Protein AF-0000000085151508 (afdb_homodimer)

Foldseek 3Di:
DPCLPPPDPVVSVVVVVVVVVVVVVVVVVVVVLVVVVVVVVVVLVVVLVVVVQVLQQVLLQVCQVCLVVVPLVVNQVSQAVSQVDPFWAKKWWAFPVGHTSYIDGDQDPDPDDPPDPVSCVSLVVWDWDKDFNDDPNDTGTIMIITGDSVVVSVVVVVVVVVVSVVVVVVVVVVVVVVVVVCVVPPCPVVVVVVVVVVVVVVPPPPVPPVVVVVVVVVVVPPPPPDPDDD/DPCLPPPDPVVSVVVVVVVVVVVVVVVVVVVVLVVVVVVVVVVLVVVLVVVVQVLQQVLLQVCQVCLVVVPLVVNQVSQAVSQVDPFWAKKWWAFPVGHTSYIDGDQDPDPDDPPDPVSCVSLVVWDWDKDFNDDPNDTGTIMIITGDSVVVSVVVVVVVVVVSVVVVVVVVVVVVVVVVVCVVPPCPVVVVVVVVVVVVVVPPPPVPVVVVVVVVVPPVVPPPPDDPDD

Organism: Shewanella frigidimarina (strain NCIMB 400) (NCBI:txid318167)

InterPro domains:
  IPR019305 Uncharacterised protein family Smp [PF10144] (7-148)

Structure (mmCIF, N/CA/C/O backbone):
data_AF-0000000085151508-model_v1
#
loop_
_entity.id
_entity.type
_entity.pdbx_description
1 polymer 'Membrane protein'
#
loop_
_atom_site.group_PDB
_atom_site.id
_atom_site.type_symbol
_atom_site.label_atom_id
_atom_site.label_alt_id
_atom_site.label_comp_id
_atom_site.label_asym_id
_atom_site.label_entity_id
_atom_site.label_seq_id
_atom_site.pdbx_PDB_ins_code
_atom_site.Cartn_x
_atom_site.Cartn_y
_atom_site.Cartn_z
_atom_site.occupancy
_atom_site.B_iso_or_equiv
_atom_site.auth_seq_id
_atom_site.auth_comp_id
_atom_site.auth_asym_id
_atom_site.auth_atom_id
_atom_site.pdbx_PDB_model_num
ATOM 1 N N . MET A 1 1 ? -23.266 41.938 21.938 1 23 1 MET A N 1
ATOM 2 C CA . MET A 1 1 ? -23.203 43.375 21.812 1 23 1 MET A CA 1
ATOM 3 C C . MET A 1 1 ? -21.875 43.906 22.328 1 23 1 MET A C 1
ATOM 5 O O . MET A 1 1 ? -21.656 44 23.531 1 23 1 MET A O 1
ATOM 9 N N . ILE A 1 2 ? -20.703 43.469 21.703 1 35.34 2 ILE A N 1
ATOM 10 C CA . ILE A 1 2 ? -19.328 43.781 22.047 1 35.34 2 ILE A CA 1
ATOM 11 C C . ILE A 1 2 ? -19.172 45.312 22.156 1 35.34 2 ILE A C 1
ATOM 13 O O . ILE A 1 2 ? -19.484 46.031 21.203 1 35.34 2 ILE A O 1
ATOM 17 N N . PHE A 1 3 ? -19.453 45.781 23.312 1 34 3 PHE A N 1
ATOM 18 C CA . PHE A 1 3 ? -19.547 47.156 23.766 1 34 3 PHE A CA 1
ATOM 19 C C . PHE A 1 3 ? -18.297 47.938 23.359 1 34 3 PHE A C 1
ATOM 21 O O . PHE A 1 3 ? -17.297 47.906 24.062 1 34 3 PHE A O 1
ATOM 28 N N . VAL A 1 4 ? -17.969 48 22.156 1 43.91 4 VAL A N 1
ATOM 29 C CA . VAL A 1 4 ? -16.906 48.781 21.5 1 43.91 4 VAL A CA 1
ATOM 30 C C . VAL A 1 4 ? -17.203 50.281 21.656 1 43.91 4 VAL A C 1
ATOM 32 O O . VAL A 1 4 ? -17.266 51 20.672 1 43.91 4 VAL A O 1
ATOM 35 N N . LYS A 1 5 ? -18.031 50.719 22.609 1 41.41 5 LYS A N 1
ATOM 36 C CA . LYS A 1 5 ? -18.641 52.031 22.562 1 41.41 5 LYS A CA 1
ATOM 37 C C . LYS A 1 5 ? -17.625 53.156 22.797 1 41.41 5 LYS A C 1
ATOM 39 O O . LYS A 1 5 ? -17.766 54.25 22.297 1 41.41 5 LYS A O 1
ATOM 44 N N . GLY A 1 6 ? -16.469 52.906 23.422 1 41.84 6 GLY A N 1
ATOM 45 C CA . GLY A 1 6 ? -15.719 54.094 23.812 1 41.84 6 GLY A CA 1
ATOM 46 C C . GLY A 1 6 ? -14.484 54.312 22.953 1 41.84 6 GLY A C 1
ATOM 47 O O . GLY A 1 6 ? -13.641 55.156 23.281 1 41.84 6 GLY A O 1
ATOM 48 N N . LEU A 1 7 ? -13.992 53.312 22.219 1 50.22 7 LEU A N 1
ATOM 49 C CA . LEU A 1 7 ? -12.75 53.562 21.469 1 50.22 7 LEU A CA 1
ATOM 50 C C . LEU A 1 7 ? -12.969 54.562 20.344 1 50.22 7 LEU A C 1
ATOM 52 O O . LEU A 1 7 ? -14.086 54.719 19.859 1 50.22 7 LEU A O 1
ATOM 56 N N . LYS A 1 8 ? -11.953 55.531 20.281 1 52.38 8 LYS A N 1
ATOM 57 C CA . LYS A 1 8 ? -12.055 56.469 19.156 1 52.38 8 LYS A CA 1
ATOM 58 C C . LYS A 1 8 ? -12.445 55.719 17.875 1 52.38 8 LYS A C 1
ATOM 60 O O . LYS A 1 8 ? -12.18 54.531 17.719 1 52.38 8 LYS A O 1
ATOM 65 N N . LYS A 1 9 ? -13.414 56.281 17.156 1 57.66 9 LYS A N 1
ATOM 66 C CA . LYS A 1 9 ? -14.062 55.781 15.953 1 57.66 9 LYS A CA 1
ATOM 67 C C . LYS A 1 9 ? -13.062 55.031 15.078 1 57.66 9 LYS A C 1
ATOM 69 O O . LYS A 1 9 ? -13.391 53.969 14.531 1 57.66 9 LYS A O 1
ATOM 74 N N . ARG A 1 10 ? -11.789 55.5 14.961 1 56.34 10 ARG A N 1
ATOM 75 C CA . ARG A 1 10 ? -10.789 54.938 14.07 1 56.34 10 ARG A CA 1
ATOM 76 C C . ARG A 1 10 ? -10.227 53.625 14.648 1 56.34 10 ARG A C 1
ATOM 78 O O . ARG A 1 10 ? -9.992 52.656 13.914 1 56.34 10 ARG A O 1
ATOM 85 N N . GLN A 1 11 ? -9.938 53.688 15.938 1 60 11 GLN A N 1
ATOM 86 C CA . GLN A 1 11 ? -9.383 52.531 16.594 1 60 11 GLN A CA 1
ATOM 87 C C . GLN A 1 11 ? -10.406 51.375 16.656 1 60 11 GLN A C 1
ATOM 89 O O . GLN A 1 11 ? -10.047 50.219 16.531 1 60 11 GLN A O 1
ATOM 94 N N . LYS A 1 12 ? -11.719 51.906 16.812 1 61.03 12 LYS A N 1
ATOM 95 C CA . LYS A 1 12 ? -12.789 50.906 16.812 1 61.03 12 LYS A CA 1
ATOM 96 C C . LYS A 1 12 ? -12.898 50.219 15.445 1 61.03 12 LYS A C 1
ATOM 98 O O . LYS A 1 12 ? -13.086 49 15.375 1 61.03 12 LYS A O 1
ATOM 103 N N . ILE A 1 13 ? -12.625 51.031 14.328 1 66.75 13 ILE A N 1
ATOM 104 C CA . ILE A 1 13 ? -12.734 50.5 12.984 1 66.75 13 ILE A CA 1
ATOM 105 C C . ILE A 1 13 ? -11.578 49.531 12.719 1 66.75 13 ILE A C 1
ATOM 107 O O . ILE A 1 13 ? -11.758 48.469 12.094 1 66.75 13 ILE A O 1
ATOM 111 N N . SER A 1 14 ? -10.422 49.938 13.242 1 68.56 14 SER A N 1
ATOM 112 C CA . SER A 1 14 ? -9.258 49.094 13.055 1 68.56 14 SER A CA 1
ATOM 113 C C . SER A 1 14 ? -9.422 47.75 13.773 1 68.56 14 SER A C 1
ATOM 115 O O . SER A 1 14 ? -9.07 46.719 13.234 1 68.56 14 SER A O 1
ATOM 117 N N . ARG A 1 15 ? -10.086 47.844 14.938 1 71.06 15 ARG A N 1
ATOM 118 C CA . ARG A 1 15 ? -10.297 46.625 15.703 1 71.06 15 ARG A CA 1
ATOM 119 C C . ARG A 1 15 ? -11.344 45.75 15.031 1 71.06 15 ARG A C 1
ATOM 121 O O . ARG A 1 15 ? -11.188 44.531 14.984 1 71.06 15 ARG A O 1
ATOM 128 N N . ILE A 1 16 ? -12.336 46.375 14.453 1 74.44 16 ILE A N 1
ATOM 129 C CA . ILE A 1 16 ? -13.383 45.594 13.766 1 74.44 16 ILE A CA 1
ATOM 130 C C . ILE A 1 16 ? -12.812 44.969 12.508 1 74.44 16 ILE A C 1
ATOM 132 O O . ILE A 1 16 ? -13.125 43.812 12.203 1 74.44 16 ILE A O 1
ATOM 136 N N . VAL A 1 17 ? -11.875 45.688 11.898 1 75.75 17 VAL A N 1
ATOM 137 C CA . VAL A 1 17 ? -11.258 45.156 10.688 1 75.75 17 VAL A CA 1
ATOM 138 C C . VAL A 1 17 ? -10.367 43.969 11.031 1 75.75 17 VAL A C 1
ATOM 140 O O . VAL A 1 17 ? -10.367 42.969 10.328 1 75.75 17 VAL A O 1
ATOM 143 N N . GLN A 1 18 ? -9.695 44.094 12.148 1 74.12 18 GLN A N 1
ATOM 144 C CA . GLN A 1 18 ? -8.805 43.031 12.578 1 74.12 18 GLN A CA 1
ATOM 145 C C . GLN A 1 18 ? -9.594 41.781 12.953 1 74.12 18 GLN A C 1
ATOM 147 O O . GLN A 1 18 ? -9.195 40.656 12.602 1 74.12 18 GLN A O 1
ATOM 152 N N . ILE A 1 19 ? -10.711 41.969 13.562 1 75.38 19 ILE A N 1
ATOM 153 C CA . ILE A 1 19 ? -11.539 40.844 13.953 1 75.38 19 ILE A CA 1
ATOM 154 C C . ILE A 1 19 ? -12.141 40.188 12.711 1 75.38 19 ILE A C 1
ATOM 156 O O . ILE A 1 19 ? -12.188 38.938 12.609 1 75.38 19 ILE A O 1
ATOM 160 N N . ILE A 1 20 ? -12.477 41.062 11.758 1 77.12 20 ILE A N 1
ATOM 161 C CA . ILE A 1 20 ? -13.07 40.531 10.531 1 77.12 20 ILE A CA 1
ATOM 162 C C . ILE A 1 20 ? -12.031 39.75 9.758 1 77.12 20 ILE A C 1
ATOM 164 O O . ILE A 1 20 ? -12.32 38.656 9.258 1 77.12 20 ILE A O 1
ATOM 168 N N . VAL A 1 21 ? -10.844 40.25 9.734 1 76.75 21 VAL A N 1
ATOM 169 C CA . VAL A 1 21 ? -9.758 39.562 9.031 1 76.75 21 VAL A CA 1
ATOM 170 C C . VAL A 1 21 ? -9.414 38.281 9.75 1 76.75 21 VAL A C 1
ATOM 172 O O . VAL A 1 21 ? -9.203 37.25 9.109 1 76.75 21 VAL A O 1
ATOM 175 N N . ALA A 1 22 ? -9.477 38.312 11.078 1 72.56 22 ALA A N 1
ATOM 176 C CA . ALA A 1 22 ? -9.18 37.125 11.867 1 72.56 22 ALA A CA 1
ATOM 177 C C . ALA A 1 22 ? -10.227 36.031 11.641 1 72.56 22 ALA A C 1
ATOM 179 O O . ALA A 1 22 ? -9.883 34.844 11.453 1 72.56 22 ALA A O 1
ATOM 180 N N . ILE A 1 23 ? -11.391 36.469 11.594 1 75.81 23 ILE A N 1
ATOM 181 C CA . ILE A 1 23 ? -12.484 35.531 11.375 1 75.81 23 ILE A CA 1
ATOM 182 C C . ILE A 1 23 ? -12.359 34.906 9.984 1 75.81 23 ILE A C 1
ATOM 184 O O . ILE A 1 23 ? -12.531 33.719 9.812 1 75.81 23 ILE A O 1
ATOM 188 N N . THR A 1 24 ? -12.055 35.781 9 1 77.94 24 THR A N 1
ATOM 189 C CA . THR A 1 24 ? -11.875 35.312 7.637 1 77.94 24 THR A CA 1
ATOM 190 C C . THR A 1 24 ? -10.719 34.312 7.562 1 77.94 24 THR A C 1
ATOM 192 O O . THR A 1 24 ? -10.828 33.281 6.902 1 77.94 24 THR A O 1
ATOM 195 N N . LEU A 1 25 ? -9.656 34.562 8.289 1 75.94 25 LEU A N 1
ATOM 196 C CA . LEU A 1 25 ? -8.492 33.688 8.312 1 75.94 25 LEU A CA 1
ATOM 197 C C . LEU A 1 25 ? -8.82 32.375 9.008 1 75.94 25 LEU A C 1
ATOM 199 O O . LEU A 1 25 ? -8.336 31.312 8.602 1 75.94 25 LEU A O 1
ATOM 203 N N . ILE A 1 26 ? -9.664 32.438 10.039 1 77.94 26 ILE A N 1
ATOM 204 C CA . ILE A 1 26 ? -10.07 31.234 10.75 1 77.94 26 ILE A CA 1
ATOM 205 C C . ILE A 1 26 ? -10.914 30.359 9.828 1 77.94 26 ILE A C 1
ATOM 207 O O . ILE A 1 26 ? -10.734 29.141 9.773 1 77.94 26 ILE A O 1
ATOM 211 N N . ILE A 1 27 ? -11.773 31.047 9.109 1 79.5 27 ILE A N 1
ATOM 212 C CA . ILE A 1 27 ? -12.609 30.312 8.156 1 79.5 27 ILE A CA 1
ATOM 213 C C . ILE A 1 27 ? -11.734 29.672 7.09 1 79.5 27 ILE A C 1
ATOM 215 O O . ILE A 1 27 ? -11.945 28.516 6.727 1 79.5 27 ILE A O 1
ATOM 219 N N . GLY A 1 28 ? -10.734 30.391 6.621 1 76.38 28 GLY A N 1
ATOM 220 C CA . GLY A 1 28 ? -9.789 29.844 5.656 1 76.38 28 GLY A CA 1
ATOM 221 C C . GLY A 1 28 ? -9 28.672 6.199 1 76.38 28 GLY A C 1
ATOM 222 O O . GLY A 1 28 ? -8.797 27.672 5.496 1 76.38 28 GLY A O 1
ATOM 223 N N . LEU A 1 29 ? -8.633 28.703 7.453 1 77.88 29 LEU A N 1
ATOM 224 C CA . LEU A 1 29 ? -7.906 27.609 8.102 1 77.88 29 LEU A CA 1
ATOM 225 C C . LEU A 1 29 ? -8.781 26.375 8.242 1 77.88 29 LEU A C 1
ATOM 227 O O . LEU A 1 29 ? -8.312 25.25 8.062 1 77.88 29 LEU A O 1
ATOM 231 N N . MET A 1 30 ? -9.961 26.641 8.586 1 78.12 30 MET A N 1
ATOM 232 C CA . MET A 1 30 ? -10.898 25.531 8.695 1 78.12 30 MET A CA 1
ATOM 233 C C . MET A 1 30 ? -11.102 24.844 7.344 1 78.12 30 MET A C 1
ATOM 235 O O . MET A 1 30 ? -11.172 23.625 7.266 1 78.12 30 MET A O 1
ATOM 239 N N . TYR A 1 31 ? -11.094 25.703 6.391 1 77.38 31 TYR A N 1
ATOM 240 C CA . TYR A 1 31 ? -11.25 25.156 5.043 1 77.38 31 TYR A CA 1
ATOM 241 C C . TYR A 1 31 ? -10.031 24.344 4.637 1 77.38 31 TYR A C 1
ATOM 243 O O . TYR A 1 31 ? -10.164 23.25 4.078 1 77.38 31 TYR A O 1
ATOM 251 N N . LEU A 1 32 ? -8.914 24.844 4.922 1 75.5 32 LEU A N 1
ATOM 252 C CA . LEU A 1 32 ? -7.676 24.156 4.586 1 75.5 32 LEU A CA 1
ATOM 253 C C . LEU A 1 32 ? -7.562 22.844 5.348 1 75.5 32 LEU A C 1
ATOM 255 O O . LEU A 1 32 ? -7.094 21.844 4.801 1 75.5 32 LEU A O 1
ATOM 259 N N . TRP A 1 33 ? -7.98 22.859 6.59 1 77.06 33 TRP A N 1
ATOM 260 C CA . TRP A 1 33 ? -7.973 21.656 7.406 1 77.06 33 TRP A CA 1
ATOM 261 C C . TRP A 1 33 ? -8.898 20.594 6.82 1 77.06 33 TRP A C 1
ATOM 263 O O . TRP A 1 33 ? -8.531 19.422 6.73 1 77.06 33 TRP A O 1
ATOM 273 N N . GLN A 1 34 ? -10.031 21 6.457 1 78.31 34 GLN A N 1
ATOM 274 C CA . GLN A 1 34 ? -10.977 20.078 5.844 1 78.31 34 GLN A CA 1
ATOM 275 C C . GLN A 1 34 ? -10.43 19.516 4.535 1 78.31 34 GLN A C 1
ATOM 277 O O . GLN A 1 34 ? -10.602 18.328 4.246 1 78.31 34 GLN A O 1
ATOM 282 N N . SER A 1 35 ? -9.789 20.344 3.809 1 75.88 35 SER A N 1
ATOM 283 C CA . SER A 1 35 ? -9.18 19.906 2.555 1 75.88 35 SER A CA 1
ATOM 284 C C . SER A 1 35 ? -8.07 18.891 2.801 1 75.88 35 SER A C 1
ATOM 286 O O . SER A 1 35 ? -7.93 17.922 2.051 1 75.88 35 SER A O 1
ATOM 288 N N . SER A 1 36 ? -7.305 19.062 3.838 1 77.12 36 SER A N 1
ATOM 289 C CA . SER A 1 36 ? -6.238 18.141 4.207 1 77.12 36 SER A CA 1
ATOM 290 C C . SER A 1 36 ? -6.797 16.766 4.574 1 77.12 36 SER A C 1
ATOM 292 O O . SER A 1 36 ? -6.219 15.742 4.219 1 77.12 36 SER A O 1
ATOM 294 N N . LEU A 1 37 ? -7.941 16.781 5.246 1 77.38 37 LEU A N 1
ATOM 295 C CA . LEU A 1 37 ? -8.594 15.531 5.637 1 77.38 37 LEU A CA 1
ATOM 296 C C . LEU A 1 37 ? -9.086 14.773 4.414 1 77.38 37 LEU A C 1
ATOM 298 O O . LEU A 1 37 ? -8.891 13.555 4.316 1 77.38 37 L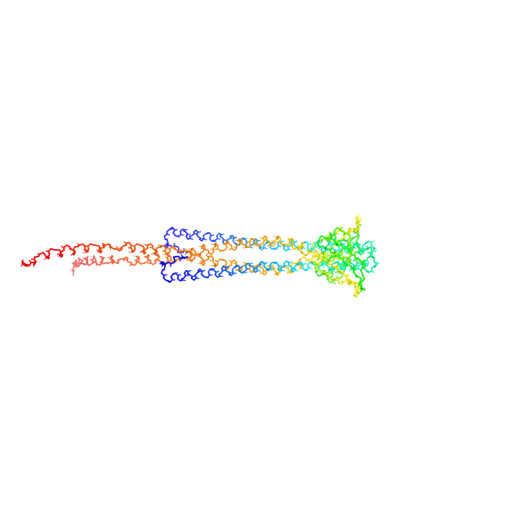EU A O 1
ATOM 302 N N . ARG A 1 38 ? -9.594 15.523 3.551 1 77.88 38 ARG A N 1
ATOM 303 C CA . ARG A 1 38 ? -10.102 14.906 2.328 1 77.88 38 ARG A CA 1
ATOM 304 C C . ARG A 1 38 ? -8.961 14.375 1.467 1 77.88 38 ARG A C 1
ATOM 306 O O . ARG A 1 38 ? -9.086 13.312 0.849 1 77.88 38 ARG A O 1
ATOM 313 N N . ASN A 1 39 ? -7.938 15.094 1.463 1 75.81 39 ASN A N 1
ATOM 314 C CA . ASN A 1 39 ? -6.777 14.664 0.691 1 75.81 39 ASN A CA 1
ATOM 315 C C . ASN A 1 39 ? -6.18 13.375 1.25 1 75.81 39 ASN A C 1
ATOM 317 O O . ASN A 1 39 ? -5.723 12.516 0.492 1 75.81 39 ASN A O 1
ATOM 321 N N . GLY A 1 40 ? -6.227 13.227 2.545 1 77.38 40 GLY A N 1
ATOM 322 C CA . GLY A 1 40 ? -5.77 11.992 3.172 1 77.38 40 GLY A CA 1
ATOM 323 C C . GLY A 1 40 ? -6.602 10.789 2.787 1 77.38 40 GLY A C 1
ATOM 324 O O . GLY A 1 40 ? -6.062 9.711 2.514 1 77.38 40 GLY A O 1
ATOM 325 N N . GLN A 1 41 ? -7.824 11.039 2.721 1 78.38 41 GLN A N 1
ATOM 326 C CA . GLN A 1 41 ? -8.727 9.961 2.328 1 78.38 41 GLN A CA 1
ATOM 327 C C . GLN A 1 41 ? -8.492 9.547 0.879 1 78.38 41 GLN A C 1
ATOM 329 O O . GLN A 1 41 ? -8.516 8.352 0.559 1 78.38 41 GLN A O 1
ATOM 334 N N . LYS A 1 42 ? -8.289 10.477 0.051 1 78.62 42 LYS A N 1
ATOM 335 C CA . LYS A 1 42 ? -8.016 10.195 -1.354 1 78.62 42 LYS A CA 1
ATOM 336 C C . LYS A 1 42 ? -6.711 9.414 -1.508 1 78.62 42 LYS A C 1
ATOM 338 O O . LYS A 1 42 ? -6.633 8.484 -2.316 1 78.62 42 LYS A O 1
ATOM 343 N N . LEU A 1 43 ? -5.797 9.812 -0.752 1 77.94 43 LEU A N 1
ATOM 344 C CA . LEU A 1 43 ? -4.512 9.117 -0.78 1 77.94 43 LEU A CA 1
ATOM 345 C C . LEU A 1 43 ? -4.676 7.656 -0.383 1 77.94 43 LEU A C 1
ATOM 347 O O . LEU A 1 43 ? -4.18 6.762 -1.073 1 77.94 43 LEU A O 1
ATOM 351 N N . LEU A 1 44 ? -5.387 7.422 0.638 1 80.56 44 LEU A N 1
ATOM 352 C CA . LEU A 1 44 ? -5.605 6.07 1.136 1 80.56 44 LEU A CA 1
ATOM 353 C C . LEU A 1 44 ? -6.379 5.238 0.122 1 80.56 44 LEU A C 1
ATOM 355 O O . LEU A 1 44 ? -6.043 4.078 -0.123 1 80.56 44 LEU A O 1
ATOM 359 N N . ASN A 1 45 ? -7.301 5.867 -0.491 1 80.56 45 ASN A N 1
ATOM 360 C CA . ASN A 1 45 ? -8.109 5.176 -1.491 1 80.56 45 ASN A CA 1
ATOM 361 C C . ASN A 1 45 ? -7.285 4.809 -2.721 1 80.56 45 ASN A C 1
ATOM 363 O O . ASN A 1 45 ? -7.391 3.693 -3.234 1 80.56 45 ASN A O 1
ATOM 367 N N . SER A 1 46 ? -6.562 5.719 -3.133 1 78.38 46 SER A N 1
ATOM 368 C CA . SER A 1 46 ? -5.723 5.469 -4.297 1 78.38 46 SER A CA 1
ATOM 369 C C . SER A 1 46 ? -4.711 4.363 -4.023 1 78.38 46 SER A C 1
ATOM 371 O O . SER A 1 46 ? -4.5 3.484 -4.859 1 78.38 46 SER A O 1
ATOM 373 N N . GLN A 1 47 ? -4.164 4.41 -2.896 1 79.5 47 GLN A N 1
ATOM 374 C CA . GLN A 1 47 ? -3.178 3.406 -2.512 1 79.5 47 GLN A CA 1
ATOM 375 C C . GLN A 1 47 ? -3.809 2.02 -2.418 1 79.5 47 GLN A C 1
ATOM 377 O O . GLN A 1 47 ? -3.211 1.03 -2.846 1 79.5 47 GLN A O 1
ATOM 382 N N . THR A 1 48 ? -4.941 1.95 -1.89 1 82.81 48 THR A N 1
ATOM 383 C CA . THR A 1 48 ? -5.602 0.659 -1.737 1 82.81 48 THR A CA 1
ATOM 384 C C . THR A 1 48 ? -5.945 0.063 -3.1 1 82.81 48 THR A C 1
ATOM 386 O O . THR A 1 48 ? -5.879 -1.154 -3.285 1 82.81 48 THR A O 1
ATOM 389 N N . LYS A 1 49 ? -6.234 0.921 -3.986 1 83.88 49 LYS A N 1
ATOM 390 C CA . LYS A 1 49 ? -6.535 0.457 -5.34 1 83.88 49 LYS A CA 1
ATOM 391 C C . LYS A 1 49 ? -5.293 -0.122 -6.008 1 83.88 49 LYS A C 1
ATOM 393 O O . LYS A 1 49 ? -5.371 -1.128 -6.715 1 83.88 49 LYS A O 1
ATOM 398 N N . VAL A 1 50 ? -4.258 0.552 -5.777 1 81.56 50 VAL A N 1
ATOM 399 C CA . VAL A 1 50 ? -3.002 0.059 -6.336 1 81.56 50 VAL A CA 1
ATOM 400 C C . VAL A 1 50 ? -2.666 -1.302 -5.727 1 81.56 50 VAL A C 1
ATOM 402 O O . VAL A 1 50 ? -2.264 -2.225 -6.441 1 81.56 50 VAL A O 1
ATOM 405 N N . MET A 1 51 ? -2.83 -1.417 -4.469 1 84.38 51 MET A N 1
ATOM 406 C CA . MET A 1 51 ? -2.582 -2.689 -3.797 1 84.38 51 MET A CA 1
ATOM 407 C C . MET A 1 51 ? -3.533 -3.768 -4.305 1 84.38 51 MET A C 1
ATOM 409 O O . MET A 1 51 ? -3.131 -4.914 -4.504 1 84.38 51 MET A O 1
ATOM 413 N N . ALA A 1 52 ? -4.742 -3.385 -4.473 1 88.81 52 ALA A N 1
ATOM 414 C CA . ALA A 1 52 ? -5.742 -4.324 -4.977 1 88.81 52 ALA A CA 1
ATOM 415 C C . ALA A 1 52 ? -5.363 -4.832 -6.367 1 88.81 52 ALA A C 1
ATOM 417 O O . ALA A 1 52 ? -5.449 -6.035 -6.637 1 88.81 52 ALA A O 1
ATOM 418 N N . ARG A 1 53 ? -4.965 -3.982 -7.148 1 87.19 53 ARG A N 1
ATOM 419 C CA . ARG A 1 53 ? -4.566 -4.355 -8.5 1 87.19 53 ARG A CA 1
ATOM 420 C C . ARG A 1 53 ? -3.33 -5.25 -8.484 1 87.19 53 ARG A C 1
ATOM 422 O O . ARG A 1 53 ? -3.217 -6.176 -9.289 1 87.19 53 ARG A O 1
ATOM 429 N N . LEU A 1 54 ? -2.467 -4.898 -7.605 1 85.25 54 LEU A N 1
ATOM 430 C CA . LEU A 1 54 ? -1.272 -5.723 -7.461 1 85.25 54 LEU A CA 1
ATOM 431 C C . LEU A 1 54 ? -1.643 -7.148 -7.055 1 85.25 54 LEU A C 1
ATOM 433 O O . LEU A 1 54 ? -1.097 -8.109 -7.594 1 85.25 54 LEU A O 1
ATOM 437 N N . LEU A 1 55 ? -2.496 -7.25 -6.168 1 89.88 55 LEU A N 1
ATOM 438 C CA . LEU A 1 55 ? -2.93 -8.57 -5.707 1 89.88 55 LEU A CA 1
ATOM 439 C C . LEU A 1 55 ? -3.604 -9.344 -6.836 1 89.88 55 LEU A C 1
ATOM 441 O O . LEU A 1 55 ? -3.354 -10.539 -7.012 1 89.88 55 LEU A O 1
ATOM 445 N N . ALA A 1 56 ? -4.402 -8.703 -7.562 1 92.88 56 ALA A N 1
ATOM 446 C CA . ALA A 1 56 ? -5.09 -9.344 -8.68 1 92.88 56 ALA A CA 1
ATOM 447 C C . ALA A 1 56 ? -4.098 -9.789 -9.75 1 92.88 56 ALA A C 1
ATOM 449 O O . ALA A 1 56 ? -4.211 -10.891 -10.297 1 92.88 56 ALA A O 1
ATOM 450 N N . GLN A 1 57 ? -3.205 -8.969 -10.07 1 91.12 57 GLN A N 1
ATOM 451 C CA . GLN A 1 57 ? -2.178 -9.289 -11.047 1 91.12 57 GLN A CA 1
ATOM 452 C C . GLN A 1 57 ? -1.335 -10.477 -10.594 1 91.12 57 GLN A C 1
ATOM 454 O O . GLN A 1 57 ? -1.001 -11.352 -11.398 1 91.12 57 GLN A O 1
ATOM 459 N N . GLN A 1 58 ? -1.079 -10.445 -9.398 1 90.94 58 GLN A N 1
ATOM 460 C CA . GLN A 1 58 ? -0.277 -11.539 -8.852 1 90.94 58 GLN A CA 1
ATOM 461 C C . GLN A 1 58 ? -1.074 -12.836 -8.805 1 90.94 58 GLN A C 1
ATOM 463 O O . GLN A 1 58 ? -0.516 -13.922 -8.984 1 90.94 58 GLN A O 1
ATOM 468 N N . ALA A 1 59 ? -2.256 -12.703 -8.508 1 94.19 59 ALA A N 1
ATOM 469 C CA . ALA A 1 59 ? -3.115 -13.883 -8.57 1 94.19 59 ALA A CA 1
ATOM 470 C C . ALA A 1 59 ? -3.139 -14.469 -9.977 1 94.19 59 ALA A C 1
ATOM 472 O O . ALA A 1 59 ? -3.066 -15.688 -10.148 1 94.19 59 ALA A O 1
ATOM 473 N N . ALA A 1 60 ? -3.162 -13.609 -10.93 1 94.81 60 ALA A N 1
ATOM 474 C CA . ALA A 1 60 ? -3.156 -14.039 -12.328 1 94.81 60 ALA A CA 1
ATOM 475 C C . ALA A 1 60 ? -1.832 -14.711 -12.688 1 94.81 60 ALA A C 1
ATOM 477 O O . ALA A 1 60 ? -1.814 -15.766 -13.32 1 94.81 60 ALA A O 1
ATOM 478 N N . ASN A 1 61 ? -0.792 -14.094 -12.281 1 92.38 61 ASN A N 1
ATOM 479 C CA . ASN A 1 61 ? 0.521 -14.68 -12.531 1 92.38 61 ASN A CA 1
ATOM 480 C C . ASN A 1 61 ? 0.665 -16.031 -11.852 1 92.38 61 ASN A C 1
ATOM 482 O O . ASN A 1 61 ? 1.27 -16.953 -12.414 1 92.38 61 ASN A O 1
ATOM 486 N N . GLY A 1 62 ? 0.114 -16.125 -10.68 1 93.25 62 GLY A N 1
ATOM 487 C CA . GLY A 1 62 ? 0.192 -17.375 -9.93 1 93.25 62 GLY A CA 1
ATOM 488 C C . GLY A 1 62 ? -0.648 -18.484 -10.523 1 93.25 62 GLY A C 1
ATOM 489 O O . GLY A 1 62 ? -0.333 -19.672 -10.359 1 93.25 62 GLY A O 1
ATOM 490 N N . ALA A 1 63 ? -1.629 -18.109 -11.227 1 95.62 63 ALA A N 1
ATOM 491 C CA . ALA A 1 63 ? -2.539 -19.109 -11.797 1 95.62 63 ALA A CA 1
ATOM 492 C C . ALA A 1 63 ? -2.01 -19.641 -13.125 1 95.62 63 ALA A C 1
ATOM 494 O O . ALA A 1 63 ? -2.404 -20.719 -13.57 1 95.62 63 ALA A O 1
ATOM 495 N N . ALA A 1 64 ? -1.173 -18.938 -13.766 1 94.94 64 ALA A N 1
ATOM 496 C CA . ALA A 1 64 ? -0.739 -19.219 -15.133 1 94.94 64 ALA A CA 1
ATOM 497 C C . ALA A 1 64 ? -0.118 -20.609 -15.227 1 94.94 64 ALA A C 1
ATOM 499 O O . ALA A 1 64 ? -0.49 -21.406 -16.094 1 94.94 64 ALA A O 1
ATOM 500 N N . PRO A 1 65 ? 0.782 -20.938 -14.289 1 93.31 65 PRO A N 1
ATOM 501 C CA . PRO A 1 65 ? 1.405 -22.25 -14.414 1 93.31 65 PRO A CA 1
ATOM 502 C C . PRO A 1 65 ? 0.394 -23.391 -14.312 1 93.31 65 PRO A C 1
ATOM 504 O O . PRO A 1 65 ? 0.408 -24.312 -15.141 1 93.31 65 PRO A O 1
ATOM 507 N N . ALA A 1 66 ? -0.476 -23.328 -13.391 1 93.81 66 ALA A N 1
ATOM 508 C CA . ALA A 1 66 ? -1.474 -24.375 -13.227 1 93.81 66 ALA A CA 1
ATOM 509 C C . ALA A 1 66 ? -2.463 -24.391 -14.383 1 93.81 66 ALA A C 1
ATOM 511 O O . ALA A 1 66 ? -2.943 -25.453 -14.789 1 93.81 66 ALA A O 1
ATOM 512 N N . MET A 1 67 ? -2.732 -23.234 -14.875 1 94.81 67 MET A N 1
ATOM 513 C CA . MET A 1 67 ? -3.637 -23.141 -16.016 1 94.81 67 MET A CA 1
ATOM 514 C C . MET A 1 67 ? -2.998 -23.75 -17.266 1 94.81 67 MET A C 1
ATOM 516 O O . MET A 1 67 ? -3.652 -24.469 -18.016 1 94.81 67 MET A O 1
ATOM 520 N N . PHE A 1 68 ? -1.729 -23.422 -17.453 1 93.62 68 PHE A N 1
ATOM 521 C CA . PHE A 1 68 ? -0.986 -23.938 -18.594 1 93.62 68 PHE A CA 1
ATOM 522 C C . PHE A 1 68 ? -0.925 -25.469 -18.562 1 93.62 68 PHE A C 1
ATOM 524 O O . PHE A 1 68 ? -1.066 -26.109 -19.594 1 93.62 68 PHE A O 1
ATOM 531 N N . LEU A 1 69 ? -0.806 -25.984 -17.359 1 92.88 69 LEU A N 1
ATOM 532 C CA . LEU A 1 69 ? -0.675 -27.422 -17.188 1 92.88 69 LEU A CA 1
ATOM 533 C C . LEU A 1 69 ? -2.043 -28.078 -17.031 1 92.88 69 LEU A C 1
ATOM 535 O O . LEU A 1 69 ? -2.135 -29.281 -16.781 1 92.88 69 LEU A O 1
ATOM 539 N N . GLN A 1 70 ? -3.102 -27.375 -17.094 1 93.19 70 GLN A N 1
ATOM 540 C CA . GLN A 1 70 ? -4.488 -27.828 -17.031 1 93.19 70 GLN A CA 1
ATOM 541 C C . GLN A 1 70 ? -4.73 -28.672 -15.781 1 93.19 70 GLN A C 1
ATOM 543 O O . GLN A 1 70 ? -5.297 -29.766 -15.867 1 93.19 70 GLN A O 1
ATOM 548 N N . ASN A 1 71 ? -4.211 -28.141 -14.719 1 95.31 71 ASN A N 1
ATOM 549 C CA . ASN A 1 71 ? -4.387 -28.859 -13.461 1 95.31 71 ASN A CA 1
ATOM 550 C C . ASN A 1 71 ? -5.414 -28.172 -12.562 1 95.31 71 ASN A C 1
ATOM 552 O O . ASN A 1 71 ? -5.059 -27.312 -11.758 1 95.31 71 ASN A O 1
ATOM 556 N N . ASP A 1 72 ? -6.582 -28.703 -12.492 1 94.44 72 ASP A N 1
ATOM 557 C CA . ASP A 1 72 ? -7.695 -28.078 -11.781 1 94.44 72 ASP A CA 1
ATOM 558 C C . ASP A 1 72 ? -7.496 -28.156 -10.273 1 94.44 72 ASP A C 1
ATOM 560 O O . ASP A 1 72 ? -7.91 -27.25 -9.539 1 94.44 72 ASP A O 1
ATOM 564 N N . GLU A 1 73 ? -6.922 -29.234 -9.859 1 95 73 GLU A N 1
ATOM 565 C CA . GLU A 1 73 ? -6.699 -29.391 -8.422 1 95 73 GLU A CA 1
ATOM 566 C C . GLU A 1 73 ? -5.785 -28.297 -7.883 1 95 73 GLU A C 1
ATOM 568 O O . GLU A 1 73 ? -6.055 -27.719 -6.832 1 95 73 GLU A O 1
ATOM 573 N N . GLN A 1 74 ? -4.746 -28.016 -8.625 1 94.75 74 GLN A N 1
ATOM 574 C CA . GLN A 1 74 ? -3.799 -26.984 -8.211 1 94.75 74 GLN A CA 1
ATOM 575 C C . GLN A 1 74 ? -4.418 -25.594 -8.312 1 94.75 74 GLN A C 1
ATOM 577 O O . GLN A 1 74 ? -4.109 -24.703 -7.512 1 94.75 74 GLN A O 1
ATOM 582 N N . LEU A 1 75 ? -5.254 -25.422 -9.289 1 96.25 75 LEU A N 1
ATOM 583 C CA . LEU A 1 75 ? -5.961 -24.156 -9.414 1 96.25 75 LEU A CA 1
ATOM 584 C C . LEU A 1 75 ? -6.906 -23.938 -8.234 1 96.25 75 LEU A C 1
ATOM 586 O O . LEU A 1 75 ? -7.02 -22.828 -7.723 1 96.25 75 LEU A O 1
ATOM 590 N N . GLN A 1 76 ? -7.496 -25.016 -7.883 1 95.31 76 GLN A N 1
ATOM 591 C CA . GLN A 1 76 ? -8.391 -24.922 -6.73 1 95.31 76 GLN A CA 1
ATOM 592 C C . GLN A 1 76 ? -7.609 -24.625 -5.453 1 95.31 76 GLN A C 1
ATOM 594 O O . GLN A 1 76 ? -8.07 -23.859 -4.605 1 95.31 76 GLN A O 1
ATOM 599 N N . TRP A 1 77 ? -6.535 -25.25 -5.297 1 94.75 77 TRP A N 1
ATOM 600 C CA . TRP A 1 77 ? -5.699 -24.969 -4.133 1 94.75 77 TRP A CA 1
ATOM 601 C C . TRP A 1 77 ? -5.293 -23.5 -4.098 1 94.75 77 TRP A C 1
ATOM 603 O O . TRP A 1 77 ? -5.348 -22.859 -3.047 1 94.75 77 TRP A O 1
ATOM 613 N N . LEU A 1 78 ? -4.855 -23.016 -5.238 1 95.19 78 LEU A N 1
ATOM 614 C CA . LEU A 1 78 ? -4.441 -21.625 -5.328 1 95.19 78 LEU A CA 1
ATOM 615 C C . LEU A 1 78 ? -5.582 -20.688 -4.941 1 95.19 78 LEU A C 1
ATOM 617 O O . LEU A 1 78 ? -5.383 -19.75 -4.18 1 95.19 78 LEU A O 1
ATOM 621 N N . ALA A 1 79 ? -6.723 -20.938 -5.488 1 95.69 79 ALA A N 1
ATOM 622 C CA . ALA A 1 79 ? -7.891 -20.109 -5.156 1 95.69 79 ALA A CA 1
ATOM 623 C C . ALA A 1 79 ? -8.148 -20.125 -3.652 1 95.69 79 ALA A C 1
ATOM 625 O O . ALA A 1 79 ? -8.406 -19.062 -3.059 1 95.69 79 ALA A O 1
ATOM 626 N N . SER A 1 80 ? -8.016 -21.297 -3.102 1 93.38 80 SER A N 1
ATOM 627 C CA . SER A 1 80 ? -8.25 -21.422 -1.666 1 93.38 80 SER A CA 1
ATOM 628 C C . SER A 1 80 ? -7.164 -20.703 -0.865 1 93.38 80 SER A C 1
ATOM 630 O O . SER A 1 80 ? -7.453 -20.094 0.168 1 93.38 80 SER A O 1
ATOM 632 N N . ALA A 1 81 ? -5.988 -20.797 -1.345 1 91.94 81 ALA A N 1
ATOM 633 C CA . ALA A 1 81 ? -4.871 -20.141 -0.674 1 91.94 81 ALA A CA 1
ATOM 634 C C . ALA A 1 81 ? -5.039 -18.625 -0.692 1 91.94 81 ALA A C 1
ATOM 636 O O . ALA A 1 81 ? -4.754 -17.953 0.299 1 91.94 81 ALA A O 1
ATOM 637 N N . LEU A 1 82 ? -5.504 -18.109 -1.755 1 93.06 82 LEU A N 1
ATOM 638 C CA . LEU A 1 82 ? -5.734 -16.688 -1.888 1 93.06 82 LEU A CA 1
ATOM 639 C C . LEU A 1 82 ? -6.891 -16.234 -0.998 1 93.06 82 LEU A C 1
ATOM 641 O O . LEU A 1 82 ? -6.816 -15.18 -0.364 1 93.06 82 LEU A O 1
ATOM 645 N N . ALA A 1 83 ? -7.863 -17.016 -0.947 1 92.56 83 ALA A N 1
ATOM 646 C CA . ALA A 1 83 ? -9.055 -16.672 -0.171 1 92.56 83 ALA A CA 1
ATOM 647 C C . ALA A 1 83 ? -8.789 -16.812 1.326 1 92.56 83 ALA A C 1
ATOM 649 O O . ALA A 1 83 ? -9.57 -16.312 2.146 1 92.56 83 ALA A O 1
ATOM 650 N N . ALA A 1 84 ? -7.668 -17.438 1.648 1 88.94 84 ALA A N 1
ATOM 651 C CA . ALA A 1 84 ? -7.301 -17.578 3.057 1 88.94 84 ALA A CA 1
ATOM 652 C C . ALA A 1 84 ? -6.895 -16.234 3.65 1 88.94 84 ALA A C 1
ATOM 654 O O . ALA A 1 84 ? -6.926 -16.047 4.871 1 88.94 84 ALA A O 1
ATOM 655 N N . ASP A 1 85 ? -6.527 -15.336 2.762 1 87.69 85 ASP A N 1
ATOM 656 C CA . ASP A 1 85 ? -6.25 -13.969 3.203 1 87.69 85 ASP A CA 1
ATOM 657 C C . ASP A 1 85 ? -7.539 -13.234 3.555 1 87.69 85 ASP A C 1
ATOM 659 O O . ASP A 1 85 ? -8.453 -13.141 2.732 1 87.69 85 ASP A O 1
ATOM 663 N N . PRO A 1 86 ? -7.504 -12.648 4.754 1 86.94 86 PRO A N 1
ATOM 664 C CA . PRO A 1 86 ? -8.719 -11.953 5.18 1 86.94 86 PRO A CA 1
ATOM 665 C C . PRO A 1 86 ? -9.086 -10.789 4.266 1 86.94 86 PRO A C 1
ATOM 667 O O . PRO A 1 86 ? -10.227 -10.305 4.297 1 86.94 86 PRO A O 1
ATOM 670 N N . LYS A 1 87 ? -8.242 -10.344 3.455 1 89.19 87 LYS A N 1
ATOM 671 C CA . LYS A 1 87 ? -8.508 -9.234 2.545 1 89.19 87 LYS A CA 1
ATOM 672 C C . LYS A 1 87 ? -9.211 -9.719 1.28 1 89.19 87 LYS A C 1
ATOM 674 O O . LYS A 1 87 ? -9.828 -8.93 0.563 1 89.19 87 LYS A O 1
ATOM 679 N N . VAL A 1 88 ? -9.156 -10.953 1.048 1 93 88 VAL A N 1
ATOM 680 C CA . VAL A 1 88 ? -9.75 -11.539 -0.151 1 93 88 VAL A CA 1
ATOM 681 C C . VAL A 1 88 ? -11.109 -12.148 0.191 1 93 88 VAL A C 1
ATOM 683 O O . VAL A 1 88 ? -11.195 -13.062 1.014 1 93 88 VAL A O 1
ATOM 686 N N . MET A 1 89 ? -12.172 -11.703 -0.489 1 93.75 89 MET A N 1
ATOM 687 C CA . MET A 1 89 ? -13.523 -12.172 -0.209 1 93.75 89 MET A CA 1
ATOM 688 C C . MET A 1 89 ? -13.898 -13.336 -1.129 1 93.75 89 MET A C 1
ATOM 690 O O . MET A 1 89 ? -14.594 -14.266 -0.712 1 93.75 89 MET A O 1
ATOM 694 N N . SER A 1 90 ? -13.43 -13.195 -2.336 1 94.81 90 SER A N 1
ATOM 695 C CA . SER A 1 90 ? -13.695 -14.281 -3.27 1 94.81 90 SER A CA 1
ATOM 696 C C . SER A 1 90 ? -12.688 -14.281 -4.418 1 94.81 90 SER A C 1
ATOM 698 O O . SER A 1 90 ? -12.102 -13.242 -4.734 1 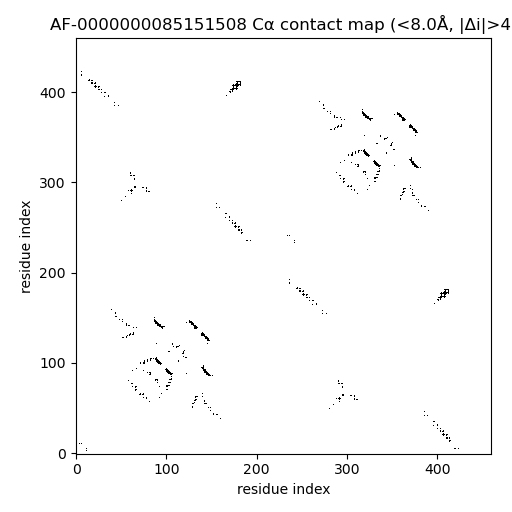94.81 90 SER A O 1
ATOM 700 N N . VAL A 1 91 ? -12.508 -15.492 -4.949 1 96.06 91 VAL A N 1
ATOM 701 C CA . VAL A 1 91 ? -11.602 -15.672 -6.082 1 96.06 91 VAL A CA 1
ATOM 702 C C . VAL A 1 91 ? -12.227 -16.625 -7.098 1 96.06 91 VAL A C 1
ATOM 704 O O . VAL A 1 91 ? -12.703 -17.703 -6.738 1 96.06 91 VAL A O 1
ATOM 707 N N . ASN A 1 92 ? -12.289 -16.172 -8.352 1 96.62 92 ASN A N 1
ATOM 708 C CA . ASN A 1 92 ? -12.719 -17 -9.477 1 96.62 92 ASN A CA 1
ATOM 709 C C . ASN A 1 92 ? -11.648 -17.062 -10.562 1 96.62 92 ASN A C 1
ATOM 711 O O . ASN A 1 92 ? -11.07 -16.047 -10.93 1 96.62 92 ASN A O 1
ATOM 715 N N . ILE A 1 93 ? -11.422 -18.219 -10.992 1 97.25 93 ILE A N 1
ATOM 716 C CA . ILE A 1 93 ? -10.477 -18.406 -12.086 1 97.25 93 ILE A CA 1
ATOM 717 C C . ILE A 1 93 ? -11.203 -19.016 -13.289 1 97.25 93 ILE A C 1
ATOM 719 O O . ILE A 1 93 ? -11.828 -20.078 -13.172 1 97.25 93 ILE A O 1
ATOM 723 N N . TYR A 1 94 ? -11.102 -18.328 -14.414 1 96.81 94 TYR A N 1
ATOM 724 C CA . TYR A 1 94 ? -11.781 -18.766 -15.633 1 96.81 94 TYR A CA 1
ATOM 725 C C . TYR A 1 94 ? -10.773 -19.047 -16.734 1 96.81 94 TYR A C 1
ATOM 727 O O . TYR A 1 94 ? -9.719 -18.422 -16.797 1 96.81 94 TYR A O 1
ATOM 735 N N . ASN A 1 95 ? -11.133 -19.953 -17.578 1 96.19 95 ASN A N 1
ATOM 736 C CA . ASN A 1 95 ? -10.305 -20.156 -18.766 1 96.19 95 ASN A CA 1
ATOM 737 C C . ASN A 1 95 ? -10.648 -19.156 -19.875 1 96.19 95 ASN A C 1
ATOM 739 O O . ASN A 1 95 ? -11.445 -18.234 -19.656 1 96.19 95 ASN A O 1
ATOM 743 N N . SER A 1 96 ? -10.008 -19.344 -21 1 94.06 96 SER A N 1
ATOM 744 C CA . SER A 1 96 ? -10.148 -18.391 -22.094 1 94.06 96 SER A CA 1
ATOM 745 C C . SER A 1 96 ? -11.555 -18.438 -22.688 1 94.06 96 SER A C 1
ATOM 747 O O . SER A 1 96 ? -12 -17.469 -23.312 1 94.06 96 SER A O 1
ATOM 749 N N . GLN A 1 97 ? -12.305 -19.438 -22.469 1 94.12 97 GLN A N 1
ATOM 750 C CA . GLN A 1 97 ? -13.656 -19.594 -23 1 94.12 97 GLN A CA 1
ATOM 751 C C . GLN A 1 97 ? -14.695 -19.141 -21.984 1 94.12 97 GLN A C 1
ATOM 753 O O . GLN A 1 97 ? -15.898 -19.203 -22.25 1 94.12 97 GLN A O 1
ATOM 758 N N . GLY A 1 98 ? -14.227 -18.828 -20.797 1 92.94 98 GLY A N 1
ATOM 759 C CA . GLY A 1 98 ? -15.141 -18.312 -19.797 1 92.94 98 GLY A CA 1
ATOM 760 C C . GLY A 1 98 ? -15.672 -19.391 -18.875 1 92.94 98 GLY A C 1
ATOM 761 O O . GLY A 1 98 ? -16.656 -19.172 -18.156 1 92.94 98 GLY A O 1
ATOM 762 N N . VAL A 1 99 ? -15.07 -20.531 -18.953 1 94.94 99 VAL A N 1
ATOM 763 C CA . VAL A 1 99 ? -15.461 -21.625 -18.078 1 94.94 99 VAL A CA 1
ATOM 764 C C . VAL A 1 99 ? -14.711 -21.5 -16.75 1 94.94 99 VAL A C 1
ATOM 766 O O . VAL A 1 99 ? -13.492 -21.328 -16.734 1 94.94 99 VAL A O 1
ATOM 769 N N . ARG A 1 100 ? -15.422 -21.656 -15.688 1 95.94 100 ARG A N 1
ATOM 770 C CA . ARG A 1 100 ? -14.805 -21.547 -14.367 1 95.94 100 ARG A CA 1
ATOM 771 C C . ARG A 1 100 ? -14.008 -22.797 -14.023 1 95.94 100 ARG A C 1
ATOM 773 O O . ARG A 1 100 ? -14.547 -23.906 -14.039 1 95.94 100 ARG A O 1
ATOM 780 N N . LEU A 1 101 ? -12.805 -22.562 -13.648 1 96.5 101 LEU A N 1
ATOM 781 C CA . LEU A 1 101 ? -11.922 -23.688 -13.336 1 96.5 101 LEU A CA 1
ATOM 782 C C . LEU A 1 101 ? -11.773 -23.859 -11.828 1 96.5 101 LEU A C 1
ATOM 784 O O . LEU A 1 101 ? -11.531 -24.969 -11.344 1 96.5 101 LEU A O 1
ATOM 788 N N . ALA A 1 102 ? -11.852 -22.734 -11.133 1 96.25 102 ALA A N 1
ATOM 789 C CA . ALA A 1 102 ? -11.664 -22.766 -9.688 1 96.25 102 ALA A CA 1
ATOM 790 C C . ALA A 1 102 ? -12.422 -21.625 -9.008 1 96.25 102 ALA A C 1
ATOM 792 O O . ALA A 1 102 ? -12.688 -20.594 -9.641 1 96.25 102 ALA A O 1
ATOM 793 N N . PHE A 1 103 ? -12.789 -21.922 -7.797 1 95.44 103 PHE A N 1
ATOM 794 C CA . PHE A 1 103 ? -13.555 -20.953 -7.031 1 95.44 103 PHE A CA 1
ATOM 795 C C . PHE A 1 103 ? -13.289 -21.109 -5.539 1 95.44 103 PHE A C 1
ATOM 797 O O . PHE A 1 103 ? -13.109 -22.219 -5.051 1 95.44 103 PHE A O 1
ATOM 804 N N . ALA A 1 104 ? -13.164 -19.922 -4.824 1 94.75 104 ALA A N 1
ATOM 805 C CA . ALA A 1 104 ? -13.078 -19.891 -3.367 1 94.75 104 ALA A CA 1
ATOM 806 C C . ALA A 1 104 ? -13.641 -18.594 -2.809 1 94.75 104 ALA A C 1
ATOM 808 O O . ALA A 1 104 ? -13.617 -17.562 -3.486 1 94.75 104 ALA A O 1
ATOM 809 N N . GLN A 1 105 ? -14.172 -18.719 -1.664 1 92.81 105 GLN A N 1
ATOM 810 C CA . GLN A 1 105 ? -14.711 -17.531 -1.018 1 92.81 105 GLN A CA 1
ATOM 811 C C . GLN A 1 105 ? -14.43 -17.547 0.483 1 92.81 105 GLN A C 1
ATOM 813 O O . GLN A 1 105 ? -14.203 -18.609 1.067 1 92.81 105 GLN A O 1
ATOM 818 N N . SER A 1 106 ? -14.328 -16.359 1.079 1 90.69 106 SER A N 1
ATOM 819 C CA . SER A 1 106 ? -14.078 -16.25 2.514 1 90.69 106 SER A CA 1
ATOM 820 C C . SER A 1 106 ? -15.109 -15.344 3.188 1 90.69 106 SER A C 1
ATOM 822 O O . SER A 1 106 ? -14.977 -15.016 4.367 1 90.69 106 SER A O 1
ATOM 824 N N . VAL A 1 107 ? -16.141 -14.969 2.492 1 88.25 107 VAL A N 1
ATOM 825 C CA . VAL A 1 107 ? -17.125 -14.031 3.021 1 88.25 107 VAL A CA 1
ATOM 826 C C . VAL A 1 107 ? -18.109 -14.758 3.934 1 88.25 107 VAL A C 1
ATOM 828 O O . VAL A 1 107 ? -18.688 -14.156 4.84 1 88.25 107 VAL A O 1
ATOM 831 N N . SER A 1 108 ? -18.25 -16 3.646 1 86.44 108 SER A N 1
ATOM 832 C CA . SER A 1 108 ? -19.156 -16.812 4.457 1 86.44 108 SER A CA 1
ATOM 833 C C . SER A 1 108 ? -18.469 -18.094 4.93 1 86.44 108 SER A C 1
ATOM 835 O O . SER A 1 108 ? -17.578 -18.609 4.266 1 86.44 108 SER A O 1
ATOM 837 N N . TYR A 1 109 ? -18.828 -18.562 6.039 1 83.12 109 TYR A N 1
ATOM 838 C CA . TYR A 1 109 ? -18.281 -19.812 6.562 1 83.12 109 TYR A CA 1
ATOM 839 C C . TYR A 1 109 ? -18.953 -21.016 5.902 1 83.12 109 TYR A C 1
ATOM 841 O O . TYR A 1 109 ? -18.406 -22.125 5.914 1 83.12 109 TYR A O 1
ATOM 849 N N . GLU A 1 110 ? -20.125 -20.656 5.32 1 80.06 110 GLU A N 1
ATOM 850 C CA . GLU A 1 110 ? -20.844 -21.719 4.633 1 80.06 110 GLU A CA 1
ATOM 851 C C . GLU A 1 110 ? -20.266 -21.969 3.244 1 80.06 110 GLU A C 1
ATOM 853 O O . GLU A 1 110 ? -19.719 -21.062 2.619 1 80.06 110 GLU A O 1
ATOM 858 N N . ASN A 1 111 ? -20.219 -23.219 2.986 1 81.12 111 ASN A N 1
ATOM 859 C CA . ASN A 1 111 ? -19.766 -23.562 1.645 1 81.12 111 ASN A CA 1
ATOM 860 C C . ASN A 1 111 ? -20.797 -23.188 0.589 1 81.12 111 ASN A C 1
ATOM 862 O O . ASN A 1 111 ? -21.516 -24.062 0.085 1 81.12 111 ASN A O 1
ATOM 866 N N . LEU A 1 112 ? -20.797 -21.984 0.273 1 81.5 112 LEU A N 1
ATOM 867 C CA . LEU A 1 112 ? -21.734 -21.5 -0.728 1 81.5 112 LEU A CA 1
ATOM 868 C C . LEU A 1 112 ? -21.188 -21.703 -2.135 1 81.5 112 LEU A C 1
ATOM 870 O O . LEU A 1 112 ? -19.984 -21.547 -2.361 1 81.5 112 LEU A O 1
ATOM 874 N N . GLU A 1 113 ? -22.094 -22.016 -2.977 1 83.38 113 GLU A N 1
ATOM 875 C CA . GLU A 1 113 ? -21.688 -22.172 -4.375 1 83.38 113 GLU A CA 1
ATOM 876 C C . GLU A 1 113 ? -21.391 -20.828 -5.02 1 83.38 113 GLU A C 1
ATOM 878 O O . GLU A 1 113 ? -21.922 -19.797 -4.605 1 83.38 113 GLU A O 1
ATOM 883 N N . ALA A 1 114 ? -20.625 -20.781 -6.047 1 82.88 114 ALA A N 1
ATOM 884 C CA . ALA A 1 114 ? -20.172 -19.578 -6.734 1 82.88 114 ALA A CA 1
ATOM 885 C C . ALA A 1 114 ? -21.359 -18.812 -7.336 1 82.88 114 ALA A C 1
ATOM 887 O O . ALA A 1 114 ? -21.328 -17.578 -7.418 1 82.88 114 ALA A O 1
ATOM 888 N N . ASP A 1 115 ? -22.438 -19.531 -7.703 1 84.25 115 ASP A N 1
ATOM 889 C CA . ASP A 1 115 ? -23.531 -18.875 -8.414 1 84.25 115 ASP A CA 1
ATOM 890 C C . ASP A 1 115 ? -24.766 -18.734 -7.523 1 84.25 115 ASP A C 1
ATOM 892 O O . ASP A 1 115 ? -25.844 -18.422 -8.008 1 84.25 115 ASP A O 1
ATOM 896 N N . SER A 1 116 ? -24.516 -18.875 -6.305 1 87.5 116 SER A N 1
ATOM 897 C CA . SER A 1 116 ? -25.641 -18.75 -5.395 1 87.5 116 SER A CA 1
ATOM 898 C C . SER A 1 116 ? -26.062 -17.297 -5.234 1 87.5 116 SER A C 1
ATOM 900 O O . SER A 1 116 ? -25.219 -16.406 -5.211 1 87.5 116 SER A O 1
ATOM 902 N N . GLU A 1 117 ? -27.297 -17.094 -5.105 1 89.19 117 GLU A N 1
ATOM 903 C CA . GLU A 1 117 ? -27.828 -15.742 -4.941 1 89.19 117 GLU A CA 1
ATOM 904 C C . GLU A 1 117 ? -27.391 -15.133 -3.617 1 89.19 117 GLU A C 1
ATOM 906 O O . GLU A 1 117 ? -27.141 -13.93 -3.535 1 89.19 117 GLU A O 1
ATOM 911 N N . ILE A 1 118 ? -27.312 -16.031 -2.744 1 88.62 118 ILE A N 1
ATOM 912 C CA . ILE A 1 118 ? -26.906 -15.562 -1.426 1 88.62 118 ILE A CA 1
ATOM 913 C C . ILE A 1 118 ? -25.484 -15.008 -1.5 1 88.62 118 ILE A C 1
ATOM 915 O O . ILE A 1 118 ? -25.203 -13.922 -0.987 1 88.62 118 ILE A O 1
ATOM 919 N N . LEU A 1 119 ? -24.688 -15.719 -2.082 1 90.25 119 LEU A N 1
ATOM 920 C CA . LEU A 1 119 ? -23.297 -15.297 -2.207 1 90.25 119 LEU A CA 1
ATOM 921 C C . LEU A 1 119 ? -23.188 -14.008 -3.014 1 90.25 119 LEU A C 1
ATOM 923 O O . LEU A 1 119 ? -22.406 -13.117 -2.67 1 90.25 119 LEU A O 1
ATOM 927 N N . LYS A 1 120 ? -23.969 -13.859 -3.994 1 90.25 120 LYS A N 1
ATOM 928 C CA . LYS A 1 120 ? -23.984 -12.656 -4.82 1 90.25 120 LYS A CA 1
ATOM 929 C C . LYS A 1 120 ? -24.344 -11.43 -3.99 1 90.25 120 LYS A C 1
ATOM 931 O O . LYS A 1 120 ? -23.766 -10.352 -4.18 1 90.25 120 LYS A O 1
ATOM 936 N N . GLY A 1 121 ? -25.25 -11.719 -3.215 1 90.56 121 GLY A N 1
ATOM 937 C CA . GLY A 1 121 ? -25.656 -10.633 -2.33 1 90.56 121 GLY A CA 1
ATOM 938 C C . GLY A 1 121 ? -24.562 -10.219 -1.365 1 90.56 121 GLY A C 1
ATOM 939 O O . GLY A 1 121 ? -24.328 -9.023 -1.145 1 90.56 121 GLY A O 1
ATOM 940 N N . LEU A 1 122 ? -23.891 -11.172 -0.848 1 90.62 122 LEU A N 1
ATOM 941 C CA . LEU A 1 122 ? -22.828 -10.922 0.128 1 90.62 122 LEU A CA 1
ATOM 942 C C . LEU A 1 122 ? -21.625 -10.242 -0.531 1 90.62 122 LEU A C 1
ATOM 944 O O . LEU A 1 122 ? -20.922 -9.469 0.113 1 90.62 122 LEU A O 1
ATOM 948 N N . LEU A 1 123 ? -21.469 -10.438 -1.815 1 92.88 123 LEU A N 1
ATOM 949 C CA . LEU A 1 123 ? -20.297 -9.945 -2.521 1 92.88 123 LEU A CA 1
ATOM 950 C C . LEU A 1 123 ? -20.578 -8.617 -3.207 1 92.88 123 LEU A C 1
ATOM 952 O O . LEU A 1 123 ? -19.688 -7.992 -3.766 1 92.88 123 LEU A O 1
ATOM 956 N N . LYS A 1 124 ? -21.734 -8.133 -3.068 1 91.31 124 LYS A N 1
ATOM 957 C CA . LYS A 1 124 ? -22.188 -6.93 -3.764 1 91.31 124 LYS A CA 1
ATOM 958 C C . LYS A 1 124 ? -21.328 -5.723 -3.381 1 91.31 124 LYS A C 1
ATOM 960 O O . LYS A 1 124 ? -20.969 -4.914 -4.238 1 91.31 124 LYS A O 1
ATOM 965 N N . PRO A 1 125 ? -20.953 -5.629 -2.207 1 91.25 125 PRO A N 1
ATOM 966 C CA . PRO A 1 125 ? -20.203 -4.438 -1.812 1 91.25 125 PRO A CA 1
ATOM 967 C C . PRO A 1 125 ? -18.75 -4.477 -2.291 1 91.25 125 PRO A C 1
ATOM 969 O O . PRO A 1 125 ? -18.047 -3.469 -2.207 1 91.25 125 PRO A O 1
ATOM 972 N N . TYR A 1 126 ? -18.312 -5.527 -2.76 1 92.62 126 TYR A N 1
ATOM 973 C CA . TYR A 1 126 ? -16.922 -5.691 -3.145 1 92.62 126 TYR A CA 1
ATOM 974 C C . TYR A 1 126 ? -16.781 -5.77 -4.66 1 92.62 126 TYR A C 1
ATOM 976 O O . TYR A 1 126 ? -17.062 -6.809 -5.262 1 92.62 126 TYR A O 1
ATOM 984 N N . PRO A 1 127 ? -16.234 -4.715 -5.172 1 88.69 127 PRO A N 1
ATOM 985 C CA . PRO A 1 127 ? -16.109 -4.711 -6.633 1 88.69 127 PRO A CA 1
ATOM 986 C C . PRO A 1 127 ? -15.094 -5.73 -7.137 1 88.69 127 PRO A C 1
ATOM 988 O O . PRO A 1 127 ? -14.023 -5.883 -6.547 1 88.69 127 PRO A O 1
ATOM 991 N N . PRO A 1 128 ? -15.5 -6.379 -8.281 1 92.81 128 PRO A N 1
ATOM 992 C CA . PRO A 1 128 ? -14.594 -7.387 -8.836 1 92.81 128 PRO A CA 1
ATOM 993 C C . PRO A 1 128 ? -13.43 -6.77 -9.602 1 92.81 128 PRO A C 1
ATOM 995 O O . PRO A 1 128 ? -13.609 -5.773 -10.312 1 92.81 128 PRO A O 1
ATOM 998 N N . LEU A 1 129 ? -12.266 -7.309 -9.375 1 94.56 129 LEU A N 1
ATOM 999 C CA . LEU A 1 129 ? -11.07 -6.988 -10.148 1 94.56 129 LEU A CA 1
ATOM 1000 C C . LEU A 1 129 ? -10.703 -8.141 -11.07 1 94.56 129 LEU A C 1
ATOM 1002 O O . LEU A 1 129 ? -10.516 -9.273 -10.617 1 94.56 129 LEU A O 1
ATOM 1006 N N . ILE A 1 130 ? -10.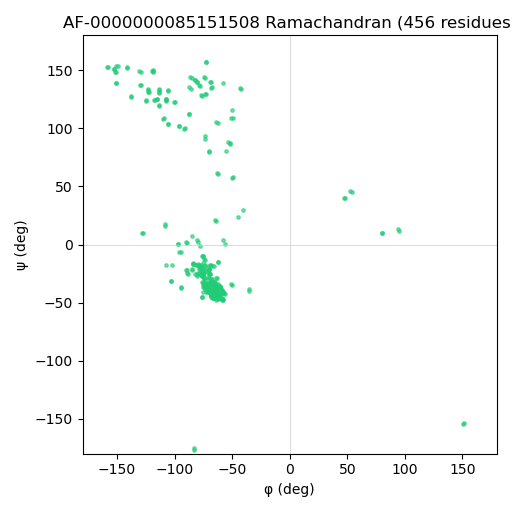602 -7.781 -12.328 1 95.25 130 ILE A N 1
ATOM 1007 C CA . ILE A 1 130 ? -10.344 -8.836 -13.297 1 95.25 130 ILE A CA 1
ATOM 1008 C C . ILE A 1 130 ? -8.961 -8.648 -13.914 1 95.25 130 ILE A C 1
ATOM 1010 O O . ILE A 1 130 ? -8.586 -7.531 -14.297 1 95.25 130 ILE A O 1
ATOM 1014 N N . GLU A 1 131 ? -8.227 -9.703 -13.922 1 94.75 131 GLU A N 1
ATOM 1015 C CA . GLU A 1 131 ? -6.91 -9.719 -14.547 1 94.75 131 GLU A CA 1
ATOM 1016 C C . GLU A 1 131 ? -6.77 -10.898 -15.508 1 94.75 131 GLU A C 1
ATOM 1018 O O . GLU A 1 131 ? -7.145 -12.023 -15.172 1 94.75 131 GLU A O 1
ATOM 1023 N N . ASN A 1 132 ? -6.172 -10.609 -16.656 1 95.06 132 ASN A N 1
ATOM 1024 C CA . ASN A 1 132 ? -5.953 -11.68 -17.641 1 95.06 132 ASN A CA 1
ATOM 1025 C C . ASN A 1 132 ? -4.703 -12.484 -17.312 1 95.06 132 ASN A C 1
ATOM 1027 O O . ASN A 1 132 ? -3.729 -11.945 -16.781 1 95.06 132 ASN A O 1
ATOM 1031 N N . VAL A 1 133 ? -4.855 -13.719 -17.531 1 95.31 133 VAL A N 1
ATOM 1032 C CA . VAL A 1 133 ? -3.699 -14.602 -17.391 1 95.31 133 VAL A CA 1
ATOM 1033 C C . VAL A 1 133 ? -3.059 -14.836 -18.766 1 95.31 133 VAL A C 1
ATOM 1035 O O . VAL A 1 133 ? -3.549 -15.641 -19.562 1 95.31 133 VAL A O 1
ATOM 1038 N N . ILE A 1 134 ? -1.994 -14.133 -18.938 1 91.75 134 ILE A N 1
ATOM 1039 C CA . ILE A 1 134 ? -1.321 -14.203 -20.234 1 91.75 134 ILE A CA 1
ATOM 1040 C C . ILE A 1 134 ? 0.065 -14.82 -20.062 1 91.75 134 ILE A C 1
ATOM 1042 O O . ILE A 1 134 ? 0.833 -14.398 -19.188 1 91.75 134 ILE A O 1
ATOM 1046 N N . GLN A 1 135 ? 0.334 -15.844 -20.781 1 90.19 135 GLN A N 1
ATOM 1047 C CA . GLN A 1 135 ? 1.65 -16.469 -20.797 1 90.19 135 GLN A CA 1
ATOM 1048 C C . GLN A 1 135 ? 2.207 -16.562 -22.219 1 9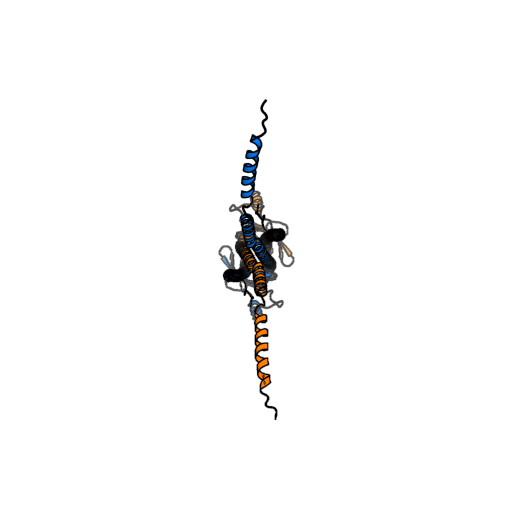0.19 135 GLN A C 1
ATOM 1050 O O . GLN A 1 135 ? 1.599 -17.188 -23.094 1 90.19 135 GLN A O 1
ATOM 1055 N N . ASP A 1 136 ? 3.395 -16 -22.453 1 87.94 136 ASP A N 1
ATOM 1056 C CA . ASP A 1 136 ? 4.059 -16.031 -23.75 1 87.94 136 ASP A CA 1
ATOM 1057 C C . ASP A 1 136 ? 3.1 -15.633 -24.859 1 87.94 136 ASP A C 1
ATOM 1059 O O . ASP A 1 136 ? 2.951 -16.359 -25.844 1 87.94 136 ASP A O 1
ATOM 1063 N N . ASP A 1 137 ? 2.27 -14.727 -24.75 1 86.38 137 ASP A N 1
ATOM 1064 C CA . ASP A 1 137 ? 1.36 -14.125 -25.734 1 86.38 137 ASP A CA 1
ATOM 1065 C C . ASP A 1 137 ? 0.129 -15 -25.938 1 86.38 137 ASP A C 1
ATOM 1067 O O . ASP A 1 137 ? -0.569 -14.867 -26.953 1 86.38 137 ASP A O 1
ATOM 1071 N N . ASN A 1 138 ? 0.004 -15.961 -25.094 1 92.06 138 ASN A N 1
ATOM 1072 C CA . ASN A 1 138 ? -1.194 -16.797 -25.109 1 92.06 138 ASN A CA 1
ATOM 1073 C C . ASN A 1 138 ? -2.121 -16.469 -23.953 1 92.06 138 ASN A C 1
ATOM 1075 O O . ASN A 1 138 ? -1.68 -16.391 -22.797 1 92.06 138 ASN A O 1
ATOM 1079 N N . ASN A 1 139 ? -3.336 -16.328 -24.297 1 94 139 ASN A N 1
ATOM 1080 C CA . ASN A 1 139 ? -4.34 -16.062 -23.266 1 94 139 ASN A CA 1
ATOM 1081 C C . ASN A 1 139 ? -4.875 -17.375 -22.672 1 94 139 ASN A C 1
ATOM 1083 O O . ASN A 1 139 ? -5.586 -18.125 -23.328 1 94 139 ASN A O 1
ATOM 1087 N N . LEU A 1 140 ? -4.52 -17.547 -21.438 1 96 140 LEU A N 1
ATOM 1088 C CA . LEU A 1 140 ? -4.914 -18.781 -20.766 1 96 140 LEU A CA 1
ATOM 1089 C C . LEU A 1 140 ? -6.27 -18.609 -20.094 1 96 140 LEU A C 1
ATOM 1091 O O . LEU A 1 140 ? -6.949 -19.609 -19.812 1 96 140 LEU A O 1
ATOM 1095 N N . GLY A 1 141 ? -6.66 -17.359 -19.812 1 97.06 141 GLY A N 1
ATOM 1096 C CA . GLY A 1 141 ? -7.891 -17.062 -19.109 1 97.06 141 GLY A CA 1
ATOM 1097 C C . GLY A 1 141 ? -7.82 -15.789 -18.297 1 97.06 141 GLY A C 1
ATOM 1098 O O . GLY A 1 141 ? -7.18 -14.82 -18.703 1 97.06 141 GLY A O 1
ATOM 1099 N N . TYR A 1 142 ? -8.703 -15.773 -17.234 1 96.75 142 TYR A N 1
ATOM 1100 C CA . TYR A 1 142 ? -8.695 -14.586 -16.391 1 96.75 142 TYR A CA 1
ATOM 1101 C C . TYR A 1 142 ? -9.07 -14.938 -14.953 1 96.75 142 TYR A C 1
ATOM 1103 O O . TYR A 1 142 ? -9.688 -15.977 -14.703 1 96.75 142 TYR A O 1
ATOM 1111 N N . VAL A 1 143 ? -8.562 -14.078 -14.102 1 96.94 143 VAL A N 1
ATOM 1112 C CA . VAL A 1 143 ? -8.828 -14.242 -12.672 1 96.94 143 VAL A CA 1
ATOM 1113 C C . VAL A 1 143 ? -9.68 -13.07 -12.172 1 96.94 143 VAL A C 1
ATOM 1115 O O . VAL A 1 143 ? -9.445 -11.922 -12.555 1 96.94 143 VAL A O 1
ATOM 1118 N N . GLU A 1 144 ? -10.719 -13.438 -11.414 1 96.5 144 GLU A N 1
ATOM 1119 C CA . GLU A 1 144 ? -11.57 -12.438 -10.773 1 96.5 144 GLU A CA 1
ATOM 1120 C C . GLU A 1 144 ? -11.438 -12.492 -9.258 1 96.5 144 GLU A C 1
ATOM 1122 O O . GLU A 1 144 ? -11.711 -13.516 -8.633 1 96.5 144 GLU A O 1
ATOM 1127 N N . VAL A 1 145 ? -10.992 -11.344 -8.758 1 95.88 145 VAL A N 1
ATOM 1128 C CA . VAL A 1 145 ? -10.812 -11.289 -7.309 1 95.88 145 VAL A CA 1
ATOM 1129 C C . VAL A 1 145 ? -11.648 -10.156 -6.727 1 95.88 145 VAL A C 1
ATOM 1131 O O . VAL A 1 145 ? -11.703 -9.062 -7.289 1 95.88 145 VAL A O 1
ATOM 1134 N N . ARG A 1 146 ? -12.367 -10.477 -5.707 1 95.06 146 ARG A N 1
ATOM 1135 C CA . ARG A 1 146 ? -13.094 -9.469 -4.941 1 95.06 146 ARG A CA 1
ATOM 1136 C C . ARG A 1 146 ? -12.43 -9.234 -3.586 1 95.06 146 ARG A C 1
ATOM 1138 O O . ARG A 1 146 ? -12.25 -10.172 -2.807 1 95.06 146 ARG A O 1
ATOM 1145 N N . LEU A 1 147 ? -12.094 -7.992 -3.35 1 93.69 147 LEU A N 1
ATOM 1146 C CA . LEU A 1 147 ? -11.312 -7.648 -2.166 1 93.69 147 LEU A CA 1
ATOM 1147 C C . LEU A 1 147 ? -12.094 -6.699 -1.26 1 93.69 147 LEU A C 1
ATOM 1149 O O . LEU A 1 147 ? -12.891 -5.891 -1.738 1 93.69 147 LEU A O 1
ATOM 1153 N N . ASN A 1 148 ? -11.797 -6.855 0.045 1 90.69 148 ASN A N 1
ATOM 1154 C CA . ASN A 1 148 ? -12.25 -5.863 1.013 1 90.69 148 ASN A CA 1
ATOM 1155 C C . ASN A 1 148 ? -11.211 -4.773 1.229 1 90.69 148 ASN A C 1
ATOM 1157 O O . ASN A 1 148 ? -10.328 -4.91 2.08 1 90.69 148 ASN A O 1
ATOM 1161 N N . LEU A 1 149 ? -11.375 -3.715 0.64 1 85.44 149 LEU A N 1
ATOM 1162 C CA . LEU A 1 149 ? -10.391 -2.639 0.639 1 85.44 149 LEU A CA 1
ATOM 1163 C C . LEU A 1 149 ? -10.359 -1.925 1.986 1 85.44 149 LEU A C 1
ATOM 1165 O O . LEU A 1 149 ? -9.367 -1.275 2.328 1 85.44 149 LEU A O 1
ATOM 1169 N N . ASP A 1 150 ? -11.406 -2.1 2.748 1 82.31 150 ASP A N 1
ATOM 1170 C CA . ASP A 1 150 ? -11.453 -1.43 4.043 1 82.31 150 ASP A CA 1
ATOM 1171 C C . ASP A 1 150 ? -10.406 -1.997 4.996 1 82.31 150 ASP A C 1
ATOM 1173 O O . ASP A 1 150 ? -9.867 -1.273 5.836 1 82.31 150 ASP A O 1
ATOM 1177 N N . ILE A 1 151 ? -10.156 -3.225 4.824 1 80.62 151 ILE A N 1
ATOM 1178 C CA . ILE A 1 151 ? -9.18 -3.879 5.691 1 80.62 151 ILE A CA 1
ATOM 1179 C C . ILE A 1 151 ? -7.777 -3.383 5.355 1 80.62 151 ILE A C 1
ATOM 1181 O O . ILE A 1 151 ? -6.945 -3.199 6.25 1 80.62 151 ILE A O 1
ATOM 1185 N N . PHE A 1 152 ? -7.504 -3.104 4.09 1 75.25 152 PHE A N 1
ATOM 1186 C CA . PHE A 1 152 ? -6.238 -2.52 3.662 1 75.25 152 PHE A CA 1
ATOM 1187 C C . PHE A 1 152 ? -6.043 -1.139 4.277 1 75.25 152 PHE A C 1
ATOM 1189 O O . PHE A 1 152 ? -4.938 -0.79 4.695 1 75.25 152 PHE A O 1
ATOM 1196 N N . PHE A 1 153 ? -7.152 -0.479 4.426 1 73.06 153 PHE A N 1
ATOM 1197 C CA . PHE A 1 153 ? -7.176 0.902 4.891 1 73.06 153 PHE A CA 1
ATOM 1198 C C . PHE A 1 153 ? -6.91 0.972 6.391 1 73.06 153 PHE A C 1
ATOM 1200 O O . PHE A 1 153 ? -6.297 1.927 6.875 1 73.06 153 PHE A O 1
ATOM 1207 N N . ASP A 1 154 ? -7.215 -0.003 7.035 1 74.5 154 ASP A N 1
ATOM 1208 C CA . ASP A 1 154 ? -7.156 0.05 8.492 1 74.5 154 ASP A CA 1
ATOM 1209 C C . ASP A 1 154 ? -5.719 0.218 8.977 1 74.5 154 ASP A C 1
ATOM 1211 O O . ASP A 1 154 ? -5.465 0.961 9.93 1 74.5 154 ASP A O 1
ATOM 1215 N N . GLU A 1 155 ? -4.793 -0.287 8.32 1 68.56 155 GLU A N 1
ATOM 1216 C CA . GLU A 1 155 ? -3.396 -0.21 8.75 1 68.56 155 GLU A CA 1
ATOM 1217 C C . GLU A 1 155 ? -2.826 1.186 8.516 1 68.56 155 GLU A C 1
ATOM 1219 O O . GLU A 1 155 ? -2.135 1.73 9.383 1 68.56 155 GLU A O 1
ATOM 1224 N N . ILE A 1 156 ? -3.24 1.773 7.461 1 73.44 156 ILE A N 1
ATOM 1225 C CA . ILE A 1 156 ? -2.693 3.068 7.07 1 73.44 156 ILE A CA 1
ATOM 1226 C C . ILE A 1 156 ? -3.494 4.188 7.734 1 73.44 156 ILE A C 1
ATOM 1228 O O . ILE A 1 156 ? -2.951 5.25 8.039 1 73.44 156 ILE A O 1
ATOM 1232 N N . LYS A 1 157 ? -4.754 3.852 8.039 1 76.88 157 LYS A N 1
ATOM 1233 C CA . LYS A 1 157 ? -5.66 4.828 8.641 1 76.88 157 LYS A CA 1
ATOM 1234 C C . LYS A 1 157 ? -5.184 5.23 10.039 1 76.88 157 LYS A C 1
ATOM 1236 O O . LYS A 1 157 ? -5.254 6.402 10.406 1 76.88 157 LYS A O 1
ATOM 1241 N N . ILE A 1 158 ? -4.664 4.375 10.781 1 74.12 158 ILE A N 1
ATOM 1242 C CA . ILE A 1 158 ? -4.215 4.637 12.148 1 74.12 158 ILE A CA 1
ATOM 1243 C C . ILE A 1 158 ? -3.064 5.641 12.125 1 74.12 158 ILE A C 1
ATOM 1245 O O . ILE A 1 158 ? -3.084 6.629 12.867 1 74.12 158 ILE A O 1
ATOM 1249 N N . LEU A 1 159 ? -2.156 5.391 11.242 1 71.75 159 LEU A N 1
ATOM 1250 C CA . LEU A 1 159 ? -1.013 6.289 11.141 1 71.75 159 LEU A CA 1
ATOM 1251 C C . LEU A 1 159 ? -1.445 7.664 10.641 1 71.75 159 LEU A C 1
ATOM 1253 O O . LEU A 1 159 ? -0.935 8.688 11.109 1 71.75 159 LEU A O 1
ATOM 1257 N N . HIS A 1 160 ? -2.461 7.668 9.797 1 75.69 160 HIS A N 1
ATOM 1258 C CA . HIS A 1 160 ? -2.975 8.914 9.242 1 75.69 160 HIS A CA 1
ATOM 1259 C C . HIS A 1 160 ? -3.709 9.727 10.305 1 75.69 160 HIS A C 1
ATOM 1261 O O . HIS A 1 160 ? -3.531 10.945 10.391 1 75.69 160 HIS A O 1
ATOM 1267 N N . GLU A 1 161 ? -4.422 9.062 11.078 1 76.38 161 GLU A N 1
ATOM 1268 C CA . GLU A 1 161 ? -5.176 9.742 12.133 1 76.38 161 GLU A CA 1
ATOM 1269 C C . GLU A 1 161 ? -4.238 10.352 13.172 1 76.38 161 GLU A C 1
ATOM 1271 O O . GLU A 1 161 ? -4.48 11.461 13.648 1 76.38 161 GLU A O 1
ATOM 1276 N N . GLN A 1 162 ? -3.24 9.602 13.523 1 75.69 162 GLN A N 1
ATOM 1277 C CA . GLN A 1 162 ? -2.252 10.133 14.461 1 75.69 162 GLN A CA 1
ATOM 1278 C C . GLN A 1 162 ? -1.599 11.398 13.914 1 75.69 162 GLN A C 1
ATOM 1280 O O . GLN A 1 162 ? -1.403 12.367 14.648 1 75.69 162 GLN A O 1
ATOM 1285 N N . ASN A 1 163 ? -1.321 11.406 12.625 1 75.44 163 ASN A N 1
ATOM 1286 C CA . ASN A 1 163 ? -0.731 12.578 11.977 1 75.44 163 ASN A CA 1
ATOM 1287 C C . ASN A 1 163 ? -1.698 13.758 11.961 1 75.44 163 ASN A C 1
ATOM 1289 O O . ASN A 1 163 ? -1.284 14.906 12.125 1 75.44 163 ASN A O 1
ATOM 1293 N N . MET A 1 164 ? -2.957 13.484 11.812 1 76.44 164 MET A N 1
ATOM 1294 C CA . MET A 1 164 ? -3.965 14.539 11.781 1 76.44 164 MET A CA 1
ATOM 1295 C C . MET A 1 164 ? -4.109 15.195 13.148 1 76.44 164 MET A C 1
ATOM 1297 O O . MET A 1 164 ? -4.289 16.406 13.25 1 76.44 164 MET A O 1
ATOM 1301 N N . GLN A 1 165 ? -3.994 14.438 14.195 1 76.56 165 GLN A N 1
ATOM 1302 C CA . GLN A 1 165 ? -4.043 14.969 15.547 1 76.56 165 GLN A CA 1
ATOM 1303 C C . GLN A 1 165 ? -2.854 15.891 15.82 1 76.56 165 GLN A C 1
ATOM 1305 O O . GLN A 1 165 ? -3.008 16.953 16.422 1 76.56 165 GLN A O 1
ATOM 1310 N N . LEU A 1 166 ? -1.714 15.391 15.375 1 75.88 166 LEU A N 1
ATOM 1311 C CA . LEU A 1 166 ? -0.524 16.219 15.531 1 75.88 166 LEU A CA 1
ATOM 1312 C C . LEU A 1 166 ? -0.688 17.547 14.789 1 75.88 166 LEU A C 1
ATOM 1314 O O . LEU A 1 166 ? -0.28 18.594 15.281 1 75.88 166 LEU A O 1
ATOM 1318 N N . GLN A 1 167 ? -1.291 17.469 13.664 1 77.75 167 GLN A N 1
ATOM 1319 C CA . GLN A 1 167 ? -1.523 18.656 12.859 1 77.75 167 GLN A CA 1
ATOM 1320 C C . GLN A 1 167 ? -2.465 19.641 13.562 1 77.75 167 GLN A C 1
ATOM 1322 O O . GLN A 1 167 ? -2.25 20.844 13.539 1 77.75 167 GLN A O 1
ATOM 1327 N N . GLN A 1 168 ? -3.428 19.156 14.148 1 75.25 168 GLN A N 1
ATOM 1328 C CA . GLN A 1 168 ? -4.359 20 14.906 1 75.25 168 GLN A CA 1
ATOM 1329 C C . GLN A 1 168 ? -3.658 20.688 16.062 1 75.25 168 GLN A C 1
ATOM 1331 O O . GLN A 1 168 ? -3.859 21.891 16.281 1 75.25 168 GLN A O 1
ATOM 1336 N N . MET A 1 169 ? -2.84 19.984 16.797 1 75.19 169 MET A N 1
ATOM 1337 C CA . MET A 1 169 ? -2.084 20.562 17.906 1 75.19 169 MET A CA 1
ATOM 1338 C C . MET A 1 169 ? -1.145 21.656 17.406 1 75.19 169 MET A C 1
ATOM 1340 O O . MET A 1 169 ? -1.017 22.703 18.047 1 75.19 169 MET A O 1
ATOM 1344 N N . MET A 1 170 ? -0.603 21.406 16.266 1 78.94 170 MET A N 1
ATOM 1345 C CA . MET A 1 170 ? 0.323 22.391 15.695 1 78.94 170 MET A CA 1
ATOM 1346 C C . MET A 1 170 ? -0.405 23.672 15.32 1 78.94 170 MET A C 1
ATOM 1348 O O . MET A 1 170 ? 0.12 24.766 15.516 1 78.94 170 MET A O 1
ATOM 1352 N N . LEU A 1 171 ? -1.586 23.594 14.828 1 78.19 171 LEU A N 1
ATOM 1353 C CA . LEU A 1 171 ? -2.379 24.75 14.43 1 78.19 171 LEU A CA 1
ATOM 1354 C C . LEU A 1 171 ? -2.752 25.594 15.648 1 78.19 171 LEU A C 1
ATOM 1356 O O . LEU A 1 171 ? -2.689 26.828 15.602 1 78.19 171 LEU A O 1
ATOM 1360 N N . ILE A 1 172 ? -3.051 24.969 16.75 1 74.88 172 ILE A N 1
ATOM 1361 C CA . ILE A 1 172 ? -3.41 25.625 18 1 74.88 172 ILE A CA 1
ATOM 1362 C C . ILE A 1 172 ? -2.201 26.391 18.547 1 74.88 172 ILE A C 1
ATOM 1364 O O . ILE A 1 172 ? -2.309 27.562 18.906 1 74.88 172 ILE A O 1
ATOM 1368 N N . VAL A 1 173 ? -1.079 25.75 18.547 1 75.38 173 VAL A N 1
ATOM 1369 C CA . VAL A 1 173 ? 0.15 26.359 19.047 1 75.38 173 VAL A CA 1
ATOM 1370 C C . VAL A 1 173 ? 0.534 27.547 18.172 1 75.38 173 VAL A C 1
ATOM 1372 O O . VAL A 1 173 ? 0.924 28.609 18.688 1 75.38 173 VAL A O 1
ATOM 1375 N N . ALA A 1 174 ? 0.365 27.438 16.844 1 78.06 174 ALA A N 1
ATOM 1376 C CA . ALA A 1 174 ? 0.674 28.531 15.93 1 78.06 174 ALA A CA 1
ATOM 1377 C C . ALA A 1 174 ? -0.216 29.734 16.203 1 78.06 174 ALA A C 1
ATOM 1379 O O . ALA A 1 174 ? 0.255 30.875 16.172 1 78.06 174 ALA A O 1
ATOM 1380 N N . GLY A 1 175 ? -1.48 29.469 16.406 1 76.56 175 GLY A N 1
ATOM 1381 C CA . GLY A 1 175 ? -2.395 30.547 16.781 1 76.56 175 GLY A CA 1
ATOM 1382 C C . GLY A 1 175 ? -1.978 31.266 18.047 1 76.56 175 GLY A C 1
ATOM 1383 O O . GLY A 1 175 ? -1.998 32.5 18.094 1 76.56 175 GLY A O 1
ATOM 1384 N N . PHE A 1 176 ? -1.528 30.531 19.047 1 73.38 176 PHE A N 1
ATOM 1385 C CA . PHE A 1 176 ? -1.086 31.109 20.312 1 73.38 176 PHE A CA 1
ATOM 1386 C C . PHE A 1 176 ? 0.168 31.953 20.109 1 73.38 176 PHE A C 1
ATOM 1388 O O . PHE A 1 176 ? 0.312 33 20.719 1 73.38 176 PHE A O 1
ATOM 1395 N N . ILE A 1 177 ? 1.035 31.516 19.297 1 74.69 177 ILE A N 1
ATOM 1396 C CA . ILE A 1 177 ? 2.248 32.25 18.984 1 74.69 177 ILE A CA 1
ATOM 1397 C C . ILE A 1 177 ? 1.883 33.594 18.312 1 74.69 177 ILE A C 1
ATOM 1399 O O . ILE A 1 177 ? 2.434 34.625 18.656 1 74.69 177 ILE A O 1
ATOM 1403 N N . GLY A 1 178 ? 0.962 33.594 17.359 1 74.31 178 GLY A N 1
ATOM 1404 C CA . GLY A 1 178 ? 0.517 34.844 16.719 1 74.31 178 GLY A CA 1
ATOM 1405 C C . GLY A 1 178 ? -0.087 35.812 17.703 1 74.31 178 GLY A C 1
ATOM 1406 O O . GLY A 1 178 ? 0.188 37.031 17.609 1 74.31 178 GLY A O 1
ATOM 1407 N N . LEU A 1 179 ? -0.808 35.25 18.688 1 74.44 179 LEU A N 1
ATOM 1408 C CA . LEU A 1 179 ? -1.428 36.094 19.719 1 74.44 179 LEU A CA 1
ATOM 1409 C C . LEU A 1 179 ? -0.369 36.75 20.578 1 74.44 179 LEU A C 1
ATOM 1411 O O . LEU A 1 179 ? -0.447 37.969 20.859 1 74.44 179 LEU A O 1
ATOM 1415 N N . LEU A 1 180 ? 0.624 36 20.969 1 70.5 180 LEU A N 1
ATOM 1416 C CA . LEU A 1 180 ? 1.667 36.5 21.859 1 70.5 180 LEU A CA 1
ATOM 1417 C C . LEU A 1 180 ? 2.543 37.531 21.156 1 70.5 180 LEU A C 1
ATOM 1419 O O . LEU A 1 180 ? 2.898 38.531 21.734 1 70.5 180 LEU A O 1
ATOM 1423 N N . LEU A 1 181 ? 2.797 37.25 19.906 1 71.75 181 LEU A N 1
ATOM 1424 C CA . LEU A 1 181 ? 3.65 38.125 19.141 1 71.75 181 LEU A CA 1
ATOM 1425 C C . LEU A 1 181 ? 2.934 39.469 18.859 1 71.75 181 LEU A C 1
ATOM 1427 O O . LEU A 1 181 ? 3.553 40.531 18.875 1 71.75 181 LEU A O 1
ATOM 1431 N N . SER A 1 182 ? 1.682 39.406 18.562 1 73.56 182 SER A N 1
ATOM 1432 C CA . SER A 1 182 ? 0.899 40.594 18.312 1 73.56 182 SER A CA 1
ATOM 1433 C C . SER A 1 182 ? 0.832 41.5 19.547 1 73.56 182 SER A C 1
ATOM 1435 O O . SER A 1 182 ? 0.963 42.719 19.453 1 73.56 182 SER A O 1
ATOM 1437 N N . ARG A 1 183 ? 0.724 40.906 20.703 1 66.12 183 ARG A N 1
ATOM 1438 C CA . ARG A 1 183 ? 0.665 41.656 21.953 1 66.12 183 ARG A CA 1
ATOM 1439 C C . ARG A 1 183 ? 2.023 42.25 22.297 1 66.12 183 ARG A C 1
ATOM 1441 O O . ARG A 1 183 ? 2.1 43.375 22.812 1 66.12 183 ARG A O 1
ATOM 1448 N N . ALA A 1 184 ? 2.967 41.531 21.953 1 62.47 184 ALA A N 1
ATOM 1449 C CA . ALA A 1 184 ? 4.316 42 22.234 1 62.47 184 ALA A CA 1
ATOM 1450 C C . ALA A 1 184 ? 4.719 43.125 21.297 1 62.47 184 ALA A C 1
ATOM 1452 O O . ALA A 1 184 ? 5.414 44.062 21.703 1 62.47 184 ALA A O 1
ATOM 1453 N N . LEU A 1 185 ? 4.289 43 19.969 1 57.88 185 LEU A N 1
ATOM 1454 C CA . LEU A 1 185 ? 4.684 44 19 1 57.88 185 LEU A CA 1
ATOM 1455 C C . LEU A 1 185 ? 3.74 45.219 19.031 1 57.88 185 LEU A C 1
ATOM 1457 O O . LEU A 1 185 ? 4.016 46.25 18.422 1 57.88 185 LEU A O 1
ATOM 1461 N N . SER A 1 186 ? 2.693 45.156 19.562 1 55.28 186 SER A N 1
ATOM 1462 C CA . SER A 1 186 ? 1.795 46.312 19.625 1 55.28 186 SER A CA 1
ATOM 1463 C C . SER A 1 186 ? 2.422 47.438 20.422 1 55.28 186 SER A C 1
ATOM 1465 O O . SER A 1 186 ? 2.512 47.375 21.641 1 55.28 186 SER A O 1
ATOM 1467 N N . PHE A 1 187 ? 3.527 47.969 20 1 45 187 PHE A N 1
ATOM 1468 C CA . PHE A 1 187 ? 4.277 49.094 20.516 1 45 187 PHE A CA 1
ATOM 1469 C C . PHE A 1 187 ? 3.404 50.344 20.547 1 45 187 PHE A C 1
ATOM 1471 O O . PHE A 1 187 ? 3.891 51.438 20.828 1 45 187 PHE A O 1
ATOM 1478 N N . LYS A 1 188 ? 2.229 50.469 20.266 1 45.84 188 LYS A N 1
ATOM 1479 C CA . LYS A 1 188 ? 1.78 51.844 20.328 1 45.84 188 LYS A CA 1
ATOM 1480 C C . LYS A 1 188 ? 2.182 52.5 21.656 1 45.84 188 LYS A C 1
ATOM 1482 O O . LYS A 1 188 ? 2.332 53.719 21.734 1 45.84 188 LYS A O 1
ATOM 1487 N N . ARG A 1 189 ? 2.193 51.812 22.719 1 43.06 189 ARG A N 1
ATOM 1488 C CA . ARG A 1 189 ? 2.414 52.594 23.922 1 43.06 189 ARG A CA 1
ATOM 1489 C C . ARG A 1 189 ? 3.881 53 24.062 1 43.06 189 ARG A C 1
ATOM 1491 O O . ARG A 1 189 ? 4.207 53.969 24.734 1 43.06 189 ARG A O 1
ATOM 1498 N N . ALA A 1 190 ? 4.742 52.312 23.391 1 41.16 190 ALA A N 1
ATOM 1499 C CA . ALA A 1 190 ? 6.102 52.781 23.609 1 41.16 190 ALA A CA 1
ATOM 1500 C C . ALA A 1 190 ? 6.34 54.094 22.844 1 41.16 190 ALA A C 1
ATOM 1502 O O . ALA A 1 190 ? 7.082 54.969 23.312 1 41.16 190 ALA A O 1
ATOM 1503 N N . ASP A 1 191 ? 5.707 54.188 21.688 1 42.56 191 ASP A N 1
ATOM 1504 C CA . ASP A 1 191 ? 5.895 55.469 21.031 1 42.56 191 ASP A CA 1
ATOM 1505 C C . ASP A 1 191 ? 5.145 56.562 21.766 1 42.56 191 ASP A C 1
ATOM 1507 O O . ASP A 1 191 ? 5.625 57.719 21.859 1 42.56 191 ASP A O 1
ATOM 1511 N N . PHE A 1 192 ? 3.951 56.281 22.344 1 42.69 192 PHE A N 1
ATOM 1512 C CA . PHE A 1 192 ? 3.275 57.375 23.062 1 42.69 192 PHE A CA 1
ATOM 1513 C C . PHE A 1 192 ? 4.062 57.75 24.312 1 42.69 192 PHE A C 1
ATOM 1515 O O . PHE A 1 192 ? 4.168 58.938 24.641 1 42.69 192 PHE A O 1
ATOM 1522 N N . ASP A 1 193 ? 4.707 56.75 24.906 1 41.06 193 ASP A N 1
ATOM 1523 C CA . ASP A 1 193 ? 5.504 57.094 26.078 1 41.06 193 ASP A CA 1
ATOM 1524 C C . ASP A 1 193 ? 6.809 57.781 25.672 1 41.06 193 ASP A C 1
ATOM 1526 O O . ASP A 1 193 ? 7.277 58.688 26.375 1 41.06 193 ASP A O 1
ATOM 1530 N N . ARG A 1 194 ? 7.34 57.406 24.531 1 46.81 194 ARG A N 1
ATOM 1531 C CA . ARG A 1 194 ? 8.508 58.156 24.047 1 46.81 194 ARG A CA 1
ATOM 1532 C C . ARG A 1 194 ? 8.133 59.594 23.672 1 46.81 194 ARG A C 1
ATOM 1534 O O . ARG A 1 194 ? 8.883 60.531 23.938 1 46.81 194 ARG A O 1
ATOM 1541 N N . ARG A 1 195 ? 6.965 59.719 23.031 1 50.22 195 ARG A N 1
ATOM 1542 C CA . ARG A 1 195 ? 6.566 61.062 22.703 1 50.22 195 ARG A CA 1
ATOM 1543 C C . ARG A 1 195 ? 6.238 61.875 23.953 1 50.22 195 ARG A C 1
ATOM 1545 O O . ARG A 1 195 ? 6.57 63.062 24.047 1 50.22 195 ARG A O 1
ATOM 1552 N N . LYS A 1 196 ? 5.625 61.219 24.922 1 49.31 196 LYS A N 1
ATOM 1553 C CA . LYS A 1 196 ? 5.355 61.938 26.172 1 49.31 196 LYS A CA 1
ATOM 1554 C C . LYS A 1 196 ? 6.648 62.25 26.906 1 49.31 196 LYS A C 1
ATOM 1556 O O . LYS A 1 196 ? 6.793 63.344 27.469 1 49.31 196 LYS A O 1
ATOM 1561 N N . ALA A 1 197 ? 7.602 61.312 26.812 1 52.56 197 ALA A N 1
ATOM 1562 C CA . ALA A 1 197 ? 8.898 61.562 27.438 1 52.56 197 ALA A CA 1
ATOM 1563 C C . ALA A 1 197 ? 9.656 62.656 26.703 1 52.56 197 ALA A C 1
ATOM 1565 O O . ALA A 1 197 ? 10.273 63.531 27.328 1 52.56 197 ALA A O 1
ATOM 1566 N N . GLN A 1 198 ? 9.617 62.625 25.359 1 53.66 198 GLN A N 1
ATOM 1567 C CA . GLN A 1 198 ? 10.25 63.688 24.594 1 53.66 198 GLN A CA 1
ATOM 1568 C C . GLN A 1 198 ? 9.508 65 24.766 1 53.66 198 GLN A C 1
ATOM 1570 O O . GLN A 1 198 ? 10.133 66.062 24.797 1 53.66 198 GLN A O 1
ATOM 1575 N N . ALA A 1 199 ? 8.203 64.938 24.938 1 54.69 199 ALA A N 1
ATOM 1576 C CA . ALA A 1 199 ? 7.453 66.125 25.172 1 54.69 199 ALA A CA 1
ATOM 1577 C C . ALA A 1 199 ? 7.754 66.75 26.547 1 54.69 199 ALA A C 1
ATOM 1579 O O . ALA A 1 199 ? 7.84 67.938 26.719 1 54.69 199 ALA A O 1
ATOM 1580 N N . LYS A 1 200 ? 7.977 65.75 27.531 1 51.59 200 LYS A N 1
ATOM 1581 C CA . LYS A 1 200 ? 8.344 66.25 28.859 1 51.59 200 LYS A CA 1
ATOM 1582 C C . LYS A 1 200 ? 9.758 66.812 28.875 1 51.59 200 LYS A C 1
ATOM 1584 O O . LYS A 1 200 ? 10.039 67.75 29.594 1 51.59 200 LYS A O 1
ATOM 1589 N N . LEU A 1 201 ? 10.648 66.125 28.031 1 53.81 201 LEU A N 1
ATOM 1590 C CA . LEU A 1 201 ? 12.008 66.625 27.953 1 53.81 201 LEU A CA 1
ATOM 1591 C C . LEU A 1 201 ? 12.031 68 27.234 1 53.81 201 LEU A C 1
ATOM 1593 O O . LEU A 1 201 ? 12.828 68.875 27.578 1 53.81 201 LEU A O 1
ATOM 1597 N N . ARG A 1 202 ? 11.102 68.125 26.312 1 52.69 202 ARG A N 1
ATOM 1598 C CA . ARG A 1 202 ? 11.062 69.375 25.625 1 52.69 202 ARG A CA 1
ATOM 1599 C C . ARG A 1 202 ? 10.453 70.5 26.516 1 52.69 202 ARG A C 1
ATOM 1601 O O . ARG A 1 202 ? 10.742 71.688 26.344 1 52.69 202 ARG A O 1
ATOM 1608 N N . LYS A 1 203 ? 9.547 70.062 27.422 1 49.75 203 LYS A N 1
ATOM 1609 C CA . LYS A 1 203 ? 8.922 71.125 28.219 1 49.75 203 LYS A CA 1
ATOM 1610 C C . LYS A 1 203 ? 9.844 71.562 29.344 1 49.75 203 LYS A C 1
ATOM 1612 O O . LYS A 1 203 ? 9.438 72.312 30.219 1 49.75 203 LYS A O 1
ATOM 1617 N N . LYS A 1 204 ? 11.086 71 29.469 1 49.47 204 LYS A N 1
ATOM 1618 C CA . LYS A 1 204 ? 11.906 71.625 30.484 1 49.47 204 LYS A CA 1
ATOM 1619 C C . LYS A 1 204 ? 12.203 73.062 30.125 1 49.47 204 LYS A C 1
ATOM 1621 O O . LYS A 1 204 ? 12.711 73.375 29.047 1 49.47 204 LYS A O 1
ATOM 1626 N N . PRO A 1 205 ? 11.555 74 30.797 1 50.31 205 PRO A N 1
ATOM 1627 C CA . PRO A 1 205 ? 11.727 75.5 30.609 1 50.31 205 PRO A CA 1
ATOM 1628 C C . PRO A 1 205 ? 13.195 75.875 30.656 1 50.31 205 PRO A C 1
ATOM 1630 O O . PRO A 1 205 ? 13.984 75.312 31.391 1 50.31 205 PRO A O 1
ATOM 1633 N N . LYS A 1 206 ? 13.828 76.375 29.625 1 47.16 206 LYS A N 1
ATOM 1634 C CA . LYS A 1 206 ? 15.094 77.062 29.469 1 47.16 206 LYS A CA 1
ATOM 1635 C C . LYS A 1 206 ? 15.273 78.125 30.547 1 47.16 206 LYS A C 1
ATOM 1637 O O . LYS A 1 206 ? 15.125 79.312 30.297 1 47.16 206 LYS A O 1
ATOM 1642 N N . LYS A 1 207 ? 14.688 78.125 31.688 1 46.97 207 LYS A N 1
ATOM 1643 C CA . LYS A 1 207 ? 14.836 79.312 32.594 1 46.97 207 LYS A CA 1
ATOM 1644 C C . LYS A 1 207 ? 16.266 79.375 33.094 1 46.97 207 LYS A C 1
ATOM 1646 O O . LYS A 1 207 ? 16.609 80.375 33.781 1 46.97 207 LYS A O 1
ATOM 1651 N N . SER A 1 208 ? 17.125 78.312 33.031 1 47.34 208 SER A N 1
ATOM 1652 C CA . SER A 1 208 ? 18.312 78.5 33.844 1 47.34 208 SER A CA 1
ATOM 1653 C C . SER A 1 208 ? 19.344 79.375 33.188 1 47.34 208 SER A C 1
ATOM 1655 O O . SER A 1 208 ? 20.375 79.688 33.781 1 47.34 208 SER A O 1
ATOM 1657 N N . ALA A 1 209 ? 19.297 79.625 31.906 1 47.88 209 ALA A N 1
ATOM 1658 C CA . ALA A 1 209 ? 20.391 80.375 31.266 1 47.88 209 ALA A CA 1
ATOM 1659 C C . ALA A 1 209 ? 20.312 81.875 31.625 1 47.88 209 ALA A C 1
ATOM 1661 O O . ALA A 1 209 ? 21.297 82.625 31.5 1 47.88 209 ALA A O 1
ATOM 1662 N N . LEU A 1 210 ? 19.172 82.5 31.984 1 45.25 210 LEU A N 1
ATOM 1663 C CA . LEU A 1 210 ? 19.062 83.938 32.125 1 45.25 210 LEU A CA 1
ATOM 1664 C C . LEU A 1 210 ? 19.703 84.375 33.438 1 45.25 210 LEU A C 1
ATOM 1666 O O . LEU A 1 210 ? 20.156 85.5 33.531 1 45.25 210 LEU A O 1
ATOM 1670 N N . LEU A 1 211 ? 19.797 83.562 34.469 1 48.16 211 LEU A N 1
ATOM 1671 C CA . LEU A 1 211 ? 20.266 84.062 35.75 1 48.16 211 LEU A CA 1
ATOM 1672 C C . LEU A 1 211 ? 21.781 84.188 35.75 1 48.16 211 LEU A C 1
ATOM 1674 O O . LEU A 1 211 ? 22.344 84.938 36.562 1 48.16 211 LEU A O 1
ATOM 1678 N N . ALA A 1 212 ? 22.578 83.438 34.938 1 49.62 212 ALA A N 1
ATOM 1679 C CA . ALA A 1 212 ? 24.031 83.438 35.062 1 49.62 212 ALA A CA 1
ATOM 1680 C C . ALA A 1 212 ? 24.625 84.75 34.469 1 49.62 212 ALA A C 1
ATOM 1682 O O . ALA A 1 212 ? 25.688 85.188 34.875 1 49.62 212 ALA A O 1
ATOM 1683 N N . SER A 1 213 ? 23.922 85.375 33.531 1 49.5 213 SER A N 1
ATOM 1684 C CA . SER A 1 213 ? 24.531 86.562 32.875 1 49.5 213 SER A CA 1
ATOM 1685 C C . SER A 1 213 ? 24.562 87.75 33.781 1 49.5 213 SER A C 1
ATOM 1687 O O . SER A 1 213 ? 25.344 88.688 33.562 1 49.5 213 SER A O 1
ATOM 1689 N N . ASN A 1 214 ? 23.562 87.875 34.719 1 49.31 214 ASN A N 1
ATOM 1690 C CA . ASN A 1 214 ? 23.484 89.125 35.469 1 49.31 214 ASN A CA 1
ATOM 1691 C C . ASN A 1 214 ? 24.531 89.125 36.594 1 49.31 214 ASN A C 1
ATOM 1693 O O . ASN A 1 214 ? 24.781 90.188 37.188 1 49.31 214 ASN A O 1
ATOM 1697 N N . GLU A 1 215 ? 25.062 88 37.156 1 48.06 215 GLU A N 1
ATOM 1698 C CA . GLU A 1 215 ? 25.969 88.062 38.281 1 48.06 215 GLU A CA 1
ATOM 1699 C C . GLU A 1 215 ? 27.359 88.5 37.875 1 48.06 215 GLU A C 1
ATOM 1701 O O . GLU A 1 215 ? 28.141 89 38.719 1 48.06 215 GLU A O 1
ATOM 1706 N N . THR A 1 216 ? 27.812 88.25 36.594 1 49.09 216 THR A N 1
ATOM 1707 C CA . THR A 1 216 ? 29.188 88.625 36.219 1 49.09 216 THR A CA 1
ATOM 1708 C C . THR A 1 216 ? 29.375 90.125 36.125 1 49.09 216 THR A C 1
ATOM 1710 O O . THR A 1 216 ? 30.5 90.625 36.25 1 49.09 216 THR A O 1
ATOM 1713 N N . GLN A 1 217 ? 28.281 90.875 35.781 1 47.25 217 GLN A N 1
ATOM 1714 C CA . GLN A 1 217 ? 28.516 92.25 35.562 1 47.25 217 GLN A CA 1
ATOM 1715 C C . GLN A 1 217 ? 28.703 93 36.875 1 47.25 217 GLN A C 1
ATOM 1717 O O . GLN A 1 217 ? 29.141 94.188 36.906 1 47.25 217 GLN A O 1
ATOM 1722 N N . ALA A 1 218 ? 28.172 92.438 37.969 1 49.03 218 ALA A N 1
ATOM 1723 C CA . ALA A 1 218 ? 28.234 93.188 39.219 1 49.03 218 ALA A CA 1
ATOM 1724 C C . ALA A 1 218 ? 29.641 93.188 39.781 1 49.03 218 ALA A C 1
ATOM 1726 O O . ALA A 1 218 ? 30.047 94.188 40.469 1 49.03 218 ALA A O 1
ATOM 1727 N N . ASP A 1 219 ? 30.359 92.125 39.625 1 44.38 219 ASP A N 1
ATOM 1728 C CA . ASP A 1 219 ? 31.609 92 40.406 1 44.38 219 ASP A CA 1
ATOM 1729 C C . ASP A 1 219 ? 32.688 92.875 39.812 1 44.38 219 ASP A C 1
ATOM 1731 O O . ASP A 1 219 ? 33.719 93.125 40.438 1 44.38 219 ASP A O 1
ATOM 1735 N N . GLU A 1 220 ? 32.594 93.25 38.5 1 45.28 220 GLU A N 1
ATOM 1736 C CA . GLU A 1 220 ? 33.719 93.938 37.906 1 45.28 220 GLU A CA 1
ATOM 1737 C C . GLU A 1 220 ? 33.844 95.375 38.469 1 45.28 220 GLU A C 1
ATOM 1739 O O . GLU A 1 220 ? 34.906 96 38.406 1 45.28 220 GLU A O 1
ATOM 1744 N N . SER A 1 221 ? 32.656 96 38.906 1 45.78 221 SER A N 1
ATOM 1745 C CA . SER A 1 221 ? 32.781 97.438 39.125 1 45.78 221 SER A CA 1
ATOM 1746 C C . SER A 1 221 ? 33.562 97.688 40.406 1 45.78 221 SER A C 1
ATOM 1748 O O . SER A 1 221 ? 34 98.812 40.625 1 45.78 221 SER A O 1
ATOM 1750 N N . GLU A 1 222 ? 33.438 96.812 41.438 1 42 222 GLU A N 1
ATOM 1751 C CA . GLU A 1 222 ? 33.906 97.312 42.719 1 42 222 GLU A CA 1
ATOM 1752 C C . GLU A 1 222 ? 35.438 97.25 42.812 1 42 222 GLU A C 1
ATOM 1754 O O . GLU A 1 222 ? 36.031 97.688 43.812 1 42 222 GLU A O 1
ATOM 1759 N N . GLU A 1 223 ? 36.156 96.5 42 1 42.34 223 GLU A N 1
ATOM 1760 C CA . GLU A 1 223 ? 37.562 96.25 42.375 1 42.34 223 GLU A CA 1
ATOM 1761 C C . GLU A 1 223 ? 38.438 97.438 42.125 1 42.34 223 GLU A C 1
ATOM 1763 O O . GLU A 1 223 ? 39.625 97.438 42.312 1 42.34 223 GLU A O 1
ATOM 1768 N N . ILE A 1 224 ? 37.906 98.5 41.406 1 42.16 224 ILE A N 1
ATOM 1769 C CA . ILE A 1 224 ? 38.875 99.438 40.938 1 42.16 224 ILE A CA 1
ATOM 1770 C C . ILE A 1 224 ? 39.438 100.25 42.125 1 42.16 224 ILE A C 1
ATOM 1772 O O . ILE A 1 224 ? 40.344 101.062 42 1 42.16 224 ILE A O 1
ATOM 1776 N N . GLN A 1 225 ? 38.75 100.375 43.219 1 38.47 225 GLN A N 1
ATOM 1777 C CA . GLN A 1 225 ? 39.094 101.562 43.969 1 38.47 225 GLN A CA 1
ATOM 1778 C C . GLN A 1 225 ? 40.438 101.375 44.688 1 38.47 225 GLN A C 1
ATOM 1780 O O . GLN A 1 225 ? 41.062 102.375 45.125 1 38.47 225 GLN A O 1
ATOM 1785 N N . GLN A 1 226 ? 40.719 100.25 45.25 1 36.81 226 GLN A N 1
ATOM 1786 C CA . GLN A 1 226 ? 41.438 100.375 46.5 1 36.81 226 GLN A CA 1
ATOM 1787 C C . GLN A 1 226 ? 42.938 100.5 46.25 1 36.81 226 GLN A C 1
ATOM 1789 O O . GLN A 1 226 ? 43.75 100.25 47.156 1 36.81 226 GLN A O 1
ATOM 1794 N N . ASP A 1 227 ? 43.406 100.625 45.094 1 37.97 227 ASP A N 1
ATOM 1795 C CA . ASP A 1 227 ? 44.875 100.438 45 1 37.97 227 ASP A CA 1
ATOM 1796 C C . ASP A 1 227 ? 45.594 101.688 45.594 1 37.97 227 ASP A C 1
ATOM 1798 O O . ASP A 1 227 ? 45.375 102.812 45.125 1 37.97 227 ASP A O 1
ATOM 1802 N N . PRO A 1 228 ? 45.906 101.688 46.906 1 42.81 228 PRO A N 1
ATOM 1803 C CA . PRO A 1 228 ? 46.625 102.812 47.531 1 42.81 228 PRO A CA 1
ATOM 1804 C C . PRO A 1 228 ? 48 103.062 46.844 1 42.81 228 PRO A C 1
ATOM 1806 O O . PRO A 1 228 ? 48.531 102.188 46.219 1 42.81 228 PRO A O 1
ATOM 1809 N N . PRO A 1 229 ? 48.469 104.312 46.594 1 42.03 229 PRO A N 1
ATOM 1810 C CA . PRO A 1 229 ? 49.656 104.875 45.938 1 42.03 229 PRO A CA 1
ATOM 1811 C C . PRO A 1 229 ? 50.938 104.312 46.531 1 42.03 229 PRO A C 1
ATOM 1813 O O . PRO A 1 229 ? 51.094 104.312 47.75 1 42.03 229 PRO A O 1
ATOM 1816 N N . ALA A 1 230 ? 51.531 103.188 46.094 1 28.09 230 ALA A N 1
ATOM 1817 C CA . ALA A 1 230 ? 52.906 103.25 46.531 1 28.09 230 ALA A CA 1
ATOM 1818 C C . ALA A 1 230 ? 53.656 104.375 45.875 1 28.09 230 ALA A C 1
ATOM 1820 O O . ALA A 1 230 ? 53.406 104.688 44.719 1 28.09 230 ALA A O 1
ATOM 1821 N N . MET B 1 1 ? 19.688 45.156 19.375 1 23.12 1 MET B N 1
ATOM 1822 C CA . MET B 1 1 ? 19.547 45.969 20.578 1 23.12 1 MET B CA 1
ATOM 1823 C C . MET B 1 1 ? 18.172 46.625 20.625 1 23.12 1 MET B C 1
ATOM 1825 O O . MET B 1 1 ? 17.906 47.594 19.922 1 23.12 1 MET B O 1
ATOM 1829 N N . ILE B 1 2 ? 17.062 45.781 20.625 1 35.41 2 ILE B N 1
ATOM 1830 C CA . ILE B 1 2 ? 15.656 46.188 20.609 1 35.41 2 ILE B CA 1
ATOM 1831 C C . ILE B 1 2 ? 15.391 47.188 21.719 1 35.41 2 ILE B C 1
ATOM 1833 O O . ILE B 1 2 ? 15.68 46.938 22.891 1 35.41 2 ILE B O 1
ATOM 1837 N N . PHE B 1 3 ? 15.609 48.406 21.391 1 33.78 3 PHE B N 1
ATOM 1838 C CA . PHE B 1 3 ? 15.578 49.625 22.188 1 33.78 3 PHE B CA 1
ATOM 1839 C C . PHE B 1 3 ? 14.289 49.688 23 1 33.78 3 PHE B C 1
ATOM 1841 O O . PHE B 1 3 ? 13.258 50.156 22.484 1 33.78 3 PHE B O 1
ATOM 1848 N N . VAL B 1 4 ? 14 48.781 23.812 1 43.53 4 VAL B N 1
ATOM 1849 C CA . VAL B 1 4 ? 12.914 48.688 24.781 1 43.53 4 VAL B CA 1
ATOM 1850 C C . VAL B 1 4 ? 13.062 49.75 25.844 1 43.53 4 VAL B C 1
ATOM 1852 O O . VAL B 1 4 ? 13.242 49.438 27.031 1 43.53 4 VAL B O 1
ATOM 1855 N N . LYS B 1 5 ? 13.805 50.844 25.609 1 41 5 LYS B N 1
ATOM 1856 C CA . LYS B 1 5 ? 14.297 51.688 26.688 1 41 5 LYS B CA 1
ATOM 1857 C C . LYS B 1 5 ? 13.148 52.406 27.391 1 41 5 LYS B C 1
ATOM 1859 O O . LYS B 1 5 ? 13.234 52.719 28.594 1 41 5 LYS B O 1
ATOM 1864 N N . GLY B 1 6 ? 12.039 52.719 26.719 1 41.84 6 GLY B N 1
ATOM 1865 C CA . GLY B 1 6 ? 11.164 53.719 27.359 1 41.84 6 GLY B CA 1
ATOM 1866 C C . GLY B 1 6 ? 9.961 53.062 28.016 1 41.84 6 GLY B C 1
ATOM 1867 O O . GLY B 1 6 ? 9.031 53.781 28.438 1 41.84 6 GLY B O 1
ATOM 1868 N N . LEU B 1 7 ? 9.578 51.844 27.719 1 50.22 7 LEU B N 1
ATOM 1869 C CA . LEU B 1 7 ? 8.359 51.312 28.312 1 50.22 7 LEU B CA 1
ATOM 1870 C C . LEU B 1 7 ? 8.539 51.094 29.812 1 50.22 7 LEU B C 1
ATOM 1872 O O . LEU B 1 7 ? 9.656 50.906 30.281 1 50.22 7 LEU B O 1
ATOM 1876 N N . LYS B 1 8 ? 7.457 51.562 30.578 1 52.44 8 LYS B N 1
ATOM 1877 C CA . LYS B 1 8 ? 7.535 51.312 32.031 1 52.44 8 LYS B CA 1
ATOM 1878 C C . LYS B 1 8 ? 8.039 49.875 32.281 1 52.44 8 LYS B C 1
ATOM 1880 O O . LYS B 1 8 ? 7.871 49 31.453 1 52.44 8 LYS B O 1
ATOM 1885 N N . LYS B 1 9 ? 8.953 49.75 33.188 1 57.12 9 LYS B N 1
ATOM 1886 C CA . LYS B 1 9 ? 9.68 48.562 33.594 1 57.12 9 LYS B CA 1
ATOM 1887 C C . LYS B 1 9 ? 8.789 47.312 33.531 1 57.12 9 LYS B C 1
ATOM 1889 O O . LYS B 1 9 ? 9.219 46.25 33.062 1 57.12 9 LYS B O 1
ATOM 1894 N N . ARG B 1 10 ? 7.488 47.406 33.938 1 56.62 10 ARG B N 1
ATOM 1895 C CA . ARG B 1 10 ? 6.566 46.281 34.031 1 56.62 10 ARG B CA 1
ATOM 1896 C C . ARG B 1 10 ? 6.086 45.875 32.625 1 56.62 10 ARG B C 1
ATOM 1898 O O . ARG B 1 10 ? 5.961 44.688 32.344 1 56.62 10 ARG B O 1
ATOM 1905 N N . GLN B 1 11 ? 5.742 46.906 31.859 1 59.47 11 GLN B N 1
ATOM 1906 C CA . GLN B 1 11 ? 5.258 46.625 30.516 1 59.47 11 GLN B CA 1
ATOM 1907 C C . GLN B 1 11 ? 6.363 46.031 29.641 1 59.47 11 GLN B C 1
ATOM 1909 O O . GLN B 1 11 ? 6.102 45.188 28.797 1 59.47 11 GLN B O 1
ATOM 1914 N N . LYS B 1 12 ? 7.621 46.562 29.953 1 61.03 12 LYS B N 1
ATOM 1915 C CA . LYS B 1 12 ? 8.766 46.031 29.234 1 61.03 12 LYS B CA 1
ATOM 1916 C C . LYS B 1 12 ? 8.977 44.531 29.562 1 61.03 12 LYS B C 1
ATOM 1918 O O . LYS B 1 12 ? 9.258 43.75 28.672 1 61.03 12 LYS B O 1
ATOM 1923 N N . ILE B 1 13 ? 8.695 44.188 30.891 1 65.94 13 ILE B N 1
ATOM 1924 C CA . ILE B 1 13 ? 8.898 42.812 31.328 1 65.94 13 ILE B CA 1
ATOM 1925 C C . ILE B 1 13 ? 7.832 41.906 30.703 1 65.94 13 ILE B C 1
ATOM 1927 O O . ILE B 1 13 ? 8.117 40.781 30.281 1 65.94 13 ILE B O 1
ATOM 1931 N N . SER B 1 14 ? 6.629 42.469 30.641 1 68.56 14 SER B N 1
ATOM 1932 C CA . SER B 1 14 ? 5.539 41.688 30.062 1 68.56 14 SER B CA 1
ATOM 1933 C C . SER B 1 14 ? 5.781 41.438 28.578 1 68.56 14 SER B C 1
ATOM 1935 O O . SER B 1 14 ? 5.531 40.344 28.094 1 68.56 14 SER B O 1
ATOM 1937 N N . ARG B 1 15 ? 6.391 42.438 27.969 1 71 15 ARG B N 1
ATOM 1938 C CA . ARG B 1 15 ? 6.664 42.281 26.547 1 71 15 ARG B CA 1
ATOM 1939 C C . ARG B 1 15 ? 7.801 41.281 26.312 1 71 15 ARG B C 1
ATOM 1941 O O . ARG B 1 15 ? 7.738 40.469 25.391 1 71 15 ARG B O 1
ATOM 1948 N N . ILE B 1 16 ? 8.766 41.312 27.172 1 74.62 16 ILE B N 1
ATOM 1949 C CA . ILE B 1 16 ? 9.891 40.406 27.062 1 74.62 16 ILE B CA 1
ATOM 1950 C C . ILE B 1 16 ? 9.422 38.969 27.328 1 74.62 16 ILE B C 1
ATOM 1952 O O . ILE B 1 16 ? 9.844 38.031 26.641 1 74.62 16 ILE B O 1
ATOM 1956 N N . VAL B 1 17 ? 8.461 38.875 28.266 1 75.81 17 VAL B N 1
ATOM 1957 C CA . VAL B 1 17 ? 7.938 37.562 28.594 1 75.81 17 VAL B CA 1
ATOM 1958 C C . VAL B 1 17 ? 7.133 37 27.422 1 75.81 17 VAL B C 1
ATOM 1960 O O . VAL B 1 17 ? 7.238 35.844 27.094 1 75.81 17 VAL B O 1
ATOM 1963 N N . GLN B 1 18 ? 6.41 37.906 26.781 1 74 18 GLN B N 1
ATOM 1964 C CA . GLN B 1 18 ? 5.59 37.5 25.641 1 74 18 GLN B CA 1
ATOM 1965 C C . GLN B 1 18 ? 6.457 37.062 24.469 1 74 18 GLN B C 1
ATOM 1967 O O . GLN B 1 18 ? 6.16 36.062 23.812 1 74 18 GLN B O 1
ATOM 1972 N N . ILE B 1 19 ? 7.527 37.75 24.266 1 75.38 19 ILE B N 1
ATOM 1973 C CA . ILE B 1 19 ? 8.43 37.406 23.172 1 75.38 19 ILE B CA 1
ATOM 1974 C C . ILE B 1 19 ? 9.133 36.094 23.469 1 75.38 19 ILE B C 1
ATOM 1976 O O . ILE B 1 19 ? 9.273 35.25 22.578 1 75.38 19 ILE B O 1
ATOM 1980 N N . ILE B 1 20 ? 9.43 35.938 24.766 1 77.06 20 ILE B N 1
ATOM 1981 C CA . ILE B 1 20 ? 10.109 34.688 25.156 1 77.06 20 ILE B CA 1
ATOM 1982 C C . ILE B 1 20 ? 9.156 33.5 25 1 77.06 20 ILE B C 1
ATOM 1984 O O . ILE B 1 20 ? 9.555 32.469 24.469 1 77.06 20 ILE B O 1
ATOM 1988 N N . VAL B 1 21 ? 7.941 33.719 25.359 1 76.88 21 VAL B N 1
ATOM 1989 C CA . VAL B 1 21 ? 6.941 32.656 25.234 1 76.88 21 VAL B CA 1
ATOM 1990 C C . VAL B 1 21 ? 6.676 32.375 23.766 1 76.88 21 VAL B C 1
ATOM 1992 O O . VAL B 1 21 ? 6.566 31.203 23.359 1 76.88 21 VAL B O 1
ATOM 1995 N N . ALA B 1 22 ? 6.68 33.438 22.953 1 72.81 22 ALA B N 1
ATOM 1996 C CA . ALA B 1 22 ? 6.445 33.25 21.531 1 72.81 22 ALA B CA 1
ATOM 1997 C C . ALA B 1 22 ? 7.582 32.469 20.875 1 72.81 22 ALA B C 1
ATOM 1999 O O . ALA B 1 22 ? 7.344 31.578 20.078 1 72.81 22 ALA B O 1
ATOM 2000 N N . ILE B 1 23 ? 8.719 32.812 21.281 1 75.88 23 ILE B N 1
ATOM 2001 C CA . ILE B 1 23 ? 9.883 32.156 20.734 1 75.88 23 ILE B CA 1
ATOM 2002 C C . ILE B 1 23 ? 9.867 30.672 21.141 1 75.88 23 ILE B C 1
ATOM 2004 O O . ILE B 1 23 ? 10.133 29.797 20.312 1 75.88 23 ILE B O 1
ATOM 2008 N N . THR B 1 24 ? 9.516 30.438 22.422 1 78.19 24 THR B N 1
ATOM 2009 C CA . THR B 1 24 ? 9.43 29.062 22.906 1 78.19 24 THR B CA 1
ATOM 2010 C C . THR B 1 24 ? 8.359 28.297 22.141 1 78.19 24 THR B C 1
ATOM 2012 O O . THR B 1 24 ? 8.57 27.141 21.766 1 78.19 24 THR B O 1
ATOM 2015 N N . LEU B 1 25 ? 7.258 28.922 21.844 1 76.19 25 LEU B N 1
ATOM 2016 C CA . LEU B 1 25 ? 6.168 28.297 21.109 1 76.19 25 LEU B CA 1
ATOM 2017 C C . LEU B 1 25 ? 6.566 28.031 19.656 1 76.19 25 LEU B C 1
ATOM 2019 O O . LEU B 1 25 ? 6.188 27.016 19.078 1 76.19 25 LEU B O 1
ATOM 2023 N N . ILE B 1 26 ? 7.363 28.938 19.078 1 78.12 26 ILE B N 1
ATOM 2024 C CA . ILE B 1 26 ? 7.84 28.766 17.719 1 78.12 26 ILE B CA 1
ATOM 2025 C C . ILE B 1 26 ? 8.781 27.562 17.656 1 78.12 26 ILE B C 1
ATOM 2027 O O . ILE B 1 26 ? 8.695 26.75 16.734 1 78.12 26 ILE B O 1
ATOM 2031 N N . ILE B 1 27 ? 9.609 27.5 18.672 1 79.69 27 ILE B N 1
ATOM 2032 C CA . ILE B 1 27 ? 10.531 26.375 18.734 1 79.69 27 ILE B CA 1
ATOM 2033 C C . ILE B 1 27 ? 9.75 25.078 18.875 1 79.69 27 ILE B C 1
ATOM 2035 O O . ILE B 1 27 ? 10.062 24.078 18.219 1 79.69 27 ILE B O 1
ATOM 2039 N N . GLY B 1 28 ? 8.727 25.109 19.703 1 76.69 28 GLY B N 1
ATOM 2040 C CA . GLY B 1 28 ? 7.867 23.938 19.844 1 76.69 28 GLY B CA 1
ATOM 2041 C C . GLY B 1 28 ? 7.152 23.547 18.578 1 76.69 28 GLY B C 1
ATOM 2042 O O . GLY B 1 28 ? 7.055 22.375 18.234 1 76.69 28 GLY B O 1
ATOM 2043 N N . LEU B 1 29 ? 6.723 24.516 17.797 1 78 29 LEU B N 1
ATOM 2044 C CA . LEU B 1 29 ? 6.059 24.281 16.516 1 78 29 LEU B CA 1
ATOM 2045 C C . LEU B 1 29 ? 7.023 23.672 15.5 1 78 29 LEU B C 1
ATOM 2047 O O . LEU B 1 29 ? 6.648 22.781 14.734 1 78 29 LEU B O 1
ATOM 2051 N N . MET B 1 30 ? 8.172 24.203 15.539 1 78.19 30 MET B N 1
ATOM 2052 C CA . MET B 1 30 ? 9.188 23.656 14.641 1 78.19 30 MET B CA 1
ATOM 2053 C C . MET B 1 30 ? 9.484 22.203 14.977 1 78.19 30 MET B C 1
ATOM 2055 O O . MET B 1 30 ? 9.656 21.375 14.078 1 78.19 30 MET B O 1
ATOM 2059 N N . TYR B 1 31 ? 9.461 21.984 16.234 1 77.81 31 TYR B N 1
ATOM 2060 C CA . TYR B 1 31 ? 9.703 20.625 16.672 1 77.81 31 TYR B CA 1
ATOM 2061 C C . TYR B 1 31 ? 8.57 19.703 16.25 1 77.81 31 TYR B C 1
ATOM 2063 O O . TYR B 1 31 ? 8.805 18.594 15.758 1 77.81 31 TYR B O 1
ATOM 2071 N N . LEU B 1 32 ? 7.402 20.141 16.422 1 75.44 32 LEU B N 1
ATOM 2072 C CA . LEU B 1 32 ? 6.23 19.359 16.062 1 75.44 32 LEU B CA 1
ATOM 2073 C C . LEU B 1 32 ? 6.188 19.109 14.555 1 75.44 32 LEU B C 1
ATOM 2075 O O . LEU B 1 32 ? 5.816 18.016 14.109 1 75.44 32 LEU B O 1
ATOM 2079 N N . TRP B 1 33 ? 6.562 20.125 13.797 1 77.31 33 TRP B N 1
ATOM 2080 C CA . TRP B 1 33 ? 6.613 20 12.352 1 77.31 33 TRP B CA 1
ATOM 2081 C C . TRP B 1 33 ? 7.637 18.953 11.93 1 77.31 33 TRP B C 1
ATOM 2083 O O . TRP B 1 33 ? 7.363 18.109 11.062 1 77.31 33 TRP B O 1
ATOM 2093 N N . GLN B 1 34 ? 8.758 19.016 12.516 1 78.25 34 GLN B N 1
ATOM 2094 C CA . GLN B 1 34 ? 9.797 18.031 12.219 1 78.25 34 GLN B CA 1
ATOM 2095 C C . GLN B 1 34 ? 9.344 16.625 12.594 1 78.25 34 GLN B C 1
ATOM 2097 O O . GLN B 1 34 ? 9.617 15.664 11.867 1 78.25 34 GLN B O 1
ATOM 2102 N N . SER B 1 35 ? 8.664 16.516 13.664 1 75.81 35 SER B N 1
ATOM 2103 C CA . SER B 1 35 ? 8.133 15.234 14.102 1 75.81 35 SER B CA 1
ATOM 2104 C C . SER B 1 35 ? 7.098 14.703 13.117 1 75.81 35 SER B C 1
ATOM 2106 O O . SER B 1 35 ? 7.059 13.5 12.836 1 75.81 35 SER B O 1
ATOM 2108 N N . SER B 1 36 ? 6.297 15.555 12.562 1 77.12 36 SER B N 1
ATOM 2109 C CA . SER B 1 36 ? 5.289 15.18 11.578 1 77.12 36 SER B CA 1
ATOM 2110 C C . SER B 1 36 ? 5.934 14.641 10.305 1 77.12 36 SER B C 1
ATOM 2112 O O . SER B 1 36 ? 5.445 13.68 9.711 1 77.12 36 SER B O 1
ATOM 2114 N N . LEU B 1 37 ? 7.051 15.25 9.922 1 77.75 37 LEU B N 1
ATOM 2115 C CA . LEU B 1 37 ? 7.781 14.82 8.734 1 77.75 37 LEU B CA 1
ATOM 2116 C C . LEU B 1 37 ? 8.375 13.43 8.938 1 77.75 37 LEU B C 1
ATOM 2118 O O . LEU B 1 37 ? 8.273 12.57 8.055 1 77.75 37 LEU B O 1
ATOM 2122 N N . ARG B 1 38 ? 8.852 13.273 10.094 1 78.25 38 ARG B N 1
ATOM 2123 C CA . ARG B 1 38 ? 9.445 11.984 10.406 1 78.25 38 ARG B CA 1
ATOM 2124 C C . ARG B 1 38 ? 8.383 10.891 10.508 1 78.25 38 ARG B C 1
ATOM 2126 O O . ARG B 1 38 ? 8.609 9.758 10.078 1 78.25 38 ARG B O 1
ATOM 2133 N N . ASN B 1 39 ? 7.309 11.266 11.031 1 75.88 39 ASN B N 1
ATOM 2134 C CA . ASN B 1 39 ? 6.211 10.305 11.148 1 75.88 39 ASN B CA 1
ATOM 2135 C C . ASN B 1 39 ? 5.695 9.883 9.781 1 75.88 39 ASN B C 1
ATOM 2137 O O . ASN B 1 39 ? 5.332 8.719 9.578 1 75.88 39 ASN B O 1
ATOM 2141 N N . GLY B 1 40 ? 5.699 10.789 8.844 1 77.31 40 GLY B N 1
ATOM 2142 C CA . GLY B 1 40 ? 5.316 10.461 7.477 1 77.31 40 GLY B CA 1
ATOM 2143 C C . GLY B 1 40 ? 6.254 9.469 6.816 1 77.31 40 GLY B C 1
ATOM 2144 O O . GLY B 1 40 ? 5.805 8.539 6.141 1 77.31 40 GLY B O 1
ATOM 2145 N N . GLN B 1 41 ? 7.461 9.672 7.098 1 78.75 41 GLN B N 1
ATOM 2146 C CA . GLN B 1 41 ? 8.461 8.758 6.547 1 78.75 41 GLN B CA 1
ATOM 2147 C C . GLN B 1 41 ? 8.305 7.355 7.133 1 78.75 41 GLN B C 1
ATOM 2149 O O . GLN B 1 41 ? 8.422 6.359 6.418 1 78.75 41 GLN B O 1
ATOM 2154 N N . LYS B 1 42 ? 8.055 7.281 8.375 1 78.94 42 LYS B N 1
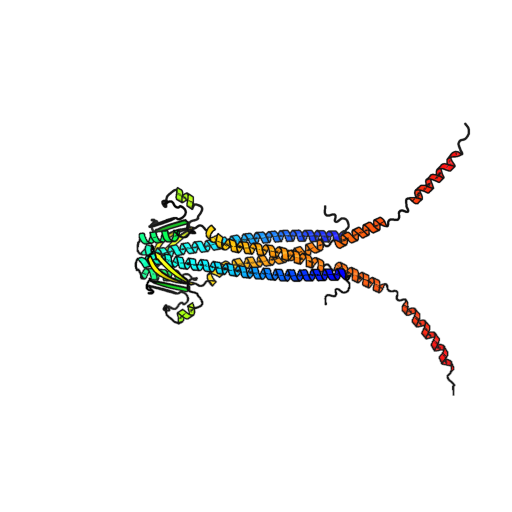ATOM 2155 C CA . LYS B 1 42 ? 7.848 5.996 9.031 1 78.94 42 LYS B CA 1
ATOM 2156 C C . LYS B 1 42 ? 6.617 5.289 8.477 1 78.94 42 LYS B C 1
ATOM 2158 O O . LYS B 1 42 ? 6.637 4.074 8.266 1 78.94 42 LYS B O 1
ATOM 2163 N N . LEU B 1 43 ? 5.656 6.051 8.273 1 78 43 LEU B N 1
ATOM 2164 C CA . LEU B 1 43 ? 4.43 5.496 7.707 1 78 43 LEU B CA 1
ATOM 2165 C C . LEU B 1 43 ? 4.688 4.895 6.332 1 78 43 LEU B C 1
ATOM 2167 O O . LEU B 1 43 ? 4.277 3.764 6.059 1 78 43 LEU B O 1
ATOM 2171 N N . LEU B 1 44 ? 5.375 5.59 5.527 1 80.69 44 LEU B N 1
ATOM 2172 C CA . LEU B 1 44 ? 5.68 5.137 4.176 1 80.69 44 LEU B CA 1
ATOM 2173 C C . LEU B 1 44 ? 6.551 3.889 4.203 1 80.69 44 LEU B C 1
ATOM 2175 O O . LEU B 1 44 ? 6.312 2.941 3.451 1 80.69 44 LEU B O 1
ATOM 2179 N N . ASN B 1 45 ? 7.441 3.885 5.125 1 80.75 45 ASN B N 1
ATOM 2180 C CA . ASN B 1 45 ? 8.336 2.738 5.258 1 80.75 45 ASN B CA 1
ATOM 2181 C C . ASN B 1 45 ? 7.586 1.493 5.719 1 80.75 45 ASN B C 1
ATOM 2183 O O . ASN B 1 45 ? 7.793 0.403 5.184 1 80.75 45 ASN B O 1
ATOM 2187 N N . SER B 1 46 ? 6.812 1.693 6.645 1 78.44 46 SER B N 1
ATOM 2188 C CA . SER B 1 46 ? 6.035 0.571 7.16 1 78.44 46 SER B CA 1
ATOM 2189 C C . SER B 1 46 ? 5.098 0.014 6.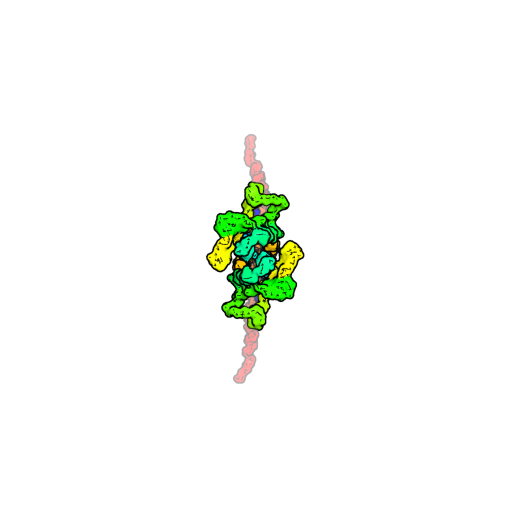094 1 78.44 46 SER B C 1
ATOM 2191 O O . SER B 1 46 ? 4.98 -1.203 5.938 1 78.44 46 SER B O 1
ATOM 2193 N N . GLN B 1 47 ? 4.516 0.875 5.398 1 79.56 47 GLN B N 1
ATOM 2194 C CA . GLN B 1 47 ? 3.598 0.471 4.344 1 79.56 47 GLN B CA 1
ATOM 2195 C C . GLN B 1 47 ? 4.328 -0.29 3.238 1 79.56 47 GLN B C 1
ATOM 2197 O O . GLN B 1 47 ? 3.82 -1.288 2.725 1 79.56 47 GLN B O 1
ATOM 2202 N N . THR B 1 48 ? 5.438 0.152 2.889 1 82.94 48 THR B N 1
ATOM 2203 C CA . THR B 1 48 ? 6.188 -0.498 1.819 1 82.94 48 THR B CA 1
ATOM 2204 C C . THR B 1 48 ? 6.621 -1.901 2.236 1 82.94 48 THR B C 1
ATOM 2206 O O . THR B 1 48 ? 6.652 -2.818 1.413 1 82.94 48 THR B O 1
ATOM 2209 N N . LYS B 1 49 ? 6.875 -2.02 3.477 1 84 49 LYS B N 1
ATOM 2210 C CA . LYS B 1 49 ? 7.254 -3.334 3.986 1 84 49 LYS B CA 1
ATOM 2211 C C . LYS B 1 49 ? 6.082 -4.309 3.918 1 84 49 LYS B C 1
ATOM 2213 O O . LYS B 1 49 ? 6.262 -5.484 3.59 1 84 49 LYS B O 1
ATOM 2218 N N . VAL B 1 50 ? 4.992 -3.785 4.25 1 81.62 50 VAL B N 1
ATOM 2219 C CA . VAL B 1 50 ? 3.797 -4.617 4.176 1 81.62 50 VAL B CA 1
ATOM 2220 C C . VAL B 1 50 ? 3.543 -5.031 2.727 1 81.62 50 VAL B C 1
ATOM 2222 O O . VAL B 1 50 ? 3.236 -6.195 2.451 1 81.62 50 VAL B O 1
ATOM 2225 N N . MET B 1 51 ? 3.668 -4.117 1.848 1 84.38 51 MET B N 1
ATOM 2226 C CA . MET B 1 51 ? 3.494 -4.422 0.43 1 84.38 51 MET B CA 1
ATOM 2227 C C . MET B 1 51 ? 4.539 -5.426 -0.045 1 84.38 51 MET B C 1
ATOM 2229 O O . MET B 1 51 ? 4.23 -6.332 -0.818 1 84.38 51 MET B O 1
ATOM 2233 N N . ALA B 1 52 ? 5.719 -5.219 0.402 1 88.94 52 ALA B N 1
ATOM 2234 C CA . ALA B 1 52 ? 6.805 -6.129 0.034 1 88.94 52 ALA B CA 1
ATOM 2235 C C . ALA B 1 52 ? 6.508 -7.551 0.505 1 88.94 52 ALA B C 1
ATOM 2237 O O . ALA B 1 52 ? 6.688 -8.508 -0.248 1 88.94 52 ALA B O 1
ATOM 2238 N N . ARG B 1 53 ? 6.078 -7.652 1.645 1 87.31 53 ARG B N 1
ATOM 2239 C CA . ARG B 1 53 ? 5.754 -8.961 2.199 1 87.31 53 ARG B CA 1
ATOM 2240 C C . ARG B 1 53 ? 4.586 -9.602 1.457 1 87.31 53 ARG B C 1
ATOM 2242 O O . ARG B 1 53 ? 4.566 -10.812 1.244 1 87.31 53 ARG B O 1
ATOM 2249 N N . LEU B 1 54 ? 3.672 -8.766 1.144 1 85.38 54 LEU B N 1
ATOM 2250 C CA . LEU B 1 54 ? 2.537 -9.266 0.374 1 85.38 54 LEU B CA 1
ATOM 2251 C C . LEU B 1 54 ? 2.994 -9.82 -0.971 1 85.38 54 LEU B C 1
ATOM 2253 O O . LEU B 1 54 ? 2.537 -10.883 -1.396 1 85.38 54 LEU B O 1
ATOM 2257 N N . LEU B 1 55 ? 3.818 -9.133 -1.591 1 89.88 55 LEU B N 1
ATOM 2258 C CA . LEU B 1 55 ? 4.332 -9.578 -2.883 1 89.88 55 LEU B CA 1
ATOM 2259 C C . LEU B 1 55 ? 5.098 -10.883 -2.744 1 89.88 55 LEU B C 1
ATOM 2261 O O . LEU B 1 55 ? 4.941 -11.789 -3.566 1 89.88 55 LEU B O 1
ATOM 2265 N N . ALA B 1 56 ? 5.875 -10.984 -1.76 1 92.88 56 ALA B N 1
ATOM 2266 C CA . ALA B 1 56 ? 6.641 -12.203 -1.522 1 92.88 56 ALA B CA 1
ATOM 2267 C C . ALA B 1 56 ? 5.723 -13.383 -1.222 1 92.88 56 ALA B C 1
ATOM 2269 O O . ALA B 1 56 ? 5.934 -14.484 -1.726 1 92.88 56 ALA B O 1
ATOM 2270 N N . GLN B 1 57 ? 4.781 -13.172 -0.422 1 91.12 57 GLN B N 1
ATOM 2271 C CA . GLN B 1 57 ? 3.812 -14.211 -0.086 1 91.12 57 GLN B CA 1
ATOM 2272 C C . GLN B 1 57 ? 3.045 -14.672 -1.322 1 91.12 57 GLN B C 1
ATOM 2274 O O . GLN B 1 57 ? 2.805 -15.867 -1.503 1 91.12 57 GLN B O 1
ATOM 2279 N N . GLN B 1 58 ? 2.746 -13.75 -2.07 1 90.81 58 GLN B N 1
ATOM 2280 C CA . GLN B 1 58 ? 2.008 -14.078 -3.287 1 90.81 58 GLN B CA 1
ATOM 2281 C C . GLN B 1 58 ? 2.896 -14.805 -4.293 1 90.81 58 GLN B C 1
ATOM 2283 O O . GLN B 1 58 ? 2.426 -15.664 -5.035 1 90.81 58 GLN B O 1
ATOM 2288 N N . ALA B 1 59 ? 4.055 -14.398 -4.332 1 94.25 59 ALA B N 1
ATOM 2289 C CA . ALA B 1 59 ? 5 -15.125 -5.172 1 94.25 59 ALA B CA 1
ATOM 2290 C C . ALA B 1 59 ? 5.113 -16.578 -4.734 1 94.25 59 ALA B C 1
ATOM 2292 O O . ALA B 1 59 ? 5.137 -17.484 -5.57 1 94.25 59 ALA B O 1
ATOM 2293 N N . ALA B 1 60 ? 5.105 -16.781 -3.465 1 94.88 60 ALA B N 1
ATOM 2294 C CA . ALA B 1 60 ? 5.176 -18.125 -2.914 1 94.88 60 ALA B CA 1
ATOM 2295 C C . ALA B 1 60 ? 3.918 -18.922 -3.246 1 94.88 60 ALA B C 1
ATOM 2297 O O . ALA B 1 60 ? 4 -20.078 -3.664 1 94.88 60 ALA B O 1
ATOM 2298 N N . ASN B 1 61 ? 2.824 -18.297 -3.062 1 92.5 61 ASN B N 1
ATOM 2299 C CA . ASN B 1 61 ? 1.566 -18.953 -3.406 1 92.5 61 ASN B CA 1
ATOM 2300 C C . ASN B 1 61 ? 1.502 -19.297 -4.891 1 92.5 61 ASN B C 1
ATOM 2302 O O . ASN B 1 61 ? 0.987 -20.359 -5.266 1 92.5 61 ASN B O 1
ATOM 2306 N N . GLY B 1 62 ? 2.016 -18.422 -5.695 1 93.25 62 GLY B N 1
ATOM 2307 C CA . GLY B 1 62 ? 2.006 -18.625 -7.133 1 93.25 62 GLY B CA 1
ATOM 2308 C C . GLY B 1 62 ? 2.947 -19.734 -7.582 1 93.25 62 GLY B C 1
ATOM 2309 O O . GLY B 1 62 ? 2.717 -20.359 -8.609 1 93.25 62 GLY B O 1
ATOM 2310 N N . ALA B 1 63 ? 3.926 -19.969 -6.812 1 95.69 63 ALA B N 1
ATOM 2311 C CA . ALA B 1 63 ? 4.926 -20.969 -7.18 1 95.69 63 ALA B CA 1
ATOM 2312 C C . ALA B 1 63 ? 4.484 -22.359 -6.762 1 95.69 63 ALA B C 1
ATOM 2314 O O . ALA B 1 63 ? 4.969 -23.359 -7.301 1 95.69 63 ALA B O 1
ATOM 2315 N N . ALA B 1 64 ? 3.613 -22.469 -5.848 1 94.94 64 ALA B N 1
ATOM 2316 C CA . ALA B 1 64 ? 3.248 -23.734 -5.219 1 94.94 64 ALA B CA 1
ATOM 2317 C C . ALA B 1 64 ? 2.734 -24.734 -6.25 1 94.94 64 ALA B C 1
ATOM 2319 O O . ALA B 1 64 ? 3.195 -25.875 -6.301 1 94.94 64 ALA B O 1
ATOM 2320 N N . PRO B 1 65 ? 1.826 -24.297 -7.133 1 93.25 65 PRO B N 1
ATOM 2321 C CA . PRO B 1 65 ? 1.307 -25.266 -8.094 1 93.25 65 PRO B CA 1
ATOM 2322 C C . PRO B 1 65 ? 2.395 -25.828 -9.008 1 93.25 65 PRO B C 1
ATOM 2324 O O . PRO B 1 65 ? 2.479 -27.047 -9.188 1 93.25 65 PRO B O 1
ATOM 2327 N N . ALA B 1 66 ? 3.227 -25 -9.508 1 93.88 66 ALA B N 1
ATOM 2328 C CA . ALA B 1 66 ? 4.289 -25.469 -10.398 1 93.88 66 ALA B CA 1
ATOM 2329 C C . ALA B 1 66 ? 5.32 -26.297 -9.641 1 93.88 66 ALA B C 1
ATOM 2331 O O . ALA B 1 66 ? 5.887 -27.25 -10.188 1 93.88 66 ALA B O 1
ATOM 2332 N N . MET B 1 67 ? 5.516 -25.922 -8.422 1 94.88 67 MET B N 1
ATOM 2333 C CA . MET B 1 67 ? 6.449 -26.688 -7.598 1 94.88 67 MET B CA 1
ATOM 2334 C C . MET B 1 67 ? 5.898 -28.078 -7.297 1 94.88 67 MET B C 1
ATOM 2336 O O . MET B 1 67 ? 6.629 -29.078 -7.359 1 94.88 67 MET B O 1
ATOM 2340 N N . PHE B 1 68 ? 4.621 -28.109 -6.973 1 93.75 68 PHE B N 1
ATOM 2341 C CA . PHE B 1 68 ? 3.959 -29.375 -6.668 1 93.75 68 PHE B CA 1
ATOM 2342 C C . PHE B 1 68 ? 4.008 -30.312 -7.871 1 93.75 68 PHE B C 1
ATOM 2344 O O . PHE B 1 68 ? 4.234 -31.516 -7.715 1 93.75 68 PHE B O 1
ATOM 2351 N N . LEU B 1 69 ? 3.879 -29.719 -9.031 1 92.88 69 LEU B N 1
ATOM 2352 C CA . LEU B 1 69 ? 3.85 -30.5 -10.266 1 92.88 69 LEU B CA 1
ATOM 2353 C C . LEU B 1 69 ? 5.254 -30.703 -10.82 1 92.88 69 LEU B C 1
ATOM 2355 O O . LEU B 1 69 ? 5.43 -31.266 -11.898 1 92.88 69 LEU B O 1
ATOM 2359 N N . GLN B 1 70 ? 6.27 -30.234 -10.203 1 93.19 70 GLN B N 1
ATOM 2360 C CA . GLN B 1 70 ? 7.68 -30.344 -10.547 1 93.19 70 GLN B CA 1
ATOM 2361 C C . GLN B 1 70 ? 7.938 -29.906 -11.984 1 93.19 70 GLN B C 1
ATOM 2363 O O . GLN B 1 70 ? 8.594 -30.609 -12.75 1 93.19 70 GLN B O 1
ATOM 2368 N N . ASN B 1 71 ? 7.332 -28.781 -12.281 1 95.31 71 ASN B N 1
ATOM 2369 C CA . ASN B 1 71 ? 7.52 -28.25 -13.625 1 95.31 71 ASN B CA 1
ATOM 2370 C C . ASN B 1 71 ? 8.461 -27.047 -13.625 1 95.31 71 ASN B C 1
ATOM 2372 O O . ASN B 1 71 ? 8.016 -25.906 -13.477 1 95.31 71 ASN B O 1
ATOM 2376 N N . ASP B 1 72 ? 9.664 -27.25 -14.039 1 94.44 72 ASP B N 1
ATOM 2377 C CA . ASP B 1 72 ? 10.703 -26.219 -13.961 1 94.44 72 ASP B CA 1
ATOM 2378 C C . ASP B 1 72 ? 10.461 -25.109 -14.984 1 94.44 72 ASP B C 1
ATOM 2380 O O . ASP B 1 72 ? 10.781 -23.953 -14.742 1 94.44 72 ASP B O 1
ATOM 2384 N N . GLU B 1 73 ? 9.945 -25.516 -16.094 1 95 73 GLU B N 1
ATOM 2385 C CA . GLU B 1 73 ? 9.688 -24.516 -17.125 1 95 73 GLU B CA 1
ATOM 2386 C C . GLU B 1 73 ? 8.672 -23.484 -16.656 1 95 73 GLU B C 1
ATOM 2388 O O . GLU B 1 73 ? 8.867 -22.281 -16.875 1 95 73 GLU B O 1
ATOM 2393 N N . GLN B 1 74 ? 7.645 -23.953 -15.992 1 94.75 74 GLN B N 1
ATOM 2394 C CA . GLN B 1 74 ? 6.609 -23.047 -15.492 1 94.75 74 GLN B CA 1
ATOM 2395 C C . GLN B 1 74 ? 7.133 -22.203 -14.336 1 94.75 74 GLN B C 1
ATOM 2397 O O . GLN B 1 74 ? 6.734 -21.047 -14.164 1 94.75 74 GLN B O 1
ATOM 2402 N N . LEU B 1 75 ? 7.98 -22.797 -13.562 1 96.31 75 LEU B N 1
ATOM 2403 C CA . LEU B 1 75 ? 8.602 -22.047 -12.477 1 96.31 75 LEU B CA 1
ATOM 2404 C C . LEU B 1 75 ? 9.484 -20.922 -13.023 1 96.31 75 LEU B C 1
ATOM 2406 O O . LEU B 1 75 ? 9.5 -19.812 -12.477 1 96.31 75 LEU B O 1
ATOM 2410 N N . GLN B 1 76 ? 10.148 -21.281 -14.062 1 95.38 76 GLN B N 1
ATOM 2411 C CA . GLN B 1 76 ? 10.984 -20.281 -14.695 1 95.38 76 GLN B CA 1
ATOM 2412 C C . GLN B 1 76 ? 10.148 -19.156 -15.297 1 95.38 76 GLN B C 1
ATOM 2414 O O . GLN B 1 76 ? 10.516 -17.984 -15.227 1 95.38 76 GLN B O 1
ATOM 2419 N N . TRP B 1 77 ? 9.117 -19.5 -15.914 1 94.69 77 TRP B N 1
ATOM 2420 C CA . TRP B 1 77 ? 8.227 -18.484 -16.469 1 94.69 77 TRP B CA 1
ATOM 2421 C C . TRP B 1 77 ? 7.707 -17.562 -15.367 1 94.69 77 TRP B C 1
ATOM 2423 O O . TRP B 1 77 ? 7.676 -16.344 -15.531 1 94.69 77 TRP B O 1
ATOM 2433 N N . LEU B 1 78 ? 7.277 -18.172 -14.289 1 95.19 78 LEU B N 1
ATOM 2434 C CA . LEU B 1 78 ? 6.766 -17.391 -13.164 1 95.19 78 LEU B CA 1
ATOM 2435 C C . LEU B 1 78 ? 7.82 -16.422 -12.648 1 95.19 78 LEU B C 1
ATOM 2437 O O . LEU B 1 78 ? 7.527 -15.258 -12.406 1 95.19 78 LEU B O 1
ATOM 2441 N N . ALA B 1 79 ? 8.992 -16.906 -12.445 1 95.69 79 ALA B N 1
ATOM 2442 C CA . ALA B 1 79 ? 10.086 -16.062 -11.984 1 95.69 79 ALA B CA 1
ATOM 2443 C C . ALA B 1 79 ? 10.297 -14.875 -12.93 1 95.69 79 ALA B C 1
ATOM 2445 O O . ALA B 1 79 ? 10.453 -13.734 -12.484 1 95.69 79 ALA B O 1
ATOM 2446 N N . SER B 1 80 ? 10.234 -15.203 -14.195 1 93.31 80 SER B N 1
ATOM 2447 C CA . SER B 1 80 ? 10.43 -14.156 -15.195 1 93.31 80 SER B CA 1
ATOM 2448 C C . SER B 1 80 ? 9.266 -13.164 -15.188 1 93.31 80 SER B C 1
ATOM 2450 O O . SER B 1 80 ? 9.477 -11.961 -15.359 1 93.31 80 SER B O 1
ATOM 2452 N N . ALA B 1 81 ? 8.117 -13.688 -14.992 1 91.94 81 ALA B N 1
ATOM 2453 C CA . ALA B 1 81 ? 6.934 -12.836 -14.945 1 91.94 81 ALA B CA 1
ATOM 2454 C C . ALA B 1 81 ? 6.992 -11.883 -13.758 1 91.94 81 ALA B C 1
ATOM 2456 O O . ALA B 1 81 ? 6.621 -10.711 -13.875 1 91.94 81 ALA B O 1
ATOM 2457 N N . LEU B 1 82 ? 7.449 -12.344 -12.672 1 93.12 82 LEU B N 1
ATOM 2458 C CA . LEU B 1 82 ? 7.582 -11.523 -11.469 1 93.12 82 LEU B CA 1
ATOM 2459 C C . LEU B 1 82 ? 8.672 -10.469 -11.648 1 93.12 82 LEU B C 1
ATOM 2461 O O . LEU B 1 82 ? 8.5 -9.32 -11.242 1 93.12 82 LEU B O 1
ATOM 2465 N N . ALA B 1 83 ? 9.695 -10.852 -12.258 1 92.56 83 ALA B N 1
ATOM 2466 C CA . ALA B 1 83 ? 10.828 -9.953 -12.453 1 92.56 83 ALA B CA 1
ATOM 2467 C C . ALA B 1 83 ? 10.516 -8.898 -13.508 1 92.56 83 ALA B C 1
ATOM 2469 O O . ALA B 1 83 ? 11.234 -7.898 -13.617 1 92.56 83 ALA B O 1
ATOM 2470 N N . ALA B 1 84 ? 9.438 -9.125 -14.234 1 89.06 84 ALA B N 1
ATOM 2471 C CA . ALA B 1 84 ? 9.031 -8.148 -15.242 1 89.06 84 ALA B CA 1
ATOM 2472 C C . ALA B 1 84 ? 8.508 -6.871 -14.594 1 89.06 84 ALA B C 1
ATOM 2474 O O . ALA B 1 84 ? 8.477 -5.812 -15.227 1 89.06 84 ALA B O 1
ATOM 2475 N N . ASP B 1 85 ? 8.109 -7.027 -13.344 1 87.62 85 ASP B N 1
ATOM 2476 C CA . ASP B 1 85 ? 7.715 -5.848 -12.578 1 87.62 85 ASP B CA 1
ATOM 2477 C C . ASP B 1 85 ? 8.93 -5.02 -12.18 1 87.62 85 ASP B C 1
ATOM 2479 O O . ASP B 1 85 ? 9.867 -5.531 -11.562 1 87.62 85 ASP B O 1
ATOM 2483 N N . PRO B 1 86 ? 8.805 -3.719 -12.492 1 86.94 86 PRO B N 1
ATOM 2484 C CA . PRO B 1 86 ? 9.953 -2.861 -12.18 1 86.94 86 PRO B CA 1
ATOM 2485 C C . PRO B 1 86 ? 10.266 -2.812 -10.688 1 86.94 86 PRO B C 1
ATOM 2487 O O . PRO B 1 86 ? 11.367 -2.406 -10.297 1 86.94 86 PRO B O 1
ATOM 2490 N N . LYS B 1 87 ? 9.414 -3.221 -9.859 1 89.25 87 LYS B N 1
ATOM 2491 C CA . LYS B 1 87 ? 9.633 -3.207 -8.414 1 89.25 87 LYS B CA 1
ATOM 2492 C C . LYS B 1 87 ? 10.414 -4.438 -7.965 1 89.25 87 LYS B C 1
ATOM 2494 O O . LYS B 1 87 ? 10.992 -4.449 -6.879 1 89.25 87 LYS B O 1
ATOM 2499 N N . VAL B 1 88 ? 10.469 -5.398 -8.773 1 93 88 VAL B N 1
ATOM 2500 C CA . VAL B 1 88 ? 11.148 -6.648 -8.445 1 93 88 VAL B CA 1
ATOM 2501 C C . VAL B 1 88 ? 12.531 -6.668 -9.094 1 93 88 VAL B C 1
ATOM 2503 O O . VAL B 1 88 ? 12.656 -6.602 -10.32 1 93 88 VAL B O 1
ATOM 2506 N N . MET B 1 89 ? 13.594 -6.84 -8.281 1 93.75 89 MET B N 1
ATOM 2507 C CA . MET B 1 89 ? 14.961 -6.82 -8.781 1 93.75 89 MET B CA 1
ATOM 2508 C C . MET B 1 89 ? 15.453 -8.234 -9.078 1 93.75 89 MET B C 1
ATOM 2510 O O . MET B 1 89 ? 16.188 -8.445 -10.039 1 93.75 89 MET B O 1
ATOM 2514 N N . SER B 1 90 ? 15.008 -9.117 -8.234 1 94.81 90 SER B N 1
ATOM 2515 C CA . SER B 1 90 ? 15.383 -10.508 -8.469 1 94.81 90 SER B CA 1
ATOM 2516 C C . SER B 1 90 ? 14.414 -11.461 -7.777 1 94.81 90 SER B C 1
ATOM 2518 O O . SER B 1 90 ? 13.773 -11.102 -6.793 1 94.81 90 SER B O 1
ATOM 2520 N N . VAL B 1 91 ? 14.344 -12.648 -8.391 1 96.12 91 VAL B N 1
ATOM 2521 C CA . VAL B 1 91 ? 13.492 -13.703 -7.84 1 96.12 91 VAL B CA 1
ATOM 2522 C C . VAL B 1 91 ? 14.227 -15.047 -7.914 1 96.12 91 VAL B C 1
ATOM 2524 O O . VAL B 1 91 ? 14.758 -15.406 -8.961 1 96.12 91 VAL B O 1
ATOM 2527 N N . ASN B 1 92 ? 14.289 -15.727 -6.766 1 96.62 92 ASN B N 1
ATOM 2528 C CA . ASN B 1 92 ? 14.82 -17.094 -6.676 1 96.62 92 ASN B CA 1
ATOM 2529 C C . ASN B 1 92 ? 13.805 -18.047 -6.074 1 96.62 92 ASN B C 1
ATOM 2531 O O . ASN B 1 92 ? 13.164 -17.734 -5.066 1 96.62 92 ASN B O 1
ATOM 2535 N N . ILE B 1 93 ? 13.672 -19.125 -6.707 1 97.31 93 ILE B N 1
ATOM 2536 C CA . ILE B 1 93 ? 12.789 -20.172 -6.199 1 97.31 93 ILE B CA 1
ATOM 2537 C C . ILE B 1 93 ? 13.594 -21.422 -5.887 1 97.31 93 ILE B C 1
ATOM 2539 O O . ILE B 1 93 ? 14.289 -21.953 -6.754 1 97.31 93 ILE B O 1
ATOM 2543 N N . TYR B 1 94 ? 13.484 -21.875 -4.652 1 96.88 94 TYR B N 1
ATOM 2544 C CA . TYR B 1 94 ? 14.227 -23.031 -4.188 1 96.88 94 TYR B CA 1
ATOM 2545 C C . TYR B 1 94 ? 13.289 -24.141 -3.736 1 96.88 94 TYR B C 1
ATOM 2547 O O . TYR B 1 94 ? 12.188 -23.875 -3.254 1 96.88 94 TYR B O 1
ATOM 2555 N N . ASN B 1 95 ? 13.75 -25.344 -3.895 1 96.19 95 ASN B N 1
ATOM 2556 C CA . ASN B 1 95 ? 12.984 -26.453 -3.334 1 96.19 95 ASN B CA 1
ATOM 2557 C C . ASN B 1 95 ? 13.297 -26.656 -1.854 1 96.19 95 ASN B C 1
ATOM 2559 O O . ASN B 1 95 ? 14.008 -25.844 -1.25 1 96.19 95 ASN B O 1
ATOM 2563 N N . SER B 1 96 ? 12.695 -27.688 -1.288 1 94.06 96 SER B N 1
ATOM 2564 C CA . SER B 1 96 ? 12.812 -27.922 0.147 1 94.06 96 SER B CA 1
ATOM 2565 C C . SER B 1 96 ? 14.234 -28.312 0.53 1 94.06 96 SER B C 1
ATOM 2567 O O . SER B 1 96 ? 14.633 -28.172 1.688 1 94.06 96 SER B O 1
ATOM 2569 N N . GLN B 1 97 ? 15.055 -28.734 -0.366 1 94.19 97 GLN B N 1
ATOM 2570 C CA . GLN B 1 97 ? 16.438 -29.141 -0.11 1 94.19 97 GLN B CA 1
ATOM 2571 C C . GLN B 1 97 ? 17.406 -27.984 -0.357 1 94.19 97 GLN B C 1
ATOM 2573 O O . GLN B 1 97 ? 18.609 -28.141 -0.204 1 94.19 97 GLN B O 1
ATOM 2578 N N . GLY B 1 98 ? 16.859 -26.906 -0.871 1 93 98 GLY B N 1
ATOM 2579 C CA . GLY B 1 98 ? 17.703 -25.734 -1.081 1 93 98 GLY B CA 1
ATOM 2580 C C . GLY B 1 98 ? 18.281 -25.672 -2.4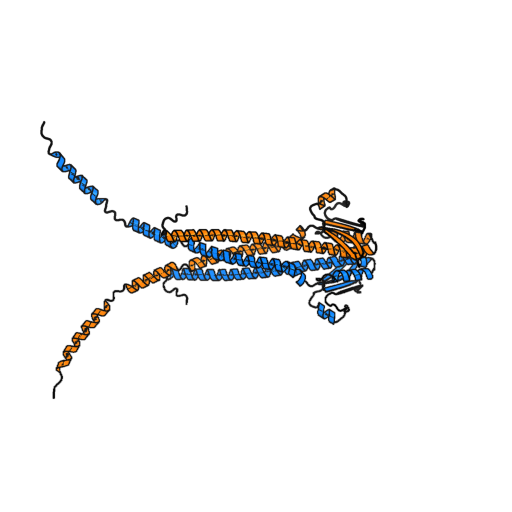82 1 93 98 GLY B C 1
ATOM 2581 O O . GLY B 1 98 ? 19.219 -24.906 -2.736 1 93 98 GLY B O 1
ATOM 2582 N N . VAL B 1 99 ? 17.75 -26.484 -3.34 1 94.88 99 VAL B N 1
ATOM 2583 C CA . VAL B 1 99 ? 18.203 -26.453 -4.73 1 94.88 99 VAL B CA 1
ATOM 2584 C C . VAL B 1 99 ? 17.391 -25.406 -5.504 1 94.88 99 VAL B C 1
ATOM 2586 O O . VAL B 1 99 ? 16.172 -25.375 -5.426 1 94.88 99 VAL B O 1
ATOM 2589 N N . ARG B 1 100 ? 18.078 -24.641 -6.27 1 95.94 100 ARG B N 1
ATOM 2590 C CA . ARG B 1 100 ? 17.406 -23.594 -7.031 1 95.94 100 ARG B CA 1
ATOM 2591 C C . ARG B 1 100 ? 16.688 -24.172 -8.25 1 95.94 100 ARG B C 1
ATOM 2593 O O . ARG B 1 100 ? 17.312 -24.844 -9.07 1 95.94 100 ARG B O 1
ATOM 2600 N N . LEU B 1 101 ? 15.469 -23.828 -8.352 1 96.5 101 LEU B N 1
ATOM 2601 C CA . LEU B 1 101 ? 14.656 -24.359 -9.445 1 96.5 101 LEU B CA 1
ATOM 2602 C C . LEU B 1 101 ? 14.461 -23.312 -10.539 1 96.5 101 LEU B C 1
ATOM 2604 O O . LEU B 1 101 ? 14.281 -23.656 -11.703 1 96.5 101 LEU B O 1
ATOM 2608 N N . ALA B 1 102 ? 14.438 -22.062 -10.109 1 96.25 102 ALA B N 1
ATOM 2609 C CA . ALA B 1 102 ? 14.203 -20.969 -11.055 1 96.25 102 ALA B CA 1
ATOM 2610 C C . ALA B 1 102 ? 14.844 -19.672 -10.57 1 96.25 102 ALA B C 1
ATOM 2612 O O . ALA B 1 102 ? 15.062 -19.5 -9.375 1 96.25 102 ALA B O 1
ATOM 2613 N N . PHE B 1 103 ? 15.195 -18.875 -11.555 1 95.44 103 PHE B N 1
ATOM 2614 C CA . PHE B 1 103 ? 15.867 -17.625 -11.258 1 95.44 103 PHE B CA 1
ATOM 2615 C C . PHE B 1 103 ? 15.562 -16.578 -12.336 1 95.44 103 PHE B C 1
ATOM 2617 O O . PHE B 1 103 ? 15.445 -16.922 -13.516 1 95.44 103 PHE B O 1
ATOM 2624 N N . ALA B 1 104 ? 15.328 -15.297 -11.867 1 94.75 104 ALA B N 1
ATOM 2625 C CA . ALA B 1 104 ? 15.188 -14.156 -12.773 1 94.75 104 ALA B CA 1
ATOM 2626 C C . ALA B 1 104 ? 15.625 -12.867 -12.102 1 94.75 104 ALA B C 1
ATOM 2628 O O . ALA B 1 104 ? 15.555 -12.742 -10.875 1 94.75 104 ALA B O 1
ATOM 2629 N N . GLN B 1 105 ? 16.125 -12.023 -12.898 1 92.75 105 GLN B N 1
ATOM 2630 C CA . GLN B 1 105 ? 16.547 -10.734 -12.367 1 92.75 105 GLN B CA 1
ATOM 2631 C C . GLN B 1 105 ? 16.219 -9.602 -13.344 1 92.75 105 GLN B C 1
ATOM 2633 O O . GLN B 1 105 ? 16.047 -9.836 -14.539 1 92.75 105 GLN B O 1
ATOM 2638 N N . SER B 1 106 ? 16.031 -8.406 -12.805 1 90.62 106 SER B N 1
ATOM 2639 C CA . SER B 1 106 ? 15.719 -7.25 -13.641 1 90.62 106 SER B CA 1
ATOM 2640 C C . SER B 1 106 ? 16.656 -6.086 -13.336 1 90.62 106 SER B C 1
ATOM 2642 O O . SER B 1 106 ? 16.453 -4.973 -13.812 1 90.62 106 SER B O 1
ATOM 2644 N N . VAL B 1 107 ? 17.688 -6.312 -12.578 1 88.19 107 VAL B N 1
ATOM 2645 C CA . VAL B 1 107 ? 18.578 -5.242 -12.148 1 88.19 107 VAL B CA 1
ATOM 2646 C C . VAL B 1 107 ? 19.594 -4.93 -13.258 1 88.19 107 VAL B C 1
ATOM 2648 O O . VAL B 1 107 ? 20.094 -3.811 -13.344 1 88.19 107 VAL B O 1
ATOM 2651 N N . SER B 1 108 ? 19.812 -5.914 -14.039 1 86.25 108 SER B N 1
ATOM 2652 C CA . SER B 1 108 ? 20.734 -5.734 -15.148 1 86.25 108 SER B CA 1
ATOM 2653 C C . SER B 1 108 ? 20.141 -6.227 -16.453 1 86.25 108 SER B C 1
ATOM 2655 O O . SER B 1 108 ? 19.297 -7.129 -16.469 1 86.25 108 SER B O 1
ATOM 2657 N N . TYR B 1 109 ? 20.5 -5.652 -17.516 1 83 109 TYR B N 1
ATOM 2658 C CA . TYR B 1 109 ? 20.031 -6.078 -18.828 1 83 109 TYR B CA 1
ATOM 2659 C C . TYR B 1 109 ? 20.812 -7.297 -19.312 1 83 109 TYR B C 1
ATOM 2661 O O . TYR B 1 109 ? 20.328 -8.031 -20.188 1 83 109 TYR B O 1
ATOM 2669 N N . GLU B 1 110 ? 21.969 -7.422 -18.625 1 79.81 110 GLU B N 1
ATOM 2670 C CA . GLU B 1 110 ? 22.781 -8.578 -19 1 79.81 110 GLU B CA 1
ATOM 2671 C C . GLU B 1 110 ? 22.266 -9.852 -18.328 1 79.81 110 GLU B C 1
ATOM 2673 O O . GLU B 1 110 ? 21.688 -9.797 -17.234 1 79.81 110 GLU B O 1
ATOM 2678 N N . ASN B 1 111 ? 22.312 -10.828 -19.125 1 80.56 111 ASN B N 1
ATOM 2679 C CA . ASN B 1 111 ? 21.938 -12.117 -18.547 1 80.56 111 ASN B CA 1
ATOM 2680 C C . ASN B 1 111 ? 22.969 -12.617 -17.562 1 80.56 111 ASN B C 1
ATOM 2682 O O . ASN B 1 111 ? 23.781 -13.492 -17.891 1 80.56 111 ASN B O 1
ATOM 2686 N N . LEU B 1 112 ? 22.875 -12.102 -16.422 1 81.31 112 LEU B N 1
ATOM 2687 C CA . LEU B 1 112 ? 23.828 -12.508 -15.391 1 81.31 112 LEU B CA 1
ATOM 2688 C C . LEU B 1 112 ? 23.328 -13.758 -14.664 1 81.31 112 LEU B C 1
ATOM 2690 O O . LEU B 1 112 ? 22.141 -13.922 -14.438 1 81.31 112 LEU B O 1
ATOM 2694 N N . GLU B 1 113 ? 24.297 -14.539 -14.344 1 82.94 113 GLU B N 1
ATOM 2695 C CA . GLU B 1 113 ? 23.969 -15.75 -13.594 1 82.94 113 GLU B CA 1
ATOM 2696 C C . GLU B 1 113 ? 23.594 -15.422 -12.148 1 82.94 113 GLU B C 1
ATOM 2698 O O . GLU B 1 113 ? 24.047 -14.414 -11.602 1 82.94 113 GLU B O 1
ATOM 2703 N N . ALA B 1 114 ? 22.875 -16.25 -11.492 1 82.56 114 ALA B N 1
ATOM 2704 C CA . ALA B 1 114 ? 22.359 -16.047 -10.141 1 82.56 114 ALA B CA 1
ATOM 2705 C C . ALA B 1 114 ? 23.5 -15.953 -9.133 1 82.56 114 ALA B C 1
ATOM 2707 O O . ALA B 1 114 ? 23.391 -15.242 -8.125 1 82.56 114 ALA B O 1
ATOM 2708 N N . ASP B 1 115 ? 24.641 -16.609 -9.422 1 83.94 115 ASP B N 1
ATOM 2709 C CA . ASP B 1 115 ? 25.719 -16.672 -8.43 1 83.94 115 ASP B CA 1
ATOM 2710 C C . ASP B 1 115 ? 26.891 -15.797 -8.844 1 83.94 115 ASP B C 1
ATOM 2712 O O . ASP B 1 115 ? 27.984 -15.898 -8.266 1 83.94 115 ASP B O 1
ATOM 2716 N N . SER B 1 116 ? 26.625 -14.961 -9.75 1 87.44 116 SER B N 1
ATOM 2717 C CA . SER B 1 116 ? 27.703 -14.094 -10.188 1 87.44 116 SER B CA 1
ATOM 2718 C C . SER B 1 116 ? 28.016 -13.023 -9.156 1 87.44 116 SER B C 1
ATOM 2720 O O . SER B 1 116 ? 27.109 -12.508 -8.5 1 87.44 116 SER B O 1
ATOM 2722 N N . GLU B 1 117 ? 29.219 -12.711 -9.023 1 89 117 GLU B N 1
ATOM 2723 C CA . GLU B 1 117 ? 29.641 -11.695 -8.07 1 89 117 GLU B CA 1
ATOM 2724 C C . GLU B 1 117 ? 29.109 -10.32 -8.445 1 89 117 GLU B C 1
ATOM 2726 O O . GLU B 1 117 ? 28.781 -9.516 -7.574 1 89 117 GLU B O 1
ATOM 2731 N N . ILE B 1 118 ? 29.078 -10.188 -9.695 1 88.38 118 ILE B N 1
ATOM 2732 C CA . ILE B 1 118 ? 28.578 -8.906 -10.188 1 88.38 118 ILE B CA 1
ATOM 2733 C C . ILE B 1 118 ? 27.125 -8.719 -9.758 1 88.38 118 ILE B C 1
ATOM 2735 O O . ILE B 1 118 ? 26.75 -7.66 -9.258 1 88.38 118 ILE B O 1
ATOM 2739 N N . LEU B 1 119 ? 26.422 -9.688 -9.953 1 90.19 119 LEU B N 1
ATOM 2740 C CA . LEU B 1 119 ? 25 -9.617 -9.602 1 90.19 119 LEU B CA 1
ATOM 2741 C C . LEU B 1 119 ? 24.828 -9.438 -8.094 1 90.19 119 LEU B C 1
ATOM 2743 O O . LEU B 1 119 ? 23.969 -8.672 -7.652 1 90.19 119 LEU B O 1
ATOM 2747 N N . LYS B 1 120 ? 25.641 -10.039 -7.344 1 90.12 120 LYS B N 1
ATOM 2748 C CA . LYS B 1 120 ? 25.594 -9.914 -5.887 1 90.12 120 LYS B CA 1
ATOM 2749 C C . LYS B 1 120 ? 25.828 -8.477 -5.449 1 90.12 120 LYS B C 1
ATOM 2751 O O . LYS B 1 120 ? 25.188 -7.988 -4.52 1 90.12 120 LYS B O 1
ATOM 2756 N N . GLY B 1 121 ? 26.719 -7.996 -6.137 1 90.44 121 GLY B N 1
ATOM 2757 C CA . GLY B 1 121 ? 27 -6.602 -5.852 1 90.44 121 GLY B CA 1
ATOM 2758 C C . GLY B 1 121 ? 25.844 -5.676 -6.176 1 90.44 121 GLY B C 1
ATOM 2759 O O . GLY B 1 121 ? 25.531 -4.77 -5.402 1 90.44 121 GLY B O 1
ATOM 2760 N N . LEU B 1 122 ? 25.234 -5.922 -7.254 1 90.62 122 LEU B N 1
ATOM 2761 C CA . LEU B 1 122 ? 24.125 -5.09 -7.715 1 90.62 122 LEU B CA 1
ATOM 2762 C C . LEU B 1 122 ? 22.906 -5.262 -6.816 1 90.62 122 LEU B C 1
ATOM 2764 O O . LEU B 1 122 ? 22.109 -4.332 -6.652 1 90.62 122 LEU B O 1
ATOM 2768 N N . LEU B 1 123 ? 22.812 -6.391 -6.164 1 92.88 123 LEU B N 1
ATOM 2769 C CA . LEU B 1 123 ? 21.625 -6.715 -5.375 1 92.88 123 LEU B CA 1
ATOM 2770 C C . LEU B 1 123 ? 21.844 -6.379 -3.902 1 92.88 123 LEU B C 1
ATOM 2772 O O . LEU B 1 123 ? 20.922 -6.477 -3.094 1 92.88 123 LEU B O 1
ATOM 2776 N N . LYS B 1 124 ? 22.953 -5.891 -3.576 1 91.38 124 LYS B N 1
ATOM 2777 C CA . LYS B 1 124 ? 23.328 -5.637 -2.189 1 91.38 124 LYS B CA 1
ATOM 2778 C C . LYS B 1 124 ? 22.391 -4.637 -1.533 1 91.38 124 LYS B C 1
ATOM 2780 O O . LYS B 1 124 ? 21.984 -4.812 -0.379 1 91.38 124 LYS B O 1
ATOM 2785 N N . PRO B 1 125 ? 21.969 -3.691 -2.219 1 91.25 125 PRO B N 1
ATOM 2786 C CA . PRO B 1 125 ? 21.109 -2.689 -1.58 1 91.25 125 PRO B CA 1
ATOM 2787 C C . PRO B 1 125 ? 19.688 -3.189 -1.353 1 91.25 125 PRO B C 1
ATOM 2789 O O . PRO B 1 125 ? 18.906 -2.543 -0.649 1 91.25 125 PRO B O 1
ATOM 2792 N N . TYR B 1 126 ? 19.344 -4.254 -1.872 1 92.69 126 TYR B N 1
ATOM 2793 C CA . TYR B 1 126 ? 17.984 -4.758 -1.803 1 92.69 126 TYR B CA 1
ATOM 2794 C C . TYR B 1 126 ? 17.891 -5.988 -0.906 1 92.69 126 TYR B C 1
ATOM 2796 O O . TYR B 1 126 ? 18.281 -7.086 -1.312 1 92.69 126 TYR B O 1
ATOM 2804 N N . PRO B 1 127 ? 17.297 -5.762 0.207 1 88.81 127 PRO B N 1
ATOM 2805 C CA . PRO B 1 127 ? 17.219 -6.895 1.132 1 88.81 127 PRO B CA 1
ATOM 2806 C C . PRO B 1 127 ? 16.297 -8.008 0.63 1 88.81 127 PRO B C 1
ATOM 2808 O O . PRO B 1 127 ? 15.219 -7.727 0.106 1 88.81 127 PRO B O 1
ATOM 2811 N N . PRO B 1 128 ? 16.797 -9.273 0.876 1 92.88 128 PRO B N 1
ATOM 2812 C CA . PRO B 1 128 ? 15.977 -10.398 0.42 1 92.88 128 PRO B CA 1
ATOM 2813 C C . PRO B 1 128 ? 14.805 -10.695 1.348 1 92.88 128 PRO B C 1
ATOM 2815 O O . PRO B 1 128 ? 14.938 -10.594 2.57 1 92.88 128 PRO B O 1
ATOM 2818 N N . LEU B 1 129 ? 13.672 -10.945 0.732 1 94.69 129 LEU B N 1
ATOM 2819 C CA . LEU B 1 129 ? 12.492 -11.43 1.433 1 94.69 129 LEU B CA 1
ATOM 2820 C C . LEU B 1 129 ? 12.234 -12.898 1.116 1 94.69 129 LEU B C 1
ATOM 2822 O O . LEU B 1 129 ? 12.117 -13.273 -0.052 1 94.69 129 LEU B O 1
ATOM 2826 N N . ILE B 1 130 ? 12.148 -13.641 2.184 1 95.38 130 ILE B N 1
ATOM 2827 C CA . ILE B 1 130 ? 12 -15.078 1.977 1 95.38 130 ILE B CA 1
ATOM 2828 C C . ILE B 1 130 ? 10.633 -15.531 2.465 1 95.38 130 ILE B C 1
ATOM 2830 O O . ILE B 1 130 ? 10.195 -15.164 3.559 1 95.38 130 ILE B O 1
ATOM 2834 N N . GLU B 1 131 ? 9.977 -16.266 1.634 1 94.88 131 GLU B N 1
ATOM 2835 C CA . GLU B 1 131 ? 8.688 -16.859 1.978 1 94.88 131 GLU B CA 1
ATOM 2836 C C . GLU B 1 131 ? 8.664 -18.344 1.666 1 94.88 131 GLU B C 1
ATOM 2838 O O . GLU B 1 131 ? 9.102 -18.766 0.594 1 94.88 131 GLU B O 1
ATOM 2843 N N . ASN B 1 132 ? 8.094 -19.094 2.598 1 95.19 132 ASN B N 1
ATOM 2844 C CA . ASN B 1 132 ? 7.988 -20.531 2.385 1 95.19 132 ASN B CA 1
ATOM 2845 C C . ASN B 1 132 ? 6.785 -20.891 1.51 1 95.19 132 ASN B C 1
ATOM 2847 O O . ASN B 1 132 ? 5.758 -20.203 1.562 1 95.19 132 ASN B O 1
ATOM 2851 N N . VAL B 1 133 ? 7.035 -21.828 0.699 1 95.38 133 VAL B N 1
ATOM 2852 C CA . VAL B 1 133 ? 5.941 -22.359 -0.109 1 95.38 133 VAL B CA 1
ATOM 2853 C C . VAL B 1 133 ? 5.363 -23.609 0.555 1 95.38 133 VAL B C 1
ATOM 2855 O O . VAL B 1 133 ? 5.934 -24.688 0.45 1 95.38 133 VAL B O 1
ATOM 2858 N N . ILE B 1 134 ? 4.258 -23.375 1.174 1 91.88 134 ILE B N 1
ATOM 2859 C CA . ILE B 1 134 ? 3.635 -24.469 1.916 1 91.88 134 ILE B CA 1
ATOM 2860 C C . ILE B 1 134 ? 2.291 -24.812 1.283 1 91.88 134 ILE B C 1
ATOM 2862 O O . ILE B 1 134 ? 1.466 -23.938 1.033 1 91.88 134 ILE B O 1
ATOM 2866 N N . GLN B 1 135 ? 2.123 -26.047 0.94 1 90.12 135 GLN B N 1
ATOM 2867 C CA . GLN B 1 135 ? 0.855 -26.547 0.418 1 90.12 135 GLN B CA 1
ATOM 2868 C C . GLN B 1 135 ? 0.356 -27.734 1.233 1 90.12 135 GLN B C 1
ATOM 2870 O O . GLN B 1 135 ? 1.038 -28.75 1.331 1 90.12 135 GLN B O 1
ATOM 2875 N N . ASP B 1 136 ? -0.865 -27.656 1.76 1 88.19 136 ASP B N 1
ATOM 2876 C CA . ASP B 1 136 ? -1.481 -28.719 2.539 1 88.19 136 ASP B CA 1
ATOM 2877 C C . ASP B 1 136 ? -0.515 -29.266 3.592 1 88.19 136 ASP B C 1
ATOM 2879 O O . ASP B 1 136 ? -0.281 -30.469 3.67 1 88.19 136 ASP B O 1
ATOM 2883 N N . ASP B 1 137 ? 0.252 -28.531 4.25 1 86.44 137 ASP B N 1
ATOM 2884 C CA . ASP B 1 137 ? 1.146 -28.844 5.363 1 86.44 137 ASP B CA 1
ATOM 2885 C C . ASP B 1 137 ? 2.445 -29.469 4.867 1 86.44 137 ASP B C 1
ATOM 2887 O O . ASP B 1 137 ? 3.172 -30.094 5.637 1 86.44 137 ASP B O 1
ATOM 2891 N N . ASN B 1 138 ? 2.611 -29.422 3.596 1 92.06 138 ASN B N 1
ATOM 2892 C CA . ASN B 1 138 ? 3.867 -29.875 3.008 1 92.06 138 ASN B CA 1
ATOM 2893 C C . ASN B 1 138 ? 4.727 -28.703 2.553 1 92.06 138 ASN B C 1
ATOM 2895 O O . ASN B 1 138 ? 4.242 -27.797 1.872 1 92.06 138 ASN B O 1
ATOM 2899 N N . ASN B 1 139 ? 5.941 -28.797 2.92 1 94.12 139 ASN B N 1
ATOM 2900 C CA . ASN B 1 139 ? 6.887 -27.766 2.496 1 94.12 139 ASN B CA 1
ATOM 2901 C C . ASN B 1 139 ? 7.488 -28.094 1.13 1 94.12 139 ASN B C 1
ATOM 2903 O O . ASN B 1 139 ? 8.266 -29.031 0.999 1 94.12 139 ASN B O 1
ATOM 2907 N N . LEU B 1 140 ? 7.113 -27.281 0.211 1 96 140 LEU B N 1
ATOM 2908 C CA . LEU B 1 140 ? 7.566 -27.516 -1.156 1 96 140 LEU B CA 1
ATOM 2909 C C . LEU B 1 140 ? 8.891 -26.797 -1.416 1 96 140 LEU B C 1
ATOM 2911 O O . LEU B 1 140 ? 9.625 -27.156 -2.334 1 96 140 LEU B O 1
ATOM 2915 N N . GLY B 1 141 ? 9.172 -25.766 -0.62 1 97.06 141 GLY B N 1
ATOM 2916 C CA . GLY B 1 141 ? 10.359 -24.953 -0.8 1 97.06 141 GLY B CA 1
ATOM 2917 C C . GLY B 1 141 ? 10.18 -23.516 -0.323 1 97.06 141 GLY B C 1
ATOM 2918 O O . GLY B 1 141 ? 9.492 -23.266 0.672 1 97.06 141 GLY B O 1
ATOM 2919 N N . TYR B 1 142 ? 10.992 -22.625 -0.955 1 96.81 142 TYR B N 1
ATOM 2920 C CA . TYR B 1 142 ? 10.875 -21.219 -0.573 1 96.81 142 TYR B CA 1
ATOM 2921 C C . TYR B 1 142 ? 11.234 -20.312 -1.74 1 96.81 142 TYR B C 1
ATOM 2923 O O . TYR B 1 142 ? 11.914 -20.719 -2.68 1 96.81 142 TYR B O 1
ATOM 2931 N N . VAL B 1 143 ? 10.633 -19.141 -1.637 1 97 143 VAL B N 1
ATOM 2932 C CA . VAL B 1 143 ? 10.867 -18.125 -2.652 1 97 143 VAL B CA 1
ATOM 2933 C C . VAL B 1 143 ? 11.609 -16.938 -2.037 1 97 143 VAL B C 1
ATOM 2935 O O . VAL B 1 143 ? 11.305 -16.516 -0.917 1 97 143 VAL B O 1
ATOM 2938 N N . GLU B 1 144 ? 12.641 -16.5 -2.764 1 96.5 144 GLU B N 1
ATOM 2939 C CA . GLU B 1 144 ? 13.391 -15.312 -2.369 1 96.5 144 GLU B CA 1
ATOM 2940 C C . GLU B 1 144 ? 13.203 -14.18 -3.373 1 96.5 144 GLU B C 1
ATOM 2942 O O . GLU B 1 144 ? 13.531 -14.328 -4.555 1 96.5 144 GLU B O 1
ATOM 2947 N N . VAL B 1 145 ? 12.672 -13.094 -2.818 1 96 145 VAL B N 1
ATOM 2948 C CA . VAL B 1 145 ? 12.438 -11.953 -3.695 1 96 145 VAL B CA 1
ATOM 2949 C C . VAL B 1 145 ? 13.172 -10.734 -3.162 1 96 145 VAL B C 1
ATOM 2951 O O . VAL B 1 145 ? 13.172 -10.477 -1.956 1 96 145 VAL B O 1
ATOM 2954 N N . ARG B 1 146 ? 13.875 -10.086 -4.035 1 95.19 146 ARG B N 1
ATOM 2955 C CA . ARG B 1 146 ? 14.492 -8.805 -3.715 1 95.19 146 ARG B CA 1
ATOM 2956 C C . ARG B 1 146 ? 13.773 -7.656 -4.41 1 95.19 146 ARG B C 1
ATOM 2958 O O . ARG B 1 146 ? 13.633 -7.656 -5.637 1 95.19 146 ARG B O 1
ATOM 2965 N N . LEU B 1 147 ? 13.344 -6.715 -3.594 1 93.88 147 LEU B N 1
ATOM 2966 C CA . LEU B 1 147 ? 12.5 -5.637 -4.102 1 93.88 147 LEU B CA 1
ATOM 2967 C C . LEU B 1 147 ? 13.172 -4.281 -3.918 1 93.88 147 LEU B C 1
ATOM 2969 O O . LEU B 1 147 ? 13.938 -4.09 -2.969 1 93.88 147 LEU B O 1
ATOM 2973 N N . ASN B 1 148 ? 12.852 -3.395 -4.883 1 90.69 148 ASN B N 1
ATOM 2974 C CA . ASN B 1 148 ? 13.203 -1.987 -4.715 1 90.69 148 ASN B CA 1
ATOM 2975 C C . ASN B 1 148 ? 12.078 -1.204 -4.047 1 90.69 148 ASN B C 1
ATOM 2977 O O . ASN B 1 148 ? 11.188 -0.688 -4.727 1 90.69 148 ASN B O 1
ATOM 2981 N N . LEU B 1 149 ? 12.188 -0.979 -2.8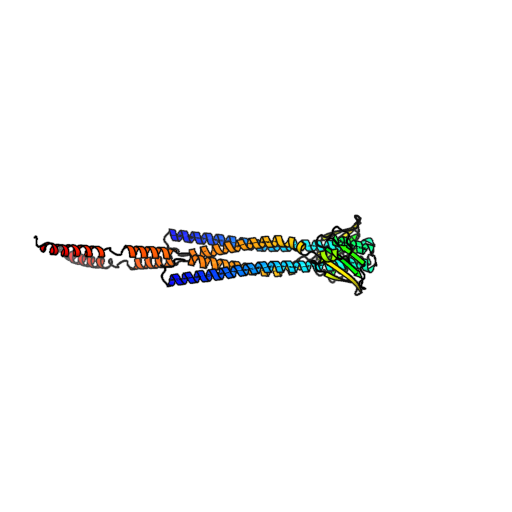46 1 85.5 149 LEU B N 1
ATOM 2982 C CA . LEU B 1 149 ? 11.125 -0.374 -2.051 1 85.5 149 LEU B CA 1
ATOM 2983 C C . LEU B 1 149 ? 11 1.115 -2.355 1 85.5 149 LEU B C 1
ATOM 2985 O O . LEU B 1 149 ? 9.961 1.72 -2.102 1 85.5 149 LEU B O 1
ATOM 2989 N N . ASP B 1 150 ? 12.023 1.664 -2.951 1 82.44 150 ASP B N 1
ATOM 2990 C CA . ASP B 1 150 ? 11.977 3.092 -3.258 1 82.44 150 ASP B CA 1
ATOM 2991 C C . ASP B 1 150 ? 10.938 3.391 -4.336 1 82.44 150 ASP B C 1
ATOM 2993 O O . ASP B 1 150 ? 10.32 4.457 -4.328 1 82.44 150 ASP B O 1
ATOM 2997 N N . ILE B 1 151 ? 10.781 2.459 -5.164 1 81 151 ILE B N 1
ATOM 2998 C CA . ILE B 1 151 ? 9.828 2.646 -6.25 1 81 151 ILE B CA 1
ATOM 2999 C C . ILE B 1 151 ? 8.398 2.602 -5.699 1 81 151 ILE B C 1
ATOM 3001 O O . ILE B 1 151 ? 7.531 3.352 -6.148 1 81 151 ILE B O 1
ATOM 3005 N N . PHE B 1 152 ? 8.164 1.774 -4.691 1 75.62 152 PHE B N 1
ATOM 3006 C CA . PHE B 1 152 ? 6.875 1.727 -4.008 1 75.62 152 PHE B CA 1
ATOM 3007 C C . PHE B 1 152 ? 6.566 3.062 -3.342 1 75.62 152 PHE B C 1
ATOM 3009 O O . PHE B 1 152 ? 5.43 3.531 -3.377 1 75.62 152 PHE B O 1
ATOM 3016 N N . PHE B 1 153 ? 7.613 3.666 -2.873 1 73.56 153 PHE B N 1
ATOM 3017 C CA . PHE B 1 153 ? 7.531 4.902 -2.105 1 73.56 153 PHE B CA 1
ATOM 3018 C C . PHE B 1 153 ? 7.211 6.082 -3.016 1 73.56 153 PHE B C 1
ATOM 3020 O O . PHE B 1 153 ? 6.52 7.02 -2.609 1 73.56 153 PHE B O 1
ATOM 3027 N N . ASP B 1 154 ? 7.586 5.977 -4.16 1 74.81 154 ASP B N 1
ATOM 3028 C CA . ASP B 1 154 ? 7.473 7.129 -5.055 1 74.81 154 ASP B CA 1
ATOM 3029 C C . ASP B 1 154 ? 6.012 7.496 -5.289 1 74.81 154 ASP B C 1
ATOM 3031 O O . ASP B 1 154 ? 5.66 8.68 -5.336 1 74.81 154 ASP B O 1
ATOM 3035 N N . GLU B 1 155 ? 5.152 6.598 -5.293 1 68.88 155 GLU B N 1
ATOM 3036 C CA . GLU B 1 155 ? 3.74 6.859 -5.562 1 68.88 155 GLU B CA 1
ATOM 3037 C C . GLU B 1 155 ? 3.062 7.531 -4.371 1 68.88 155 GLU B C 1
ATOM 3039 O O . GLU B 1 155 ? 2.295 8.477 -4.539 1 68.88 155 GLU B O 1
ATOM 3044 N N . ILE B 1 156 ? 3.479 7.125 -3.227 1 73.62 156 ILE B N 1
ATOM 3045 C CA . ILE B 1 156 ? 2.836 7.609 -2.01 1 73.62 156 ILE B CA 1
ATOM 3046 C C . ILE B 1 156 ? 3.523 8.891 -1.535 1 73.62 156 ILE B C 1
ATOM 3048 O O . ILE B 1 156 ? 2.887 9.75 -0.928 1 73.62 156 ILE B O 1
ATOM 3052 N N . LYS B 1 157 ? 4.789 9.023 -1.939 1 77 157 LYS B N 1
ATOM 3053 C CA . LYS B 1 157 ? 5.59 10.172 -1.531 1 77 157 LYS B CA 1
ATOM 3054 C C . LYS B 1 157 ? 5.031 11.461 -2.119 1 77 157 LYS B C 1
ATOM 3056 O O . LYS B 1 157 ? 5 12.492 -1.445 1 77 157 LYS B O 1
ATOM 3061 N N . ILE B 1 158 ? 4.543 11.461 -3.264 1 74.19 158 ILE B N 1
ATOM 3062 C CA . ILE B 1 158 ? 4.027 12.648 -3.941 1 74.19 158 ILE B CA 1
ATOM 3063 C C . ILE B 1 158 ? 2.805 13.172 -3.195 1 74.19 158 ILE B C 1
ATOM 3065 O O . ILE B 1 158 ? 2.719 14.367 -2.898 1 74.19 158 ILE B O 1
ATOM 3069 N N . LEU B 1 159 ? 1.955 12.258 -2.852 1 72.06 159 LEU B N 1
ATOM 3070 C CA . LEU B 1 159 ? 0.749 12.656 -2.137 1 72.06 159 LEU B CA 1
ATOM 3071 C C . LEU B 1 159 ? 1.09 13.172 -0.743 1 72.06 159 LEU B C 1
ATOM 3073 O O . LEU B 1 159 ? 0.486 14.141 -0.268 1 72.06 159 LEU B O 1
ATOM 3077 N N . HIS B 1 160 ? 2.133 12.602 -0.167 1 75.75 160 HIS B N 1
ATOM 3078 C CA . HIS B 1 160 ? 2.566 13 1.167 1 75.75 160 HIS B CA 1
ATOM 3079 C C . HIS B 1 160 ? 3.197 14.391 1.149 1 75.75 160 HIS B C 1
ATOM 3081 O O . HIS B 1 160 ? 2.922 15.211 2.025 1 75.75 160 HIS B O 1
ATOM 3087 N N . GLU B 1 161 ? 3.938 14.617 0.17 1 76.69 161 GLU B N 1
ATOM 3088 C CA . GLU B 1 161 ? 4.598 15.914 0.054 1 76.69 161 GLU B CA 1
ATOM 3089 C C . GLU B 1 161 ? 3.58 17.031 -0.163 1 76.69 161 GLU B C 1
ATOM 3091 O O . GLU B 1 161 ? 3.715 18.125 0.404 1 76.69 161 GLU B O 1
ATOM 3096 N N . GLN B 1 162 ? 2.627 16.766 -1.011 1 75.69 162 GLN B N 1
ATOM 3097 C CA . GLN B 1 162 ? 1.567 17.734 -1.233 1 75.69 162 GLN B CA 1
ATOM 3098 C C . GLN B 1 162 ? 0.837 18.062 0.066 1 75.69 162 GLN B C 1
ATOM 3100 O O . GLN B 1 162 ? 0.54 19.219 0.343 1 75.69 162 GLN B O 1
ATOM 3105 N N . ASN B 1 163 ? 0.603 17.062 0.884 1 75.69 163 ASN B N 1
ATOM 3106 C CA . ASN B 1 163 ? -0.052 17.25 2.174 1 75.69 163 ASN B CA 1
ATOM 3107 C C . ASN B 1 163 ? 0.818 18.047 3.135 1 75.69 163 ASN B C 1
ATOM 3109 O O . ASN B 1 163 ? 0.31 18.859 3.904 1 75.69 163 ASN B O 1
ATOM 3113 N N . MET B 1 164 ? 2.088 17.875 3.076 1 76.56 164 MET B N 1
ATOM 3114 C CA . MET B 1 164 ? 3.01 18.594 3.949 1 76.56 164 MET B CA 1
ATOM 3115 C C . MET B 1 164 ? 3.055 20.062 3.592 1 76.56 164 MET B C 1
ATOM 3117 O O . MET B 1 164 ? 3.137 20.922 4.477 1 76.56 164 MET B O 1
ATOM 3121 N N . GLN B 1 165 ? 2.961 20.391 2.336 1 76.75 165 GLN B N 1
ATOM 3122 C CA . GLN B 1 165 ? 2.916 21.781 1.892 1 76.75 165 GLN B CA 1
ATOM 3123 C C . GLN B 1 165 ? 1.65 22.469 2.385 1 76.75 165 GLN B C 1
ATOM 3125 O O . GLN B 1 165 ? 1.701 23.625 2.832 1 76.75 165 GLN B O 1
ATOM 3130 N N . LEU B 1 166 ? 0.567 21.734 2.234 1 75.88 166 LEU B N 1
ATOM 3131 C CA . LEU B 1 166 ? -0.688 22.281 2.738 1 75.88 166 LEU B CA 1
ATOM 3132 C C . LEU B 1 166 ? -0.601 22.547 4.234 1 75.88 166 LEU B C 1
ATOM 3134 O O . LEU B 1 166 ? -1.108 23.562 4.719 1 75.88 166 LEU B O 1
ATOM 3138 N N . GLN B 1 167 ? 0.052 21.688 4.914 1 77.75 167 GLN B N 1
ATOM 3139 C CA . GLN B 1 167 ? 0.218 21.828 6.355 1 77.75 167 GLN B CA 1
ATOM 3140 C C . GLN B 1 167 ? 1.051 23.062 6.695 1 77.75 167 GLN B C 1
ATOM 3142 O O . GLN B 1 167 ? 0.739 23.797 7.641 1 77.75 167 GLN B O 1
ATOM 3147 N N . GLN B 1 168 ? 2.021 23.297 6 1 75.44 168 GLN B N 1
ATOM 3148 C CA . GLN B 1 168 ? 2.854 24.484 6.199 1 75.44 168 GLN B CA 1
ATOM 3149 C C . GLN B 1 168 ? 2.053 25.75 5.977 1 75.44 168 GLN B C 1
ATOM 3151 O O . GLN B 1 168 ? 2.148 26.703 6.766 1 75.44 168 GLN B O 1
ATOM 3156 N N . MET B 1 169 ? 1.268 25.797 4.93 1 75.25 169 MET B N 1
ATOM 3157 C CA . MET B 1 169 ? 0.425 26.953 4.645 1 75.25 169 MET B CA 1
ATOM 3158 C C . MET B 1 169 ? -0.577 27.188 5.77 1 75.25 169 MET B C 1
ATOM 3160 O O . MET B 1 169 ? -0.809 28.328 6.168 1 75.25 169 MET B O 1
ATOM 3164 N N . MET B 1 170 ? -1.048 26.109 6.289 1 79.06 170 MET B N 1
ATOM 3165 C CA . MET B 1 170 ? -2.027 26.219 7.367 1 79.06 170 MET B CA 1
ATOM 3166 C C . MET B 1 170 ? -1.388 26.797 8.625 1 79.06 170 MET B C 1
ATOM 3168 O O . MET B 1 170 ? -2.004 27.594 9.328 1 79.06 170 MET B O 1
ATOM 3172 N N . LEU B 1 171 ? -0.195 26.453 8.93 1 78.44 171 LEU B N 1
ATOM 3173 C CA . LEU B 1 171 ? 0.52 26.938 10.102 1 78.44 171 LEU B CA 1
ATOM 3174 C C . LEU B 1 171 ? 0.781 28.438 9.992 1 78.44 171 LEU B C 1
ATOM 3176 O O . LEU B 1 171 ? 0.622 29.172 10.977 1 78.44 171 LEU B O 1
ATOM 3180 N N . ILE B 1 172 ? 1.095 28.922 8.828 1 75 172 ILE B N 1
ATOM 3181 C CA . ILE B 1 172 ? 1.354 30.344 8.57 1 75 172 ILE B CA 1
ATOM 3182 C C . ILE B 1 172 ? 0.072 31.141 8.758 1 75 172 ILE B C 1
ATOM 3184 O O . ILE B 1 172 ? 0.072 32.188 9.438 1 75 172 ILE B O 1
ATOM 3188 N N . VAL B 1 173 ? -1.001 30.672 8.227 1 75.44 173 VAL B N 1
ATOM 3189 C CA . VAL B 1 173 ? -2.291 31.344 8.328 1 75.44 173 VAL B CA 1
ATOM 3190 C C . VAL B 1 173 ? -2.736 31.391 9.789 1 75.44 173 VAL B C 1
ATOM 3192 O O . VAL B 1 173 ? -3.227 32.406 10.266 1 75.44 173 VAL B O 1
ATOM 3195 N N . ALA B 1 174 ? -2.508 30.297 10.539 1 78.06 174 ALA B N 1
ATOM 3196 C CA . ALA B 1 174 ? -2.871 30.25 11.953 1 78.06 174 ALA B CA 1
ATOM 3197 C C . ALA B 1 174 ? -2.09 31.281 12.758 1 78.06 174 ALA B C 1
ATOM 3199 O O . ALA B 1 174 ? -2.646 31.953 13.633 1 78.06 174 ALA B O 1
ATOM 3200 N N . GLY B 1 175 ? -0.809 31.391 12.469 1 76.69 175 GLY B N 1
ATOM 3201 C CA . GLY B 1 175 ? 0.004 32.406 13.094 1 76.69 175 GLY B CA 1
ATOM 3202 C C . GLY B 1 175 ? -0.514 33.812 12.844 1 76.69 175 GLY B C 1
ATOM 3203 O O . GLY B 1 175 ? -0.595 34.625 13.773 1 76.69 175 GLY B O 1
ATOM 3204 N N . PHE B 1 176 ? -0.938 34.094 11.625 1 73.38 176 PHE B N 1
ATOM 3205 C CA . PHE B 1 176 ? -1.468 35.406 11.25 1 73.38 176 PHE B CA 1
ATOM 3206 C C . PHE B 1 176 ? -2.777 35.688 11.977 1 73.38 176 PHE B C 1
ATOM 3208 O O . PHE B 1 176 ? -3.025 36.812 12.406 1 73.38 176 PHE B O 1
ATOM 3215 N N . ILE B 1 177 ? -3.58 34.688 12.117 1 74.56 177 ILE B N 1
ATOM 3216 C CA . ILE B 1 177 ? -4.836 34.812 12.844 1 74.56 177 ILE B CA 1
ATOM 3217 C C . ILE B 1 177 ? -4.555 35.156 14.305 1 74.56 177 ILE B C 1
ATOM 3219 O O . ILE B 1 177 ? -5.195 36.062 14.875 1 74.56 177 ILE B O 1
ATOM 3223 N N . GLY B 1 178 ? -3.605 34.531 14.961 1 74.38 178 GLY B N 1
ATOM 3224 C CA . GLY B 1 178 ? -3.232 34.844 16.328 1 74.38 178 GLY B CA 1
ATOM 3225 C C . GLY B 1 178 ? -2.742 36.25 16.516 1 74.38 178 GLY B C 1
ATOM 3226 O O . GLY B 1 178 ? -3.105 36.938 17.484 1 74.38 178 GLY B O 1
ATOM 3227 N N . LEU B 1 179 ? -2.016 36.75 15.477 1 74.5 179 LEU B N 1
ATOM 3228 C CA . LEU B 1 179 ? -1.502 38.094 15.508 1 74.5 179 LEU B CA 1
ATOM 3229 C C . LEU B 1 179 ? -2.641 39.125 15.43 1 74.5 179 LEU B C 1
ATOM 3231 O O . LEU B 1 179 ? -2.666 40.094 16.203 1 74.5 179 LEU B O 1
ATOM 3235 N N . LEU B 1 180 ? -3.584 38.844 14.547 1 70.62 180 LEU B N 1
ATOM 3236 C CA . LEU B 1 180 ? -4.695 39.781 14.336 1 70.62 180 LEU B CA 1
ATOM 3237 C C . LEU B 1 180 ? -5.617 39.812 15.547 1 70.62 180 LEU B C 1
ATOM 3239 O O . LEU B 1 180 ? -6.074 40.875 15.961 1 70.62 180 LEU B O 1
ATOM 3243 N N . LEU B 1 181 ? -5.797 38.625 16.109 1 71.75 181 LEU B N 1
ATOM 3244 C CA . LEU B 1 181 ? -6.684 38.531 17.266 1 71.75 181 LEU B CA 1
ATOM 3245 C C . LEU B 1 181 ? -6.055 39.188 18.484 1 71.75 181 LEU B C 1
ATOM 3247 O O . LEU B 1 181 ? -6.75 39.844 19.281 1 71.75 181 LEU B O 1
ATOM 3251 N N . SER B 1 182 ? -4.797 39.031 18.688 1 73.56 182 SER B N 1
ATOM 3252 C CA . SER B 1 182 ? -4.098 39.656 19.797 1 73.56 182 SER B CA 1
ATOM 3253 C C . SER B 1 182 ? -4.156 41.188 19.703 1 73.56 182 SER B C 1
ATOM 3255 O O . SER B 1 182 ? -4.383 41.875 20.703 1 73.56 182 SER B O 1
ATOM 3257 N N . ARG B 1 183 ? -4.043 41.719 18.516 1 66.25 183 ARG B N 1
ATOM 3258 C CA . ARG B 1 183 ? -4.094 43.156 18.312 1 66.25 183 ARG B CA 1
ATOM 3259 C C . ARG B 1 183 ? -5.512 43.688 18.516 1 66.25 183 ARG B C 1
ATOM 3261 O O . ARG B 1 183 ? -5.695 44.781 19.047 1 66.25 183 ARG B O 1
ATOM 3268 N N . ALA B 1 184 ? -6.383 42.875 18.125 1 62.62 184 ALA B N 1
ATOM 3269 C CA . ALA B 1 184 ? -7.777 43.312 18.25 1 62.62 184 ALA B CA 1
ATOM 3270 C C . ALA B 1 184 ? -8.227 43.25 19.719 1 62.62 184 ALA B C 1
ATOM 3272 O O . ALA B 1 184 ? -9.008 44.094 20.156 1 62.62 184 ALA B O 1
ATOM 3273 N N . LEU B 1 185 ? -7.734 42.188 20.469 1 57.97 185 LEU B N 1
ATOM 3274 C CA . LEU B 1 185 ? -8.164 42 21.859 1 57.97 185 LEU B CA 1
ATOM 3275 C C . LEU B 1 185 ? -7.332 42.875 22.797 1 57.97 185 LEU B C 1
ATOM 3277 O O . LEU B 1 185 ? -7.664 43.031 23.969 1 57.97 185 LEU B O 1
ATOM 3281 N N . SER B 1 186 ? -6.316 43.344 22.469 1 55.25 186 SER B N 1
ATOM 3282 C CA . SER B 1 186 ? -5.523 44.188 23.344 1 55.25 186 SER B CA 1
ATOM 3283 C C . SER B 1 186 ? -6.281 45.469 23.719 1 55.25 186 SER B C 1
ATOM 3285 O O . SER B 1 186 ? -6.434 46.375 22.906 1 55.25 186 SER B O 1
ATOM 3287 N N . PHE B 1 187 ? -7.387 45.344 24.344 1 45.19 187 PHE B N 1
ATOM 3288 C CA . PHE B 1 187 ? -8.25 46.406 24.891 1 45.19 187 PHE B CA 1
ATOM 3289 C C . PHE B 1 187 ? -7.484 47.281 25.844 1 45.19 187 PHE B C 1
ATOM 3291 O O . PHE B 1 187 ? -8.062 48.188 26.469 1 45.19 187 PHE B O 1
ATOM 3298 N N . LYS B 1 188 ? -6.305 47.219 26.188 1 45.81 188 LYS B N 1
ATOM 3299 C CA . LYS B 1 188 ? -5.953 48.156 27.25 1 45.81 188 LYS B CA 1
ATOM 3300 C C . LYS B 1 188 ? -6.398 49.562 26.891 1 45.81 188 LYS B C 1
ATOM 3302 O O . LYS B 1 188 ? -6.648 50.375 27.781 1 45.81 188 LYS B O 1
ATOM 3307 N N . ARG B 1 189 ? -6.383 49.969 25.688 1 43.06 189 ARG B N 1
ATOM 3308 C CA . ARG B 1 189 ? -6.676 51.375 25.547 1 43.06 189 ARG B CA 1
ATOM 3309 C C . ARG B 1 189 ? -8.164 51.656 25.688 1 43.06 189 ARG B C 1
ATOM 3311 O O . ARG B 1 189 ? -8.57 52.781 26.016 1 43.06 189 ARG B O 1
ATOM 3318 N N . ALA B 1 190 ? -8.961 50.656 25.516 1 41.28 190 ALA B N 1
ATOM 3319 C CA . ALA B 1 190 ? -10.359 51.031 25.672 1 41.28 190 ALA B CA 1
ATOM 3320 C C . ALA B 1 190 ? -10.711 51.219 27.141 1 41.28 190 ALA B C 1
ATOM 3322 O O . ALA B 1 190 ? -11.555 52.062 27.484 1 41.28 190 ALA B O 1
ATOM 3323 N N . ASP B 1 191 ? -10.07 50.438 27.969 1 42.59 191 ASP B N 1
ATOM 3324 C CA . ASP B 1 191 ? -10.367 50.688 29.359 1 42.59 191 ASP B CA 1
ATOM 3325 C C . ASP B 1 191 ? -9.742 52 29.828 1 42.59 191 ASP B C 1
ATOM 3327 O O . ASP B 1 191 ? -10.328 52.719 30.625 1 42.59 191 ASP B O 1
ATOM 3331 N N . PHE B 1 192 ? -8.562 52.375 29.344 1 41.94 192 PHE B N 1
ATOM 3332 C CA . PHE B 1 192 ? -8.008 53.656 29.75 1 41.94 192 PHE B CA 1
ATOM 3333 C C . PHE B 1 192 ? -8.859 54.812 29.234 1 41.94 192 PHE B C 1
ATOM 3335 O O . PHE B 1 192 ? -9.086 55.812 29.938 1 41.94 192 PHE B O 1
ATOM 3342 N N . ASP B 1 193 ? -9.391 54.562 28.031 1 40.72 193 ASP B N 1
ATOM 3343 C CA . ASP B 1 193 ? -10.242 55.625 27.5 1 40.72 193 ASP B CA 1
ATOM 3344 C C . ASP B 1 193 ? -11.594 55.656 28.219 1 40.72 193 ASP B C 1
ATOM 3346 O O . ASP B 1 193 ? -12.156 56.719 28.453 1 40.72 193 ASP B O 1
ATOM 3350 N N . ARG B 1 194 ? -12.07 54.5 28.625 1 46.94 194 ARG B N 1
ATOM 3351 C CA . ARG B 1 194 ? -13.289 54.5 29.438 1 46.94 194 ARG B CA 1
ATOM 3352 C C . ARG B 1 194 ? -13.031 55.125 30.797 1 46.94 194 ARG B C 1
ATOM 3354 O O . ARG B 1 194 ? -13.875 55.844 31.328 1 46.94 194 ARG B O 1
ATOM 3361 N N . ARG B 1 195 ? -11.867 54.812 31.359 1 50.56 195 ARG B N 1
ATOM 3362 C CA . ARG B 1 195 ? -11.578 55.406 32.656 1 50.56 195 ARG B CA 1
ATOM 3363 C C . ARG B 1 195 ? -11.359 56.906 32.5 1 50.56 195 ARG B C 1
ATOM 3365 O O . ARG B 1 195 ? -11.797 57.688 33.344 1 50.56 195 ARG B O 1
ATOM 3372 N N . LYS B 1 196 ? -10.734 57.281 31.422 1 49.16 196 LYS B N 1
ATOM 3373 C CA . LYS B 1 196 ? -10.555 58.719 31.219 1 49.16 196 LYS B CA 1
ATOM 3374 C C . LYS B 1 196 ? -11.891 59.406 30.922 1 49.16 196 LYS B C 1
ATOM 3376 O O . LYS B 1 196 ? -12.148 60.5 31.406 1 49.16 196 LYS B O 1
ATOM 3381 N N . ALA B 1 197 ? -12.75 58.656 30.203 1 52.03 197 ALA B N 1
ATOM 3382 C CA . ALA B 1 197 ? -14.078 59.219 29.938 1 52.03 197 ALA B CA 1
ATOM 3383 C C . ALA B 1 197 ? -14.914 59.25 31.203 1 52.03 197 ALA B C 1
ATOM 3385 O O . ALA B 1 197 ? -15.633 60.25 31.453 1 52.03 197 ALA B O 1
ATOM 3386 N N . GLN B 1 198 ? -14.82 58.188 32 1 53.66 198 GLN B N 1
ATOM 3387 C CA . GLN B 1 198 ? -15.523 58.219 33.281 1 53.66 198 GLN B CA 1
ATOM 3388 C C . GLN B 1 198 ? -14.914 59.25 34.25 1 53.66 198 GLN B C 1
ATOM 3390 O O . GLN B 1 198 ? -15.633 59.875 35 1 53.66 198 GLN B O 1
ATOM 3395 N N . ALA B 1 199 ? -13.633 59.438 34.156 1 55.03 199 ALA B N 1
ATOM 3396 C CA . ALA B 1 199 ? -13.008 60.438 35 1 55.03 199 ALA B CA 1
ATOM 3397 C C . ALA B 1 199 ? -13.398 61.844 34.562 1 55.03 199 ALA B C 1
ATOM 3399 O O . ALA B 1 199 ? -13.609 62.719 35.406 1 55.03 199 ALA B O 1
ATOM 3400 N N . LYS B 1 200 ? -13.578 61.969 33.219 1 52.12 200 LYS B N 1
ATOM 3401 C CA . LYS B 1 200 ? -14.031 63.281 32.719 1 52.12 200 LYS B CA 1
ATOM 3402 C C . LYS B 1 200 ? -15.492 63.531 33.094 1 52.12 200 LYS B C 1
ATOM 3404 O O . LYS B 1 200 ? -15.883 64.625 33.375 1 52.12 200 LYS B O 1
ATOM 3409 N N . LEU B 1 201 ? -16.297 62.375 33.031 1 53.69 201 LEU B N 1
ATOM 3410 C CA . LEU B 1 201 ? -17.688 62.5 33.438 1 53.69 201 LEU B CA 1
ATOM 3411 C C . LEU B 1 201 ? -17.812 62.781 34.938 1 53.69 201 LEU B C 1
ATOM 3413 O O . LEU B 1 201 ? -18.703 63.531 35.344 1 53.69 201 LEU B O 1
ATOM 3417 N N . ARG B 1 202 ? -16.875 62.219 35.656 1 52.69 202 ARG B N 1
ATOM 3418 C CA . ARG B 1 202 ? -16.922 62.5 37.094 1 52.69 202 ARG B CA 1
ATOM 3419 C C . ARG B 1 202 ? -16.453 63.906 37.406 1 52.69 202 ARG B C 1
ATOM 3421 O O . ARG B 1 202 ? -16.828 64.5 38.438 1 52.69 202 ARG B O 1
ATOM 3428 N N . LYS B 1 203 ? -15.562 64.438 36.562 1 50.09 203 LYS B N 1
ATOM 3429 C CA . LYS B 1 203 ? -15.07 65.75 36.875 1 50.09 203 LYS B CA 1
ATOM 3430 C C . LYS B 1 203 ? -16.078 66.812 36.5 1 50.09 203 LYS B C 1
ATOM 3432 O O . LYS B 1 203 ? -15.781 68 36.562 1 50.09 203 LYS B O 1
ATOM 3437 N N . LYS B 1 204 ? -17.266 66.438 35.906 1 49.91 204 LYS B N 1
ATOM 3438 C CA . LYS B 1 204 ? -18.203 67.5 35.719 1 49.91 204 LYS B CA 1
ATOM 3439 C C . LYS B 1 204 ? -18.656 68.125 37.062 1 49.91 204 LYS B C 1
ATOM 3441 O O . LYS B 1 204 ? -19.125 67.375 37.906 1 49.91 204 LYS B O 1
ATOM 3446 N N . PRO B 1 205 ? -18.219 69.25 37.438 1 50.62 205 PRO B N 1
ATOM 3447 C CA . PRO B 1 205 ? -18.562 70 38.688 1 50.62 205 PRO B CA 1
ATOM 3448 C C . PRO B 1 205 ? -20.062 70.125 38.875 1 50.62 205 PRO B C 1
ATOM 3450 O O . PRO B 1 205 ? -20.812 70.25 37.906 1 50.62 205 PRO B O 1
ATOM 3453 N N . LYS B 1 206 ? -20.719 69.438 39.844 1 47.56 206 LYS B N 1
ATOM 3454 C CA . LYS B 1 206 ? -22.062 69.562 40.375 1 47.56 206 LYS B CA 1
ATOM 3455 C C . LYS B 1 206 ? -22.438 71.062 40.531 1 47.56 206 LYS B C 1
ATOM 3457 O O . LYS B 1 206 ? -22.25 71.625 41.625 1 47.56 206 LYS B O 1
ATOM 3462 N N . LYS B 1 207 ? -22.016 72 39.844 1 46.91 207 LYS B N 1
ATOM 3463 C CA . LYS B 1 207 ? -22.375 73.375 40.156 1 46.91 207 LYS B CA 1
ATOM 3464 C C . LYS B 1 207 ? -23.875 73.625 39.969 1 46.91 207 LYS B C 1
ATOM 3466 O O . LYS B 1 207 ? -24.406 74.688 40.312 1 46.91 207 LYS B O 1
ATOM 3471 N N . SER B 1 208 ? -24.609 72.75 39.219 1 47.19 208 SER B N 1
ATOM 3472 C CA . SER B 1 208 ? -25.906 73.312 38.812 1 47.19 208 SER B CA 1
ATOM 3473 C C . SER B 1 208 ? -26.922 73.188 39.938 1 47.19 208 SER B C 1
ATOM 3475 O O . SER B 1 208 ? -28.047 73.688 39.844 1 47.19 208 SER B O 1
ATOM 3477 N N . ALA B 1 209 ? -26.781 72.375 40.969 1 47.75 209 ALA B N 1
ATOM 3478 C CA . ALA B 1 209 ? -27.844 72.188 41.938 1 47.75 209 ALA B CA 1
ATOM 3479 C C . ALA B 1 209 ? -27.938 73.375 42.906 1 47.75 209 ALA B C 1
ATOM 3481 O O . ALA B 1 209 ? -28.938 73.5 43.625 1 47.75 209 ALA B O 1
ATOM 3482 N N . LEU B 1 210 ? -26.953 74.25 43.062 1 44.5 210 LEU B N 1
ATOM 3483 C CA . LEU B 1 210 ? -27.031 75.25 44.094 1 44.5 210 LEU B CA 1
ATOM 3484 C C . LEU B 1 210 ? -27.969 76.375 43.656 1 44.5 210 LEU B C 1
ATOM 3486 O O . LEU B 1 210 ? -28.516 77.125 44.5 1 44.5 210 LEU B O 1
ATOM 3490 N N . LEU B 1 211 ? -28.234 76.562 42.375 1 48.03 211 LEU B N 1
ATOM 3491 C CA . LEU B 1 211 ? -29 77.75 41.969 1 48.03 211 LEU B CA 1
ATOM 3492 C C . LEU B 1 211 ? -30.5 77.5 42.188 1 48.03 211 LEU B C 1
ATOM 3494 O O . LEU B 1 211 ? -31.25 78.438 42.406 1 48.03 211 LEU B O 1
ATOM 3498 N N . ALA B 1 212 ? -31.047 76.25 42.188 1 49.41 212 ALA B N 1
ATOM 3499 C CA . ALA B 1 212 ? -32.5 76.062 42.219 1 49.41 212 ALA B CA 1
ATOM 3500 C C . ALA B 1 212 ? -33.031 76.25 43.625 1 49.41 212 ALA B C 1
ATOM 3502 O O . ALA B 1 212 ? -34.219 76.625 43.812 1 49.41 212 ALA B O 1
ATOM 3503 N N . SER B 1 213 ? -32.219 76.125 44.656 1 48.91 213 SER B N 1
ATOM 3504 C CA . SER B 1 213 ? -32.812 76.188 46 1 48.91 213 SER B CA 1
ATOM 3505 C C . SER B 1 213 ? -33.156 77.625 46.375 1 48.91 213 SER B C 1
ATOM 3507 O O . SER B 1 213 ? -33.938 77.875 47.312 1 48.91 213 SER B O 1
ATOM 3509 N N . ASN B 1 214 ? -32.406 78.625 45.781 1 48.56 214 ASN B N 1
ATOM 3510 C CA . ASN B 1 214 ? -32.656 79.938 46.25 1 48.56 214 ASN B CA 1
ATOM 3511 C C . ASN B 1 214 ? -33.938 80.5 45.688 1 48.56 214 ASN B C 1
ATOM 3513 O O . ASN B 1 214 ? -34.438 81.562 46.125 1 48.56 214 ASN B O 1
ATOM 3517 N N . GLU B 1 215 ? -34.5 80.062 44.562 1 47.31 215 GLU B N 1
ATOM 3518 C CA . GLU B 1 215 ? -35.688 80.688 43.969 1 47.31 215 GLU B CA 1
ATOM 3519 C C . GLU B 1 215 ? -36.969 80.312 44.719 1 47.31 215 GLU B C 1
ATOM 3521 O O . GLU B 1 215 ? -37.938 81.062 44.688 1 47.31 215 GLU B O 1
ATOM 3526 N N . THR B 1 216 ? -37.031 79.125 45.438 1 48.31 216 THR B N 1
ATOM 3527 C CA . THR B 1 216 ? -38.281 78.75 46.062 1 48.31 216 THR B CA 1
ATOM 3528 C C . THR B 1 216 ? -38.562 79.562 47.312 1 48.31 216 THR B C 1
ATOM 3530 O O . THR B 1 216 ? -39.688 79.625 47.781 1 48.31 216 THR B O 1
ATOM 3533 N N . GLN B 1 217 ? -37.469 80.062 47.938 1 46.53 217 GLN B N 1
ATOM 3534 C CA . GLN B 1 217 ? -37.75 80.75 49.188 1 46.53 217 GLN B CA 1
ATOM 3535 C C . GLN B 1 217 ? -38.438 82.125 48.938 1 46.53 217 GLN B C 1
ATOM 3537 O O . GLN B 1 217 ? -38.938 82.75 49.844 1 46.53 217 GLN B O 1
ATOM 3542 N N . ALA B 1 218 ? -38.25 82.625 47.688 1 48.28 218 ALA B N 1
ATOM 3543 C CA . ALA B 1 218 ? -38.812 84 47.469 1 48.28 218 ALA B CA 1
ATOM 3544 C C . ALA B 1 218 ? -40.344 83.938 47.406 1 48.28 218 ALA B C 1
ATOM 3546 O O . ALA B 1 218 ? -41.031 84.875 47.875 1 48.28 218 ALA B O 1
ATOM 3547 N N . ASP B 1 219 ? -40.875 82.938 46.75 1 44.22 219 ASP B N 1
ATOM 3548 C CA . ASP B 1 219 ? -42.281 83.062 46.406 1 44.22 219 ASP B CA 1
ATOM 3549 C C . ASP B 1 219 ? -43.188 82.812 47.594 1 44.22 219 ASP B C 1
ATOM 3551 O O . ASP B 1 219 ? -44.375 83 47.531 1 44.22 219 ASP B O 1
ATOM 3555 N N . GLU B 1 220 ? -42.688 82.125 48.625 1 44.5 220 GLU B N 1
ATOM 3556 C CA . GLU B 1 220 ? -43.625 81.688 49.688 1 44.5 220 GLU B CA 1
ATOM 3557 C C . GLU B 1 220 ? -44.031 82.938 50.531 1 44.5 220 GLU B C 1
ATOM 3559 O O . GLU B 1 220 ? -45 82.875 51.281 1 44.5 220 GLU B O 1
ATOM 3564 N N . SER B 1 221 ? -43.156 84 50.5 1 45.19 221 SER B N 1
ATOM 3565 C CA . SER B 1 221 ? -43.5 85.062 51.5 1 45.19 221 SER B CA 1
ATOM 3566 C C . SER B 1 221 ? -44.781 85.75 51.125 1 45.19 221 SER B C 1
ATOM 3568 O O . SER B 1 221 ? -45.344 86.5 51.938 1 45.19 221 SER B O 1
ATOM 3570 N N . GLU B 1 222 ? -45.062 85.812 49.812 1 41.97 222 GLU B N 1
ATOM 3571 C CA . GLU B 1 222 ? -46.125 86.75 49.5 1 41.97 222 GLU B CA 1
ATOM 3572 C C . GLU B 1 222 ? -47.5 86.188 49.844 1 41.97 222 GLU B C 1
ATOM 3574 O O . GLU B 1 222 ? -48.5 86.938 49.719 1 41.97 222 GLU B O 1
ATOM 3579 N N . GLU B 1 223 ? -47.656 84.875 50 1 41.28 223 GLU B N 1
ATOM 3580 C CA . GLU B 1 223 ? -49.031 84.375 50 1 41.28 223 GLU B CA 1
ATOM 3581 C C . GLU B 1 223 ? -49.75 84.688 51.312 1 41.28 223 GLU B C 1
ATOM 3583 O O . GLU B 1 223 ? -50.906 84.312 51.469 1 41.28 223 GLU B O 1
ATOM 3588 N N . ILE B 1 224 ? -48.938 85.062 52.375 1 41.97 224 ILE B N 1
ATOM 3589 C CA . ILE B 1 224 ? -49.656 84.938 53.656 1 41.97 224 ILE B CA 1
ATOM 3590 C C . ILE B 1 224 ? -50.719 86 53.75 1 41.97 224 ILE B C 1
ATOM 3592 O O . ILE B 1 224 ? -51.406 86.125 54.75 1 41.97 224 ILE B O 1
ATOM 3596 N N . GLN B 1 225 ? -50.656 87.062 52.969 1 38.16 225 GLN B N 1
ATOM 3597 C CA . GLN B 1 225 ? -51.406 88.188 53.469 1 38.16 225 GLN B CA 1
ATOM 3598 C C . GLN B 1 225 ? -52.906 87.875 53.438 1 38.16 225 GLN B C 1
ATOM 3600 O O . GLN B 1 225 ? -53.688 88.562 54.094 1 38.16 225 GLN B O 1
ATOM 3605 N N . GLN B 1 226 ? -53.344 87.188 52.406 1 35.62 226 GLN B N 1
ATOM 3606 C CA . GLN B 1 226 ? -54.688 87.625 52 1 35.62 226 GLN B CA 1
ATOM 3607 C C . GLN B 1 226 ? -55.75 87 52.875 1 35.62 226 GLN B C 1
ATOM 3609 O O . GLN B 1 226 ? -56.938 86.938 52.531 1 35.62 226 GLN B O 1
ATOM 3614 N N . ASP B 1 227 ? -55.406 86.25 53.875 1 35.94 227 ASP B N 1
ATOM 3615 C CA . ASP B 1 227 ? -56.562 85.5 54.344 1 35.94 227 ASP B CA 1
ATOM 3616 C C . ASP B 1 227 ? -57.531 86.375 55.094 1 35.94 227 ASP B C 1
ATOM 3618 O O . ASP B 1 227 ? -57.156 87.062 56.031 1 35.94 227 ASP B O 1
ATOM 3622 N N . PRO B 1 228 ? -58.562 86.938 54.406 1 41.34 228 PRO B N 1
ATOM 3623 C CA . PRO B 1 228 ? -59.625 87.75 55.062 1 41.34 228 PRO B CA 1
ATOM 3624 C C . PRO B 1 228 ? -60.312 87 56.188 1 41.34 228 PRO B C 1
ATOM 3626 O O . PRO B 1 228 ? -60.719 85.875 56.031 1 41.34 228 PRO B O 1
ATOM 3629 N N . PRO B 1 229 ? -59.719 86.938 57.375 1 34.69 229 PRO B N 1
ATOM 3630 C CA . PRO B 1 229 ? -60.531 86.375 58.438 1 34.69 229 PRO B CA 1
ATOM 3631 C C . PRO B 1 229 ? -61.938 87 58.531 1 34.69 229 PRO B C 1
ATOM 3633 O O . PRO B 1 229 ? -62.094 88.188 58.406 1 34.69 229 PRO B O 1
ATOM 3636 N N . ALA B 1 230 ? -62.969 86.188 58.125 1 25.67 230 ALA B N 1
ATOM 3637 C CA . ALA B 1 230 ? -64.25 86.188 58.812 1 25.67 230 ALA B CA 1
ATOM 3638 C C . ALA B 1 230 ? -64.125 85.938 60.312 1 25.67 230 ALA B C 1
ATOM 3640 O O . ALA B 1 230 ? -63.281 85.125 60.719 1 25.67 230 ALA B O 1
#

Solvent-accessible surface area (backbone atoms only — not comparable to full-atom values): 24508 Å² total; per-residue (Å²): 129,84,78,68,76,63,41,58,71,65,59,42,49,52,30,50,48,26,45,51,51,22,49,53,39,48,53,51,43,52,50,51,50,53,50,51,53,52,49,52,51,51,49,51,51,53,50,42,49,52,50,50,49,49,52,36,47,44,51,12,55,26,43,39,40,23,57,76,66,68,33,54,68,44,39,30,50,45,24,42,57,52,20,66,37,89,47,26,36,29,29,38,33,27,34,68,86,66,50,74,60,26,62,26,61,48,78,51,94,61,91,67,55,92,83,34,66,66,51,50,60,73,42,61,86,33,65,76,40,77,25,69,17,68,55,96,91,37,72,59,20,34,29,37,32,20,46,45,58,66,64,63,42,53,69,55,44,55,59,49,50,54,51,50,52,53,50,52,54,44,35,53,49,25,22,52,27,14,23,31,41,24,52,40,61,60,44,68,60,40,55,52,41,42,49,49,49,50,49,54,63,63,60,56,75,82,64,72,71,68,65,64,65,65,61,63,66,60,64,66,68,70,68,70,68,75,76,73,84,127,131,83,80,69,75,63,40,59,74,66,60,43,48,51,31,51,50,27,45,49,50,22,51,52,40,49,52,50,43,52,48,52,51,53,50,51,54,51,49,50,51,50,50,52,50,54,50,42,49,52,53,50,49,49,52,35,46,44,51,13,56,25,42,39,43,24,56,75,67,68,34,50,68,42,39,31,49,44,25,43,58,53,20,67,37,88,46,26,36,29,28,37,34,28,35,67,85,65,49,75,61,24,64,25,60,48,77,51,92,60,90,68,55,92,83,34,66,67,52,50,61,73,44,61,86,33,65,75,40,77,25,69,17,70,54,98,91,37,73,59,19,33,29,37,34,23,44,46,58,64,63,62,41,52,68,54,45,56,58,49,50,54,52,51,52,53,50,52,54,43,35,54,48,27,22,51,27,13,23,30,43,24,52,41,61,58,44,67,60,40,54,52,42,42,50,51,49,49,50,53,61,63,62,54,74,82,63,72,72,70,65,63,66,65,62,62,66,62,64,62,68,68,67,69,70,69,71,74,78,127

Radius of gyration: 43.85 Å; Cα contacts (8 Å, |Δi|>4): 576; chains: 2; bounding box: 117×135×84 Å

pLDDT: mean 75.39, std 18.89, range [23.0, 97.31]

Secondary structure (DSSP, 8-state):
-----SS-HHHHHHHHHHHHHHHHHHHHHHHHHHHHHHHHHHHHHHHHHHHHHHHHHHHHHHHHHHHHTT-HHHHHHHHHHHHTSTTEEEEEEEETTS-EEEEEE-S-SS---TT-HHHHHHHTTS-EEEEEEEETTEEEEEEEEEE-HHHHHHHHHHHHHHHHHHHHHHHHHHHHHHHHHHHHH--HHHHHHHHHHHHHHHTS---TTHHHHHHHHHHTSGGGTT----/-----SS-HHHHHHHHHHHHHHHHHHHHHHHHHHHHHHHHHHHHHHHHHHHHHHHHHHHHHHHHHHHHTT-HHHHHHHHHHHHTSTTEEEEEEEETTS-EEEEEE-S-SS---TT-HHHHHHHTTS-EEEEEEEETTEEEEEEEEEE-HHHHHHHHHHHHHHHHHHHHHHHHHHHHHHHHHHHHH--HHHHHHHHHHHHHHHTS---TTTTTHHHHHHHGGGGGGG----

Nearest PDB structures (foldseek):
  4u65-assembly1_B  TM=7.216E-01  e=4.812E-05  Legionella pneumophila subsp. pneumophila str. Philadelphia 1
  3gu0-assembly1_A  TM=3.163E-01  e=4.858E-01  Thermotoga maritima
  6rbg-assembly1_A  TM=2.660E-01  e=1.021E+00  Escherichia coli K-12
  1kh2-assembly1_B  TM=1.955E-01  e=3.307E+00  Thermus thermophilus
  1kh2-assembly1_C  TM=1.853E-01  e=3.307E+00  Thermus thermophilus

Sequence (460 aa):
MIFVKGLKKRQKISRIVQIIVAITLIIGLMYLWQSSLRNGQKLLNSQTKVMARLLAQQAANGAAPAMFLQNDEQLQWLASALAADPKVMSVNIYNSQGVRLAFAQSVSYENLEADSEILKGLLKPYPPLIENVIQDDNNLGYVEVRLNLDIFFDEIKILHEQNMQLQQMMLIVAGFIGLLLSRALSFKRADFDRRKAQAKLRKKPKKSALLASNETQADESEEIQQDPPAMIFVKGLKKRQKISRIVQIIVAITLIIGLMYLWQSSLRNGQKLLNSQTKVMARLLAQQAANGAAPAMFLQNDEQLQWLASALAADPKVMSVNIYNSQGVRLAFAQSVSYENLEADSEILKGLLKPYPPLIENVIQDDNNLGYVEVRLNLDIFFDEIKILHEQNMQLQQMMLIVAGFIGLLLSRALSFKRADFDRRKAQAKLRKKPKKSALLASNETQADESEEIQQDPPA